Protein AF-A0A948D474-F1 (afdb_monomer_lite)

pLDDT: mean 84.06, std 12.24, range [31.23, 98.25]

Structure (mmCIF, N/CA/C/O backbone):
data_AF-A0A948D474-F1
#
_entry.id   AF-A0A948D474-F1
#
loop_
_atom_site.group_PDB
_atom_site.id
_atom_site.type_symbol
_atom_site.label_atom_id
_atom_site.label_alt_id
_atom_site.label_comp_id
_atom_site.label_asym_id
_atom_site.label_entity_id
_atom_site.label_seq_id
_atom_site.pdbx_PDB_ins_code
_atom_site.Cartn_x
_atom_site.Cartn_y
_atom_site.Cartn_z
_atom_site.occupancy
_atom_site.B_iso_or_equiv
_atom_site.auth_seq_id
_atom_site.auth_comp_id
_atom_site.auth_asym_id
_atom_site.auth_atom_id
_atom_site.pdbx_PDB_model_num
ATOM 1 N N . LYS A 1 1 ? 16.656 -45.919 -7.639 1.00 71.50 1 LYS A N 1
ATOM 2 C CA . LYS A 1 1 ? 15.938 -47.189 -7.327 1.00 71.50 1 LYS A CA 1
ATOM 3 C C . LYS A 1 1 ? 14.572 -46.948 -6.682 1.00 71.50 1 LYS A C 1
ATOM 5 O O . LYS A 1 1 ? 13.606 -47.482 -7.204 1.00 71.50 1 LYS A O 1
ATOM 10 N N . LEU A 1 2 ? 14.474 -46.135 -5.620 1.00 79.56 2 LEU A N 1
ATOM 11 C CA . LEU A 1 2 ? 13.192 -45.814 -4.964 1.00 79.56 2 LEU A CA 1
ATOM 12 C C . LEU A 1 2 ? 12.165 -45.188 -5.926 1.00 79.56 2 LEU A C 1
ATOM 14 O O . LEU A 1 2 ? 11.073 -45.722 -6.068 1.00 79.56 2 LEU A O 1
ATOM 18 N N . ILE A 1 3 ? 12.553 -44.141 -6.663 1.00 85.31 3 ILE A N 1
ATOM 19 C CA . ILE A 1 3 ? 11.676 -43.472 -7.642 1.00 85.31 3 ILE A CA 1
ATOM 20 C C . ILE A 1 3 ? 11.255 -44.414 -8.777 1.00 85.31 3 ILE A C 1
ATOM 22 O O . ILE A 1 3 ? 10.071 -44.545 -9.068 1.00 85.31 3 ILE A O 1
ATOM 26 N N . ALA A 1 4 ? 12.198 -45.154 -9.367 1.00 84.69 4 ALA A N 1
ATOM 27 C CA . ALA A 1 4 ? 11.891 -46.119 -10.428 1.00 84.69 4 ALA A CA 1
ATOM 28 C C . ALA A 1 4 ? 10.845 -47.173 -9.995 1.00 84.69 4 ALA A C 1
ATOM 30 O O . ALA A 1 4 ? 9.970 -47.539 -10.783 1.00 84.69 4 ALA A O 1
ATOM 31 N N . GLY A 1 5 ? 10.902 -47.612 -8.731 1.00 88.94 5 GLY A N 1
ATOM 32 C CA . GLY A 1 5 ? 9.966 -48.565 -8.126 1.00 88.94 5 GLY A CA 1
ATOM 33 C C . GLY A 1 5 ? 8.669 -47.960 -7.572 1.00 88.94 5 GLY A C 1
ATOM 34 O O . GLY A 1 5 ? 7.829 -48.714 -7.081 1.00 88.94 5 GLY A O 1
ATOM 35 N N . LEU A 1 6 ? 8.483 -46.636 -7.643 1.00 92.12 6 LEU A N 1
ATOM 36 C CA . LEU A 1 6 ? 7.279 -45.963 -7.153 1.00 92.12 6 LEU A CA 1
ATOM 37 C C . LEU A 1 6 ? 6.031 -46.469 -7.897 1.00 92.12 6 LEU A C 1
ATOM 39 O O . LEU A 1 6 ? 6.052 -46.666 -9.115 1.00 92.12 6 LEU A O 1
ATOM 43 N N . ASN A 1 7 ? 4.945 -46.702 -7.164 1.00 93.81 7 ASN A N 1
ATOM 44 C CA . ASN A 1 7 ? 3.673 -47.186 -7.695 1.00 93.81 7 ASN A CA 1
ATOM 45 C C . ASN A 1 7 ? 2.494 -46.595 -6.908 1.00 93.81 7 ASN A C 1
ATOM 47 O O . ASN A 1 7 ? 2.682 -45.968 -5.864 1.00 93.81 7 ASN A O 1
ATOM 51 N N . GLU A 1 8 ? 1.275 -46.818 -7.397 1.00 93.31 8 GLU A N 1
ATOM 52 C CA . GLU A 1 8 ? 0.061 -46.247 -6.801 1.00 93.31 8 GLU A CA 1
ATOM 53 C C . GLU A 1 8 ? -0.134 -46.668 -5.343 1.00 93.31 8 GLU A C 1
ATOM 55 O O . GLU A 1 8 ? -0.530 -45.853 -4.515 1.00 93.31 8 GLU A O 1
ATOM 60 N N . LYS A 1 9 ? 0.216 -47.915 -4.995 1.00 92.31 9 LYS A N 1
ATOM 61 C CA . LYS A 1 9 ? 0.110 -48.424 -3.622 1.00 92.31 9 LYS A CA 1
ATOM 62 C C . LYS A 1 9 ? 1.014 -47.647 -2.662 1.00 92.31 9 LYS A C 1
ATOM 64 O O . LYS A 1 9 ? 0.600 -47.373 -1.538 1.00 92.31 9 LYS A O 1
ATOM 69 N N . ALA A 1 10 ? 2.222 -47.283 -3.094 1.00 89.62 10 ALA A N 1
ATOM 70 C CA . ALA A 1 10 ? 3.145 -46.480 -2.296 1.00 89.62 10 ALA A CA 1
ATOM 71 C C . ALA A 1 10 ? 2.601 -45.061 -2.056 1.00 89.62 10 ALA A C 1
ATOM 73 O O . ALA A 1 10 ? 2.612 -44.594 -0.919 1.00 89.62 10 ALA A O 1
ATOM 74 N N . ILE A 1 11 ? 2.048 -44.406 -3.084 1.00 89.88 11 ILE A N 1
ATOM 75 C CA . ILE A 1 11 ? 1.424 -43.078 -2.936 1.00 89.88 11 ILE A CA 1
ATOM 76 C C . ILE A 1 11 ? 0.168 -43.156 -2.056 1.00 89.88 11 ILE A C 1
ATOM 78 O O . ILE A 1 11 ? -0.031 -42.325 -1.173 1.00 89.88 11 ILE A O 1
ATOM 82 N N . GLN A 1 12 ? -0.653 -44.194 -2.219 1.00 89.25 12 GLN A N 1
ATOM 83 C CA . GLN A 1 12 ? -1.863 -44.388 -1.421 1.00 89.25 12 GLN A CA 1
ATOM 84 C C . GLN A 1 12 ? -1.567 -44.602 0.072 1.00 89.25 12 GLN A C 1
ATOM 86 O O . GLN A 1 12 ? -2.393 -44.266 0.919 1.00 89.25 12 GLN A O 1
ATOM 91 N N . GLN A 1 13 ? -0.401 -45.154 0.419 1.00 88.69 13 GLN A N 1
ATOM 92 C CA . GLN A 1 13 ? 0.045 -45.219 1.813 1.00 88.69 13 GLN A CA 1
ATOM 93 C C . GLN A 1 13 ? 0.361 -43.827 2.368 1.00 88.69 13 GLN A C 1
ATOM 95 O O . GLN A 1 13 ? -0.019 -43.543 3.501 1.00 88.69 13 GLN A O 1
ATOM 100 N N . GLN A 1 14 ? 0.971 -42.948 1.568 1.00 86.50 14 GLN A N 1
ATOM 101 C CA . GLN A 1 14 ? 1.248 -41.564 1.973 1.00 86.50 14 GLN A CA 1
ATOM 102 C C . GLN A 1 14 ? -0.030 -40.737 2.149 1.00 86.50 14 GLN A C 1
ATOM 104 O O . GLN A 1 14 ? -0.092 -39.898 3.041 1.00 86.50 14 GLN A O 1
ATOM 109 N N . ALA A 1 15 ? -1.092 -41.040 1.396 1.00 81.94 15 ALA A N 1
ATOM 110 C CA . ALA A 1 15 ? -2.404 -40.409 1.572 1.00 81.94 15 ALA A CA 1
ATOM 111 C C . ALA A 1 15 ? -3.051 -40.675 2.945 1.00 81.94 15 ALA A C 1
ATOM 113 O O . ALA A 1 15 ? -4.017 -40.010 3.308 1.00 81.94 15 ALA A O 1
ATOM 114 N N . LYS A 1 16 ? -2.538 -41.645 3.713 1.00 85.62 16 LYS A N 1
ATOM 115 C CA . LYS A 1 16 ? -2.977 -41.941 5.087 1.00 85.62 16 LYS A CA 1
ATOM 116 C C . LYS A 1 16 ? -2.111 -41.264 6.155 1.00 85.62 16 LYS A C 1
ATOM 118 O O . LYS A 1 16 ? -2.273 -41.569 7.333 1.00 85.62 16 LYS A O 1
ATOM 123 N N . SER A 1 17 ? -1.165 -40.414 5.757 1.00 83.44 17 SER A N 1
ATOM 124 C CA . SER A 1 17 ? -0.330 -39.657 6.687 1.00 83.44 17 SER A CA 1
ATOM 125 C C . SER A 1 17 ? -1.172 -38.689 7.527 1.00 83.44 17 SER A C 1
ATOM 127 O O . SER A 1 17 ? -2.173 -38.144 7.060 1.00 83.44 17 SER A O 1
ATOM 129 N N . ASN A 1 18 ? -0.734 -38.445 8.764 1.00 81.88 18 ASN A N 1
ATOM 130 C CA . ASN A 1 18 ? -1.289 -37.402 9.635 1.00 81.88 18 ASN A CA 1
ATOM 131 C C . ASN A 1 18 ? -0.665 -36.019 9.369 1.00 81.88 18 ASN A C 1
ATOM 133 O O . ASN A 1 18 ? -0.893 -35.087 10.134 1.00 81.88 18 ASN A O 1
ATOM 137 N N . ASP A 1 19 ? 0.151 -35.893 8.323 1.00 84.62 19 ASP A N 1
ATOM 138 C CA . ASP A 1 19 ? 0.736 -34.623 7.909 1.00 84.62 19 ASP A CA 1
ATOM 139 C C . ASP A 1 19 ? -0.312 -33.738 7.210 1.00 84.62 19 ASP A C 1
ATOM 141 O O . ASP A 1 19 ? -0.844 -34.103 6.159 1.00 84.62 19 ASP A O 1
ATOM 145 N N . ASP A 1 20 ? -0.602 -32.572 7.795 1.00 82.88 20 ASP A N 1
ATOM 146 C CA . ASP A 1 20 ? -1.604 -31.613 7.299 1.00 82.88 20 ASP A CA 1
ATOM 147 C C . ASP A 1 20 ? -1.301 -31.123 5.871 1.00 82.88 20 ASP A C 1
ATOM 149 O O . ASP A 1 20 ? -2.208 -30.934 5.059 1.00 82.88 20 ASP A O 1
ATOM 153 N N . THR A 1 21 ? -0.019 -30.980 5.523 1.00 84.38 21 THR A N 1
ATOM 154 C CA . THR A 1 21 ? 0.407 -30.517 4.194 1.00 84.38 21 THR A CA 1
ATOM 155 C C . THR A 1 21 ? 0.101 -31.576 3.143 1.00 84.38 21 THR A C 1
ATOM 157 O O . THR A 1 21 ? -0.510 -31.282 2.114 1.00 84.38 21 THR A O 1
ATOM 160 N N . LEU A 1 22 ? 0.461 -32.833 3.416 1.00 88.69 22 LEU A N 1
ATOM 161 C CA . LEU A 1 22 ? 0.148 -33.947 2.522 1.00 88.69 22 LEU A CA 1
ATOM 162 C C . LEU A 1 22 ? -1.363 -34.151 2.391 1.00 88.69 22 LEU A C 1
ATOM 164 O O . LEU A 1 22 ? -1.846 -34.387 1.284 1.00 88.69 22 LEU A O 1
ATOM 168 N N . GLN A 1 23 ? -2.126 -34.018 3.479 1.00 89.12 23 GLN A N 1
ATOM 169 C CA . GLN A 1 23 ? -3.587 -34.107 3.426 1.00 89.12 23 GLN A CA 1
ATOM 170 C C . GLN A 1 23 ? -4.187 -33.047 2.494 1.00 89.12 23 GLN A C 1
ATOM 172 O O . GLN A 1 23 ? -4.988 -33.391 1.622 1.00 89.12 23 GLN A O 1
ATOM 177 N N . LYS A 1 24 ? -3.747 -31.787 2.606 1.00 88.56 24 LYS A N 1
ATOM 178 C CA . LYS A 1 24 ? -4.145 -30.697 1.699 1.00 88.56 24 LYS A CA 1
ATOM 179 C C . LYS A 1 24 ? -3.768 -30.983 0.245 1.00 88.56 24 LYS A C 1
ATOM 181 O O . LYS A 1 24 ? -4.606 -30.820 -0.640 1.00 88.56 24 LYS A O 1
ATOM 186 N N . ALA A 1 25 ? -2.558 -31.483 -0.011 1.00 90.06 25 ALA A N 1
ATOM 187 C CA . ALA A 1 25 ? -2.122 -31.844 -1.360 1.00 90.06 25 ALA A CA 1
ATOM 188 C C . ALA A 1 25 ? -3.007 -32.942 -1.983 1.00 90.06 25 ALA A C 1
ATOM 190 O O . ALA A 1 25 ? -3.462 -32.812 -3.119 1.00 90.06 25 ALA A O 1
ATOM 191 N N . PHE A 1 26 ? -3.329 -34.001 -1.232 1.00 92.06 26 PHE A N 1
ATOM 192 C CA . PHE A 1 26 ? -4.212 -35.066 -1.721 1.00 92.06 26 PHE A CA 1
ATOM 193 C C . PHE A 1 26 ? -5.656 -34.604 -1.947 1.00 92.06 26 PHE A C 1
ATOM 195 O O . PHE A 1 26 ? -6.301 -35.082 -2.886 1.00 92.06 26 PHE A O 1
ATOM 202 N N . LEU A 1 27 ? -6.166 -33.677 -1.130 1.00 90.94 27 LEU A N 1
ATOM 203 C CA . LEU A 1 27 ? -7.459 -33.031 -1.371 1.00 90.94 27 LEU A CA 1
ATOM 204 C C . LEU A 1 27 ? -7.441 -32.252 -2.691 1.00 90.94 27 LEU A C 1
ATOM 206 O O . LEU A 1 27 ? -8.312 -32.476 -3.531 1.00 90.94 27 LEU A O 1
ATOM 210 N N . PHE A 1 28 ? -6.405 -31.444 -2.922 1.00 91.81 28 PHE A N 1
ATOM 211 C CA . PHE A 1 28 ? -6.224 -30.705 -4.171 1.00 91.81 28 PHE A CA 1
ATOM 212 C C . PHE A 1 28 ? -6.183 -31.634 -5.394 1.00 91.81 28 PHE A C 1
ATOM 214 O O . PHE A 1 28 ? -6.932 -31.434 -6.350 1.00 91.81 28 PHE A O 1
ATOM 221 N N . PHE A 1 29 ? -5.379 -32.704 -5.363 1.00 93.00 29 PHE A N 1
ATOM 222 C CA . PHE A 1 29 ? -5.308 -33.662 -6.476 1.00 93.00 29 PHE A CA 1
ATOM 223 C C . PHE A 1 29 ? -6.666 -34.302 -6.776 1.00 93.00 29 PHE A C 1
ATOM 225 O O . PHE A 1 29 ? -7.032 -34.476 -7.940 1.00 93.00 29 PHE A O 1
ATOM 232 N N . LYS A 1 30 ? -7.445 -34.608 -5.734 1.00 91.69 30 LYS A N 1
ATOM 233 C CA . LYS A 1 30 ? -8.796 -35.157 -5.876 1.00 91.69 30 LYS A CA 1
ATOM 234 C C . LYS A 1 30 ? -9.754 -34.154 -6.524 1.00 91.69 30 LYS A C 1
ATOM 236 O O . LYS A 1 30 ? -10.502 -34.539 -7.422 1.00 91.69 30 LYS A O 1
ATOM 241 N N . GLU A 1 31 ? -9.733 -32.894 -6.100 1.00 94.69 31 GLU A N 1
ATOM 242 C CA . GLU A 1 31 ? -10.568 -31.822 -6.662 1.00 94.69 31 GLU A CA 1
ATOM 243 C C . GLU A 1 31 ? -10.236 -31.539 -8.131 1.00 94.69 31 GLU A C 1
ATOM 245 O O . GLU A 1 31 ? -11.141 -31.407 -8.956 1.00 94.69 31 GLU A O 1
ATOM 250 N N . GLN A 1 32 ? -8.947 -31.549 -8.481 1.00 95.62 32 GLN A N 1
ATOM 251 C CA . GLN A 1 32 ? -8.462 -31.374 -9.855 1.00 95.62 32 GLN A CA 1
ATOM 252 C C . GLN A 1 32 ? -8.579 -32.640 -10.720 1.00 95.62 32 GLN A C 1
ATOM 254 O O . GLN A 1 32 ? -8.201 -32.626 -11.890 1.00 95.62 32 GLN A O 1
ATOM 259 N N . LYS A 1 33 ? -9.125 -33.739 -10.178 1.00 95.12 33 LYS A N 1
ATOM 260 C CA . LYS A 1 33 ? -9.286 -35.035 -10.866 1.00 95.12 33 LYS A CA 1
ATOM 261 C C . LYS A 1 33 ? -7.962 -35.631 -11.373 1.00 95.12 33 LYS A C 1
ATOM 263 O O . LYS A 1 33 ? -7.936 -36.312 -12.399 1.00 95.12 33 LYS A O 1
ATOM 268 N N . ILE A 1 34 ? -6.871 -35.414 -10.643 1.00 93.69 34 ILE A N 1
ATOM 269 C CA . ILE A 1 34 ? -5.558 -36.003 -10.924 1.00 93.69 34 ILE A CA 1
ATOM 270 C C . ILE A 1 34 ? -5.522 -37.415 -10.324 1.00 93.69 34 ILE A C 1
ATOM 272 O O . ILE A 1 34 ? -5.724 -37.603 -9.124 1.00 93.69 34 ILE A O 1
ATOM 276 N N . SER A 1 35 ? -5.294 -38.435 -11.157 1.00 94.00 35 SER A N 1
ATOM 277 C CA . SER A 1 35 ? -5.229 -39.829 -10.704 1.00 94.00 35 SER A CA 1
ATOM 278 C C . SER A 1 35 ? -3.892 -40.159 -10.031 1.00 94.00 35 SER A C 1
ATOM 280 O O . SER A 1 35 ? -2.862 -39.548 -10.316 1.00 94.00 35 SER A O 1
ATOM 282 N N . LEU A 1 36 ? -3.875 -41.200 -9.187 1.00 93.50 36 LEU A N 1
ATOM 283 C CA . LEU A 1 36 ? -2.629 -41.696 -8.587 1.00 93.50 36 LEU A CA 1
ATOM 284 C C . LEU A 1 36 ? -1.620 -42.150 -9.651 1.00 93.50 36 LEU A C 1
ATOM 286 O O . LEU A 1 36 ? -0.425 -41.934 -9.480 1.00 93.50 36 LEU A O 1
ATOM 290 N N . SER A 1 37 ? -2.091 -42.729 -10.759 1.00 93.88 37 SER A N 1
ATOM 291 C CA . SER A 1 37 ? -1.239 -43.108 -11.890 1.00 93.88 37 SER A CA 1
ATOM 292 C C . SER A 1 37 ? -0.506 -41.904 -12.488 1.00 93.88 37 SER A C 1
ATOM 294 O O . SER A 1 37 ? 0.684 -42.003 -12.787 1.00 93.88 37 SER A O 1
ATOM 296 N N . ASN A 1 38 ? -1.196 -40.763 -12.619 1.00 93.50 38 ASN A N 1
ATOM 297 C CA . ASN A 1 38 ? -0.615 -39.527 -13.139 1.00 93.50 38 ASN A CA 1
ATOM 298 C C . ASN A 1 38 ? 0.447 -38.995 -12.175 1.00 93.50 38 ASN A C 1
ATOM 300 O O . ASN A 1 38 ? 1.560 -38.726 -12.611 1.00 93.50 38 ASN A O 1
ATOM 304 N N . LEU A 1 39 ? 0.153 -38.967 -10.868 1.00 93.50 39 LEU A N 1
ATOM 305 C CA . LEU A 1 39 ? 1.126 -38.563 -9.845 1.00 93.50 39 LEU A CA 1
ATOM 306 C C . LEU A 1 39 ? 2.378 -39.450 -9.854 1.00 93.50 39 LEU A C 1
ATOM 308 O O . LEU A 1 39 ? 3.494 -38.948 -9.774 1.00 93.50 39 LEU A O 1
ATOM 312 N N . VAL A 1 40 ? 2.220 -40.775 -9.981 1.00 94.56 40 VAL A N 1
ATOM 313 C CA . VAL A 1 40 ? 3.366 -41.694 -10.091 1.00 94.56 40 VAL A CA 1
ATOM 314 C C . VAL A 1 40 ? 4.211 -41.359 -11.318 1.00 94.56 40 VAL A C 1
ATOM 316 O O . VAL A 1 40 ? 5.437 -41.338 -11.218 1.00 94.56 40 VAL A O 1
ATOM 319 N N . ALA A 1 41 ? 3.578 -41.143 -12.473 1.00 93.81 41 ALA A N 1
ATOM 320 C CA . ALA A 1 41 ? 4.282 -40.833 -13.712 1.00 93.81 41 ALA A CA 1
ATOM 321 C C . ALA A 1 41 ? 5.027 -39.492 -13.622 1.00 93.81 41 ALA A C 1
ATOM 323 O O . ALA A 1 41 ? 6.194 -39.421 -14.002 1.00 93.81 41 ALA A O 1
ATOM 324 N N . GLU A 1 42 ? 4.386 -38.468 -13.061 1.00 92.75 42 GLU A N 1
ATOM 325 C CA . GLU A 1 42 ? 4.949 -37.130 -12.879 1.00 92.75 42 GLU A CA 1
ATOM 326 C C . GLU A 1 42 ? 6.143 -37.145 -11.919 1.00 92.75 42 GLU A C 1
ATOM 328 O O . GLU A 1 42 ? 7.230 -36.726 -12.303 1.00 92.75 42 GLU A O 1
ATOM 333 N N . ILE A 1 43 ? 6.017 -37.771 -10.741 1.00 92.81 43 ILE A N 1
ATOM 334 C CA . ILE A 1 43 ? 7.132 -37.912 -9.788 1.00 92.81 43 ILE A CA 1
ATOM 335 C C . ILE A 1 43 ? 8.294 -38.696 -10.414 1.00 92.81 43 ILE A C 1
ATOM 337 O O . ILE A 1 43 ? 9.459 -38.352 -10.221 1.00 92.81 43 ILE A O 1
ATOM 341 N N . LYS A 1 44 ? 8.015 -39.752 -11.189 1.00 93.38 44 LYS A N 1
ATOM 342 C CA . LYS A 1 44 ? 9.075 -40.492 -11.893 1.00 93.38 44 LYS A CA 1
ATOM 343 C C . LYS A 1 44 ? 9.795 -39.636 -12.926 1.00 93.38 44 LYS A C 1
ATOM 345 O O . LYS A 1 44 ? 11.010 -39.759 -13.048 1.00 93.38 44 LYS A O 1
ATOM 350 N N . ASN A 1 45 ? 9.056 -38.807 -13.655 1.00 92.38 45 ASN A N 1
ATOM 351 C CA . ASN A 1 45 ? 9.603 -37.903 -14.655 1.00 92.38 45 ASN A CA 1
ATOM 352 C C . ASN A 1 45 ? 10.387 -36.749 -14.023 1.00 92.38 45 ASN A C 1
ATOM 354 O O . ASN A 1 45 ? 11.412 -36.342 -14.558 1.00 92.38 45 ASN A O 1
ATOM 358 N N . ASP A 1 46 ? 9.924 -36.201 -12.904 1.00 91.19 46 ASP A N 1
ATOM 359 C CA . ASP A 1 46 ? 10.564 -35.070 -12.231 1.00 91.19 46 ASP A CA 1
ATOM 360 C C . ASP A 1 46 ? 11.811 -35.467 -11.455 1.00 91.19 46 ASP A C 1
ATOM 362 O O . ASP A 1 46 ? 12.783 -34.722 -11.445 1.00 91.19 46 ASP A O 1
ATOM 366 N N . PHE A 1 47 ? 11.852 -36.683 -10.918 1.00 91.69 47 PHE A N 1
ATOM 367 C CA . PHE A 1 47 ? 13.036 -37.232 -10.256 1.00 91.69 47 PHE A CA 1
ATOM 368 C C . PHE A 1 47 ? 13.789 -38.240 -11.140 1.00 91.69 47 PHE A C 1
ATOM 370 O O . PHE A 1 47 ? 14.405 -39.190 -10.640 1.00 91.69 47 PHE A O 1
ATOM 377 N N . ALA A 1 48 ? 13.726 -38.058 -12.462 1.00 91.00 48 ALA A N 1
ATOM 378 C CA . ALA A 1 48 ? 14.517 -38.828 -13.415 1.00 91.00 48 ALA A CA 1
ATOM 379 C C . ALA A 1 48 ? 16.028 -38.547 -13.234 1.00 91.00 48 ALA A C 1
ATOM 381 O O . ALA A 1 48 ? 16.395 -37.472 -12.748 1.00 91.00 48 ALA A O 1
ATOM 382 N N . PRO A 1 49 ? 16.928 -39.485 -13.596 1.00 88.88 49 PRO A N 1
ATOM 383 C CA . PRO A 1 49 ? 18.370 -39.330 -13.384 1.00 88.88 49 PRO A CA 1
ATOM 384 C C . PRO A 1 49 ? 18.965 -38.030 -13.945 1.00 88.88 49 PRO A C 1
ATOM 386 O O . PRO A 1 49 ? 19.797 -37.417 -13.291 1.00 88.88 49 PRO A O 1
ATOM 389 N N . GLU A 1 50 ? 18.506 -37.576 -15.108 1.00 88.12 50 GLU A N 1
ATOM 390 C CA . GLU A 1 50 ? 18.931 -36.340 -15.774 1.00 88.12 50 GLU A CA 1
ATOM 391 C C . GLU A 1 50 ? 18.509 -35.052 -15.044 1.00 88.12 50 GLU A C 1
ATOM 393 O O . GLU A 1 50 ? 19.094 -33.997 -15.270 1.00 88.12 50 GLU A O 1
ATOM 398 N N . LYS A 1 51 ? 17.524 -35.137 -14.142 1.00 90.25 51 LYS A N 1
ATOM 399 C CA . LYS A 1 51 ? 17.066 -34.043 -13.270 1.00 90.25 51 LYS A CA 1
ATOM 400 C C . LYS A 1 51 ? 17.666 -34.127 -11.859 1.00 90.25 51 LYS A C 1
ATOM 402 O O . LYS A 1 51 ? 17.296 -33.353 -10.974 1.00 90.25 51 LYS A O 1
ATOM 407 N N . CYS A 1 52 ? 18.580 -35.069 -11.631 1.00 89.25 52 CYS A N 1
ATOM 408 C CA . CYS A 1 52 ? 19.264 -35.277 -10.360 1.00 89.25 52 CYS A CA 1
ATOM 409 C C . CYS A 1 52 ? 20.745 -34.910 -10.502 1.00 89.25 52 CYS A C 1
ATOM 411 O O . CYS A 1 52 ? 21.447 -35.458 -11.349 1.00 89.25 52 CYS A O 1
ATOM 413 N N . LEU A 1 53 ? 21.240 -34.018 -9.647 1.00 86.38 53 LEU A N 1
ATOM 414 C CA . LEU A 1 53 ? 22.609 -33.513 -9.712 1.00 86.38 53 LEU A CA 1
ATOM 415 C C . LEU A 1 53 ? 23.464 -34.034 -8.550 1.00 86.38 53 LEU A C 1
ATOM 417 O O . LEU A 1 53 ? 23.025 -34.038 -7.403 1.00 86.38 53 LEU A O 1
ATOM 421 N N . THR A 1 54 ? 24.711 -34.417 -8.828 1.00 84.69 54 THR A N 1
ATOM 422 C CA . THR A 1 54 ? 25.722 -34.730 -7.803 1.00 84.69 54 THR A CA 1
ATOM 423 C C . THR A 1 54 ? 26.855 -33.709 -7.870 1.00 84.69 54 THR A C 1
ATOM 425 O O . THR A 1 54 ? 27.509 -33.552 -8.908 1.00 84.69 54 THR A O 1
ATOM 428 N N . VAL A 1 55 ? 27.073 -32.991 -6.766 1.00 76.62 55 VAL A N 1
ATOM 429 C CA . VAL A 1 55 ? 27.958 -31.808 -6.725 1.00 76.62 55 VAL A CA 1
ATOM 430 C C . VAL A 1 55 ? 29.372 -32.112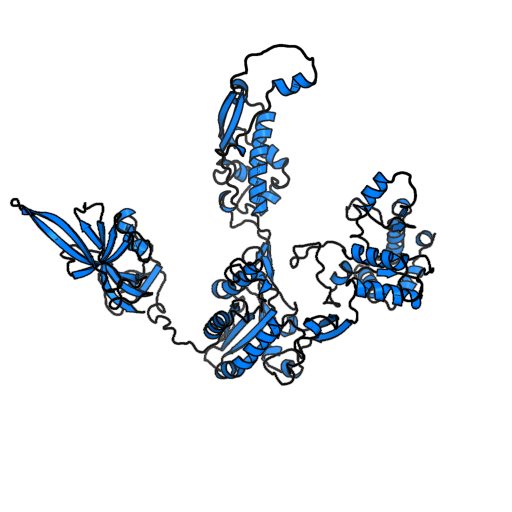 -6.232 1.00 76.62 55 VAL A C 1
ATOM 432 O O . VAL A 1 55 ? 30.240 -31.243 -6.262 1.00 76.62 55 VAL A O 1
ATOM 435 N N . ASP A 1 56 ? 29.623 -33.351 -5.816 1.00 69.19 56 ASP A N 1
ATOM 436 C CA . ASP A 1 56 ? 30.900 -33.750 -5.228 1.00 69.19 56 ASP A CA 1
ATOM 437 C C . ASP A 1 56 ? 31.998 -34.000 -6.285 1.00 69.19 56 ASP A C 1
ATOM 439 O O . ASP A 1 56 ? 33.161 -33.710 -6.013 1.00 69.19 56 ASP A O 1
ATOM 443 N N . ASP A 1 57 ? 31.640 -34.414 -7.509 1.00 65.38 57 ASP A N 1
ATOM 444 C CA . ASP A 1 57 ? 32.594 -34.695 -8.597 1.00 65.38 57 ASP A CA 1
ATOM 445 C C . ASP A 1 57 ? 33.181 -33.425 -9.240 1.00 65.38 57 ASP A C 1
ATOM 447 O O . ASP A 1 57 ? 32.434 -32.565 -9.716 1.00 65.38 57 ASP A O 1
ATOM 451 N N . ASP A 1 58 ? 34.514 -33.367 -9.355 1.00 60.16 58 ASP A N 1
ATOM 452 C CA . ASP A 1 58 ? 35.287 -32.229 -9.896 1.00 60.16 58 ASP A CA 1
ATOM 453 C C . ASP A 1 58 ? 35.201 -32.056 -11.425 1.00 60.16 58 ASP A C 1
ATOM 455 O O . ASP A 1 58 ? 35.716 -31.084 -11.980 1.00 60.16 58 ASP A O 1
ATOM 459 N N . LYS A 1 59 ? 34.532 -32.977 -12.126 1.00 64.81 59 LYS A N 1
ATOM 460 C CA . LYS A 1 59 ? 34.211 -32.807 -13.547 1.00 64.81 59 LYS A CA 1
ATOM 461 C C . LYS A 1 59 ? 32.992 -31.890 -13.680 1.00 64.81 59 LYS A C 1
ATOM 463 O O . LYS A 1 59 ? 31.963 -32.124 -13.043 1.00 64.81 59 LYS A O 1
ATOM 468 N N . ASP A 1 60 ? 33.135 -30.855 -14.505 1.00 68.69 60 ASP A N 1
ATOM 469 C CA . ASP A 1 60 ? 32.084 -29.900 -14.887 1.00 68.69 60 ASP A CA 1
ATOM 470 C C . ASP A 1 60 ? 31.623 -28.929 -13.783 1.00 68.69 60 ASP A C 1
ATOM 472 O O . ASP A 1 60 ? 30.491 -28.446 -13.807 1.00 68.69 60 ASP A O 1
ATOM 476 N N . LEU A 1 61 ? 32.506 -28.595 -12.830 1.00 71.56 61 LEU A N 1
ATOM 477 C CA . LEU A 1 61 ? 32.204 -27.711 -11.692 1.00 71.56 61 LEU A CA 1
ATOM 478 C C . LEU A 1 61 ? 31.533 -26.385 -12.108 1.00 71.56 61 LEU A C 1
ATOM 480 O O . LEU A 1 61 ? 30.570 -25.966 -11.475 1.00 71.56 61 LEU A O 1
ATOM 484 N N . GLU A 1 62 ? 31.996 -25.764 -13.197 1.00 73.94 62 GLU A N 1
ATOM 485 C CA . GLU A 1 62 ? 31.466 -24.491 -13.704 1.00 73.94 62 GLU A CA 1
ATOM 486 C C . GLU A 1 62 ? 30.017 -24.622 -14.209 1.00 73.94 62 GLU A C 1
ATOM 488 O O . GLU A 1 62 ? 29.151 -23.838 -13.827 1.00 73.94 62 GLU A O 1
ATOM 493 N N . GLN A 1 63 ? 29.709 -25.665 -14.991 1.00 77.31 63 GLN A N 1
ATOM 494 C CA . GLN A 1 63 ? 28.344 -25.919 -15.474 1.00 77.31 63 GLN A CA 1
ATOM 495 C C . GLN A 1 63 ? 27.400 -26.294 -14.331 1.00 77.31 63 GLN A C 1
ATOM 497 O O . GLN A 1 63 ? 26.266 -25.815 -14.274 1.00 77.31 63 GLN A O 1
ATOM 502 N N . LYS A 1 64 ? 27.872 -27.118 -13.389 1.00 79.75 64 LYS A N 1
ATOM 503 C CA . LYS A 1 64 ? 27.099 -27.476 -12.196 1.00 79.75 64 LYS A CA 1
ATOM 504 C C . LYS A 1 64 ? 26.815 -26.246 -11.339 1.00 79.75 64 LYS A C 1
ATOM 506 O O . LYS A 1 64 ? 25.697 -26.104 -10.861 1.00 79.75 64 LYS A O 1
ATOM 511 N N . GLN A 1 65 ? 27.777 -25.336 -11.189 1.00 76.81 65 GLN A N 1
ATOM 512 C CA . GLN A 1 65 ? 27.587 -24.093 -10.443 1.00 76.81 65 GLN A CA 1
ATOM 513 C C . GLN A 1 65 ? 26.572 -23.161 -11.119 1.00 76.81 65 GLN A C 1
ATOM 515 O O . GLN A 1 65 ? 25.743 -22.577 -10.425 1.00 76.81 65 GLN A O 1
ATOM 520 N N . ILE A 1 66 ? 26.570 -23.073 -12.455 1.00 80.06 66 ILE A N 1
ATOM 521 C CA . ILE A 1 66 ? 25.544 -22.332 -13.207 1.00 80.06 66 ILE A CA 1
ATOM 522 C C . ILE A 1 66 ? 24.152 -22.928 -12.954 1.00 80.06 66 ILE A C 1
ATOM 524 O O . ILE A 1 66 ? 23.233 -22.186 -12.616 1.00 80.06 66 ILE A O 1
ATOM 528 N N . LEU A 1 67 ? 23.991 -24.253 -13.056 1.00 82.62 67 LEU A N 1
ATOM 529 C CA . LEU A 1 67 ? 22.708 -24.929 -12.804 1.00 82.62 67 LEU A CA 1
ATOM 530 C C . LEU A 1 67 ? 22.231 -24.766 -11.355 1.00 82.62 67 LEU A C 1
ATOM 532 O O . LEU A 1 67 ? 21.042 -24.593 -11.110 1.00 82.62 67 LEU A O 1
ATOM 536 N N . LEU A 1 68 ? 23.147 -24.809 -10.391 1.00 80.69 68 LEU A N 1
ATOM 537 C CA . LEU A 1 68 ? 22.836 -24.637 -8.972 1.00 80.69 68 LEU A CA 1
ATOM 538 C C . LEU A 1 68 ? 22.415 -23.205 -8.619 1.00 80.69 68 LEU A C 1
ATOM 540 O O . LEU A 1 68 ? 21.572 -23.025 -7.745 1.00 80.69 68 LEU A O 1
ATOM 544 N N . ASN A 1 69 ? 22.985 -22.203 -9.289 1.00 79.25 69 ASN A N 1
ATOM 545 C CA . ASN A 1 69 ? 22.665 -20.787 -9.084 1.00 79.25 69 ASN A CA 1
ATOM 546 C C . ASN A 1 69 ? 21.487 -20.297 -9.947 1.00 79.25 69 ASN A C 1
ATOM 548 O O . ASN A 1 69 ? 21.223 -19.102 -9.969 1.00 79.25 69 ASN A O 1
ATOM 552 N N . SER A 1 70 ? 20.826 -21.192 -10.687 1.00 81.50 70 SER A N 1
ATOM 553 C CA . SER A 1 70 ? 19.683 -20.878 -11.556 1.00 81.50 70 SER A CA 1
ATOM 554 C C . SER A 1 70 ? 18.528 -21.866 -11.372 1.00 81.50 70 SER A C 1
ATOM 556 O O . SER A 1 70 ? 17.789 -22.144 -12.317 1.00 81.50 70 SER A O 1
ATOM 558 N N . LEU A 1 71 ? 18.391 -22.464 -10.182 1.00 81.69 71 LEU A N 1
ATOM 559 C CA . LEU A 1 71 ? 17.352 -23.468 -9.887 1.00 81.69 71 LEU A CA 1
ATOM 560 C C . LEU A 1 71 ? 15.921 -22.927 -10.074 1.00 81.69 71 LEU A C 1
ATOM 562 O O . LEU A 1 71 ? 14.990 -23.705 -10.255 1.00 81.69 71 LEU A O 1
ATOM 566 N N . GLU A 1 72 ? 15.754 -21.608 -10.049 1.00 77.19 72 GLU A N 1
ATOM 567 C CA . GLU A 1 72 ? 14.513 -20.875 -10.294 1.00 77.19 72 GLU A CA 1
ATOM 568 C C . GLU A 1 72 ? 14.199 -20.612 -11.774 1.00 77.19 72 GLU A C 1
ATOM 570 O O . GLU A 1 72 ? 13.076 -20.214 -12.090 1.00 77.19 72 GLU A O 1
ATOM 575 N N . ASP A 1 73 ? 15.159 -20.798 -12.689 1.00 82.06 73 ASP A N 1
ATOM 576 C CA . ASP A 1 73 ? 14.907 -20.623 -14.120 1.00 82.06 73 ASP A CA 1
ATOM 577 C C . ASP A 1 73 ? 13.889 -21.675 -14.587 1.00 82.06 73 ASP A C 1
ATOM 579 O O . ASP A 1 73 ? 14.024 -22.868 -14.317 1.00 82.06 73 ASP A O 1
ATOM 583 N N . LEU A 1 74 ? 12.877 -21.240 -15.340 1.00 81.06 74 LEU A N 1
ATOM 584 C CA . LEU A 1 74 ? 11.860 -22.114 -15.932 1.00 81.06 74 LEU A CA 1
ATOM 585 C C . LEU A 1 74 ? 12.465 -23.205 -16.828 1.00 81.06 74 LEU A C 1
ATOM 587 O O . LEU A 1 74 ? 11.850 -24.253 -17.026 1.00 81.06 74 LEU A O 1
ATOM 591 N N . ASN A 1 75 ? 13.660 -22.966 -17.368 1.00 84.69 75 ASN A N 1
ATOM 592 C CA . ASN A 1 75 ? 14.394 -23.925 -18.186 1.00 84.69 75 ASN A CA 1
ATOM 593 C C . ASN A 1 75 ? 15.278 -24.872 -17.358 1.00 84.69 75 ASN A C 1
ATOM 595 O O . ASN A 1 75 ? 15.842 -25.819 -17.911 1.00 84.69 75 ASN A O 1
ATOM 599 N N . ASN A 1 76 ? 15.399 -24.652 -16.046 1.00 87.00 76 ASN A N 1
ATOM 600 C CA . ASN A 1 76 ? 16.159 -25.513 -15.157 1.00 87.00 76 ASN A CA 1
ATOM 601 C C . ASN A 1 76 ? 15.310 -26.702 -14.676 1.00 87.00 76 ASN A C 1
ATOM 603 O O . ASN A 1 76 ? 14.366 -26.599 -13.886 1.00 87.00 76 ASN A O 1
ATOM 607 N N . GLY A 1 77 ? 15.660 -27.881 -15.186 1.00 87.94 77 GLY A N 1
ATOM 608 C CA . GLY A 1 77 ? 14.963 -29.128 -14.891 1.00 87.94 77 GLY A CA 1
ATOM 609 C C . GLY A 1 77 ? 15.392 -29.819 -13.598 1.00 87.94 77 GLY A C 1
ATOM 610 O O . GLY A 1 77 ? 14.804 -30.848 -13.280 1.00 87.94 77 GLY A O 1
ATOM 611 N N . ILE A 1 78 ? 16.398 -29.323 -12.868 1.00 89.56 78 ILE A N 1
ATOM 612 C CA . ILE A 1 78 ? 16.928 -30.012 -11.682 1.00 89.56 78 ILE A CA 1
ATOM 613 C C . ILE A 1 78 ? 15.873 -30.056 -10.563 1.00 89.56 78 ILE A C 1
ATOM 615 O O . ILE A 1 78 ? 15.172 -29.078 -10.303 1.00 89.56 78 ILE A O 1
ATOM 619 N N . ARG A 1 79 ? 15.733 -31.219 -9.915 1.00 89.19 79 ARG A N 1
ATOM 620 C CA . ARG A 1 79 ? 14.759 -31.477 -8.833 1.00 89.19 79 ARG A CA 1
ATOM 621 C C . ARG A 1 79 ? 15.363 -32.100 -7.579 1.00 89.19 79 ARG A C 1
ATOM 623 O O . ARG A 1 79 ? 14.765 -32.003 -6.514 1.00 89.19 79 ARG A O 1
ATOM 630 N N . ALA A 1 80 ? 16.538 -32.722 -7.676 1.00 89.38 80 ALA A N 1
ATOM 631 C CA . ALA A 1 80 ? 17.247 -33.260 -6.518 1.00 89.38 80 ALA A CA 1
ATOM 632 C C . ALA A 1 80 ? 18.752 -33.015 -6.630 1.00 89.38 80 ALA A C 1
ATOM 634 O O . ALA A 1 80 ? 19.339 -33.192 -7.698 1.00 89.38 80 ALA A O 1
ATOM 635 N N . VAL A 1 81 ? 19.377 -32.651 -5.511 1.00 87.12 81 VAL A N 1
ATOM 636 C CA . VAL A 1 81 ? 20.819 -32.411 -5.412 1.00 87.12 81 VAL A CA 1
ATOM 637 C C . VAL A 1 81 ? 21.395 -33.310 -4.321 1.00 87.12 81 VAL A C 1
ATOM 639 O O . VAL A 1 81 ? 20.902 -33.327 -3.195 1.00 87.12 81 VAL A O 1
ATOM 642 N N . PHE A 1 82 ? 22.442 -34.061 -4.652 1.00 86.38 82 PHE A N 1
ATOM 643 C CA . PHE A 1 82 ? 23.188 -34.905 -3.723 1.00 86.38 82 PHE A CA 1
ATOM 644 C C . PHE A 1 82 ? 24.545 -34.266 -3.433 1.00 86.38 82 PHE A C 1
ATOM 646 O O . PHE A 1 82 ? 25.307 -34.003 -4.368 1.00 86.38 82 PHE A O 1
ATOM 653 N N . ALA A 1 83 ? 24.827 -34.031 -2.149 1.00 80.38 83 ALA A N 1
ATOM 654 C CA . ALA A 1 83 ? 26.058 -33.408 -1.672 1.00 80.38 83 ALA A CA 1
ATOM 655 C C . ALA A 1 83 ? 26.600 -34.119 -0.421 1.00 80.38 83 ALA A C 1
ATOM 657 O O . ALA A 1 83 ? 25.825 -34.477 0.470 1.00 80.38 83 ALA A O 1
ATOM 658 N N . THR A 1 84 ? 27.924 -34.278 -0.335 1.00 71.69 84 THR A N 1
ATOM 659 C CA . THR A 1 84 ? 28.619 -34.827 0.845 1.00 71.69 84 THR A CA 1
ATOM 660 C C . THR A 1 84 ? 29.146 -33.748 1.787 1.00 71.69 84 THR A C 1
ATOM 662 O O . THR A 1 84 ? 28.898 -33.832 2.987 1.00 71.69 84 THR A O 1
ATOM 665 N N . GLU A 1 85 ? 29.817 -32.717 1.259 1.00 63.53 85 GLU A N 1
ATOM 666 C CA . GLU A 1 85 ? 30.384 -31.615 2.064 1.00 63.53 85 GLU A CA 1
ATOM 667 C C . GLU A 1 85 ? 30.258 -30.218 1.419 1.00 63.53 85 GLU A C 1
ATOM 669 O O . GLU A 1 85 ? 30.279 -29.212 2.130 1.00 63.53 85 GLU A O 1
ATOM 674 N N . LYS A 1 86 ? 30.105 -30.124 0.087 1.00 55.22 86 LYS A N 1
ATOM 675 C CA . LYS A 1 86 ? 30.235 -28.884 -0.717 1.00 55.22 86 LYS A CA 1
ATOM 676 C C . LYS A 1 86 ? 29.121 -27.829 -0.537 1.00 55.22 86 LYS A C 1
ATOM 678 O O . LYS A 1 86 ? 28.984 -26.932 -1.360 1.00 55.22 86 LYS A O 1
ATOM 683 N N . LEU A 1 87 ? 28.354 -27.853 0.552 1.00 57.22 87 LEU A N 1
ATOM 684 C CA . LEU A 1 87 ? 27.319 -26.839 0.818 1.00 57.22 87 LEU A CA 1
ATOM 685 C C . LEU A 1 87 ? 27.856 -25.553 1.473 1.00 57.22 87 LEU A C 1
ATOM 687 O O . LEU A 1 87 ? 27.083 -24.728 1.969 1.00 57.22 87 LEU A O 1
ATOM 691 N N . ASN A 1 88 ? 29.173 -25.351 1.468 1.00 52.91 88 ASN A N 1
ATOM 692 C CA . ASN A 1 88 ? 29.833 -24.250 2.161 1.00 52.91 88 ASN A CA 1
ATOM 693 C C . ASN A 1 88 ? 30.523 -23.317 1.148 1.00 52.91 88 ASN A C 1
ATOM 695 O O . ASN A 1 88 ? 31.408 -23.750 0.422 1.00 52.91 88 ASN A O 1
ATOM 699 N N . GLU A 1 89 ? 30.073 -22.054 1.153 1.00 51.91 89 GLU A N 1
ATOM 700 C CA . GLU A 1 89 ? 30.585 -20.864 0.441 1.00 51.91 89 GLU A CA 1
ATOM 701 C C . GLU A 1 89 ? 30.592 -20.908 -1.108 1.00 51.91 89 GLU A C 1
ATOM 703 O O . GLU A 1 89 ? 31.453 -21.510 -1.737 1.00 51.91 89 GLU A O 1
ATOM 708 N N . GLY A 1 90 ? 29.630 -20.200 -1.733 1.00 53.62 90 GLY A N 1
ATOM 709 C CA . GLY A 1 90 ? 29.590 -19.922 -3.184 1.00 53.62 90 GLY A CA 1
ATOM 710 C C . GLY A 1 90 ? 28.331 -20.379 -3.941 1.00 53.62 90 GLY A C 1
ATOM 711 O O . GLY A 1 90 ? 28.190 -20.050 -5.120 1.00 53.62 90 GLY A O 1
ATOM 712 N N . TRP A 1 91 ? 27.429 -21.114 -3.282 1.00 68.50 91 TRP A N 1
ATOM 713 C CA . TRP A 1 91 ? 26.127 -21.534 -3.819 1.00 68.50 91 TRP A CA 1
ATOM 714 C C . TRP A 1 91 ? 24.977 -20.770 -3.161 1.00 68.50 91 TRP A C 1
ATOM 716 O O . TRP A 1 91 ? 24.966 -20.601 -1.936 1.00 68.50 91 TRP A O 1
ATOM 726 N N . ASP A 1 92 ? 24.006 -20.361 -3.975 1.00 63.50 92 ASP A N 1
ATOM 727 C CA . ASP A 1 92 ? 22.770 -19.743 -3.516 1.00 63.50 92 ASP A CA 1
ATOM 728 C C . ASP A 1 92 ? 21.683 -20.796 -3.221 1.00 63.50 92 ASP A C 1
ATOM 730 O O . ASP A 1 92 ? 21.096 -21.401 -4.113 1.00 63.50 92 ASP A O 1
ATOM 734 N N . VAL A 1 93 ? 21.417 -21.040 -1.937 1.00 66.62 93 VAL A N 1
ATOM 735 C CA . VAL A 1 93 ? 20.485 -22.080 -1.439 1.00 66.62 93 VAL A CA 1
ATOM 736 C C . VAL A 1 93 ? 19.021 -21.612 -1.379 1.00 66.62 93 VAL A C 1
ATOM 738 O O . VAL A 1 93 ? 18.190 -22.271 -0.758 1.00 66.62 93 VAL A O 1
ATOM 741 N N . LEU A 1 94 ? 18.692 -20.467 -1.986 1.00 67.81 94 LEU A N 1
ATOM 742 C CA . LEU A 1 94 ? 17.420 -19.740 -1.794 1.00 67.81 94 LEU A CA 1
ATOM 743 C C . LEU A 1 94 ? 16.190 -20.411 -2.420 1.00 67.81 94 LEU A C 1
ATOM 745 O O . LEU A 1 94 ? 15.100 -19.859 -2.344 1.00 67.81 94 LEU A O 1
ATOM 749 N N . ASN A 1 95 ? 16.358 -21.548 -3.091 1.00 72.69 95 ASN A N 1
ATOM 750 C CA . ASN A 1 95 ? 15.283 -22.231 -3.814 1.00 72.69 95 ASN A CA 1
ATOM 751 C C . ASN A 1 95 ? 15.162 -23.709 -3.410 1.00 72.69 95 ASN A C 1
ATOM 753 O O . ASN A 1 95 ? 14.662 -24.535 -4.173 1.00 72.69 95 ASN A O 1
ATOM 757 N N . LEU A 1 96 ? 15.637 -24.061 -2.211 1.00 80.88 96 LEU A N 1
ATOM 758 C CA . LEU A 1 96 ? 15.421 -25.383 -1.629 1.00 80.88 96 LEU A CA 1
ATOM 759 C C . LEU A 1 96 ? 14.097 -25.415 -0.866 1.00 80.88 96 LEU A C 1
ATOM 761 O O . LEU A 1 96 ? 13.855 -24.576 -0.005 1.00 80.88 96 LEU A O 1
ATOM 765 N N . PHE A 1 97 ? 13.270 -26.418 -1.151 1.00 81.94 97 PHE A N 1
ATOM 766 C CA . PHE A 1 97 ? 12.041 -26.687 -0.394 1.00 81.94 97 PHE A CA 1
ATOM 767 C C . PHE A 1 97 ? 12.272 -27.697 0.730 1.00 81.94 97 PHE A C 1
ATOM 769 O O . PHE A 1 97 ? 11.752 -27.536 1.834 1.00 81.94 97 PHE A O 1
ATOM 776 N N . ASP A 1 98 ? 13.126 -28.688 0.468 1.00 86.56 98 ASP A N 1
ATOM 777 C CA . ASP A 1 98 ? 13.416 -29.775 1.391 1.00 86.56 98 ASP A CA 1
ATOM 778 C C . ASP A 1 98 ? 14.928 -30.006 1.497 1.00 86.56 98 ASP A C 1
ATOM 780 O O . ASP A 1 98 ? 15.657 -29.996 0.502 1.00 86.56 98 ASP A O 1
ATOM 784 N N . ILE A 1 99 ? 15.405 -30.276 2.710 1.00 86.56 99 ILE A N 1
ATOM 785 C CA . ILE A 1 99 ? 16.768 -30.737 2.984 1.00 86.56 99 ILE A CA 1
ATOM 786 C C . ILE A 1 99 ? 16.672 -32.085 3.684 1.00 86.56 99 ILE A C 1
ATOM 788 O O . ILE A 1 99 ? 16.072 -32.194 4.750 1.00 86.56 99 ILE A O 1
ATOM 792 N N . VAL A 1 100 ? 17.288 -33.120 3.109 1.00 88.62 100 VAL A N 1
ATOM 793 C CA . VAL A 1 100 ? 17.257 -34.478 3.667 1.00 88.62 100 VAL A CA 1
ATOM 794 C C . VAL A 1 100 ? 18.643 -34.894 4.141 1.00 88.62 100 VAL A C 1
ATOM 796 O O . VAL A 1 100 ? 19.560 -35.109 3.349 1.00 88.62 100 VAL A O 1
ATOM 799 N N . ARG A 1 101 ? 18.788 -35.077 5.452 1.00 86.31 101 ARG A N 1
ATOM 800 C CA . ARG A 1 101 ? 20.000 -35.593 6.085 1.00 86.31 101 ARG A CA 1
ATOM 801 C C . ARG A 1 101 ? 20.019 -37.120 6.050 1.00 86.31 101 ARG A C 1
ATOM 803 O O . ARG A 1 101 ? 19.218 -37.779 6.712 1.00 86.31 101 ARG A O 1
ATOM 810 N N . LEU A 1 102 ? 20.976 -37.689 5.315 1.00 85.12 102 LEU A N 1
ATOM 811 C CA . LEU A 1 102 ? 21.076 -39.140 5.082 1.00 85.12 102 LEU A CA 1
ATOM 812 C C . LEU A 1 102 ? 21.983 -39.895 6.072 1.00 85.12 102 LEU A C 1
ATOM 814 O O . LEU A 1 102 ? 22.115 -41.114 5.974 1.00 85.12 102 LEU A O 1
ATOM 818 N N . TYR A 1 103 ? 22.601 -39.203 7.030 1.00 82.00 103 TYR A N 1
ATOM 819 C CA . TYR A 1 103 ? 23.485 -39.794 8.040 1.00 82.00 103 TYR A CA 1
ATOM 820 C C . TYR A 1 103 ? 22.999 -39.515 9.469 1.00 82.00 103 TYR A C 1
ATOM 822 O O . TYR A 1 103 ? 22.166 -38.641 9.708 1.00 82.00 103 TYR A O 1
ATOM 830 N N . ASN A 1 104 ? 23.512 -40.289 10.433 1.00 78.56 104 ASN A N 1
ATOM 831 C CA . ASN A 1 104 ? 23.097 -40.243 11.846 1.00 78.56 104 ASN A CA 1
ATOM 832 C C . ASN A 1 104 ? 24.265 -39.967 12.820 1.00 78.56 104 ASN A C 1
ATOM 834 O O . ASN A 1 104 ? 24.124 -40.104 14.034 1.00 78.56 104 ASN A O 1
ATOM 838 N N . SER A 1 105 ? 25.445 -39.606 12.309 1.00 74.56 105 SER A N 1
ATOM 839 C CA . SER A 1 105 ? 26.598 -39.241 13.140 1.00 74.56 105 SER A CA 1
ATOM 840 C C . SER A 1 105 ? 26.385 -37.891 13.838 1.00 74.56 105 SER A C 1
ATOM 842 O O . SER A 1 105 ? 25.618 -37.045 13.376 1.00 74.56 105 SER A O 1
ATOM 844 N N . ARG A 1 106 ? 27.061 -37.700 14.977 1.00 72.94 106 ARG A N 1
ATOM 845 C CA . ARG A 1 106 ? 27.076 -36.455 15.759 1.00 72.94 106 ARG A CA 1
ATOM 846 C C . ARG A 1 106 ? 28.497 -36.193 16.247 1.00 72.94 106 ARG A C 1
ATOM 848 O O . ARG A 1 106 ? 29.096 -37.075 16.859 1.00 72.94 106 ARG A O 1
ATOM 855 N N . ASP A 1 107 ? 29.013 -34.996 16.003 1.00 78.69 107 ASP A N 1
ATOM 856 C CA . ASP A 1 107 ? 30.387 -34.572 16.306 1.00 78.69 107 ASP A CA 1
ATOM 857 C C . ASP A 1 107 ? 30.493 -33.644 17.533 1.00 78.69 107 ASP A C 1
ATOM 859 O O . ASP A 1 107 ? 31.573 -33.133 17.839 1.00 78.69 107 ASP A O 1
ATOM 863 N N . ALA A 1 108 ? 29.395 -33.458 18.272 1.00 76.25 108 ALA A N 1
ATOM 864 C CA . ALA A 1 108 ? 29.357 -32.669 19.499 1.00 76.25 108 ALA A CA 1
ATOM 865 C C . ALA A 1 108 ? 30.312 -33.190 20.583 1.00 76.25 108 ALA A C 1
ATOM 867 O O . ALA A 1 108 ? 30.370 -34.390 20.876 1.00 76.25 108 ALA A O 1
ATOM 868 N N . LYS A 1 109 ? 31.018 -32.259 21.238 1.00 72.06 109 LYS A N 1
ATOM 869 C CA . LYS A 1 109 ? 31.943 -32.538 22.345 1.00 72.06 109 LYS A CA 1
ATOM 870 C C . LYS A 1 109 ? 31.595 -31.670 23.556 1.00 72.06 109 LYS A C 1
ATOM 872 O O . LYS A 1 109 ? 31.686 -30.445 23.502 1.00 72.06 109 LYS A O 1
ATOM 877 N N . GLY A 1 110 ? 31.241 -32.313 24.671 1.00 70.56 110 GLY A N 1
ATOM 878 C CA . GLY A 1 110 ? 30.799 -31.619 25.887 1.00 70.56 110 GLY A CA 1
ATOM 879 C C . GLY A 1 110 ? 29.514 -30.814 25.654 1.00 70.56 110 GLY A C 1
ATOM 880 O O . GLY A 1 110 ? 28.610 -31.295 24.978 1.00 70.56 110 GLY A O 1
ATOM 881 N N . ASN A 1 111 ? 29.456 -29.585 26.178 1.00 70.69 111 ASN A N 1
ATOM 882 C CA . ASN A 1 111 ? 28.326 -28.657 25.996 1.00 70.69 111 ASN A CA 1
ATOM 883 C C . ASN A 1 111 ? 28.434 -27.790 24.722 1.00 70.69 111 ASN A C 1
ATOM 885 O O . ASN A 1 111 ? 27.718 -26.798 24.598 1.00 70.69 111 ASN A O 1
ATOM 889 N N . LYS A 1 112 ? 29.355 -28.099 23.799 1.00 79.19 112 LYS A N 1
ATOM 890 C CA . LYS A 1 112 ? 29.518 -27.346 22.548 1.00 79.19 112 LYS A CA 1
ATOM 891 C C . LYS A 1 112 ? 28.874 -28.104 21.381 1.00 79.19 112 LYS A C 1
ATOM 893 O O . LYS A 1 112 ? 29.201 -29.284 21.209 1.00 79.19 112 LYS A O 1
ATOM 898 N N . PRO A 1 113 ? 28.027 -27.437 20.573 1.00 80.38 113 PRO A N 1
ATOM 899 C CA . PRO A 1 113 ? 27.535 -28.001 19.323 1.00 80.38 113 PRO A CA 1
ATOM 900 C C . PRO A 1 113 ? 28.693 -28.426 18.415 1.00 80.38 113 PRO A C 1
ATOM 902 O O . PRO A 1 113 ? 29.740 -27.771 18.379 1.00 80.38 113 PRO A O 1
ATOM 905 N N . GLY A 1 114 ? 28.510 -29.536 17.710 1.00 83.25 114 GLY A N 1
ATOM 906 C CA . GLY A 1 114 ? 29.423 -30.034 16.697 1.00 83.25 114 GLY A CA 1
ATOM 907 C C . GLY A 1 114 ? 29.550 -29.066 15.521 1.00 83.25 114 GLY A C 1
ATOM 908 O O . GLY A 1 114 ? 28.657 -28.261 15.248 1.00 83.25 114 GLY A O 1
ATOM 909 N N . LYS A 1 115 ? 30.679 -29.133 14.810 1.00 83.44 115 LYS A N 1
ATOM 910 C CA . LYS A 1 115 ? 30.935 -28.274 13.644 1.00 83.44 115 LYS A CA 1
ATOM 911 C C . LYS A 1 115 ? 29.904 -28.545 12.549 1.00 83.44 115 LYS A C 1
ATOM 913 O O . LYS A 1 115 ? 29.429 -27.606 11.917 1.00 83.44 115 LYS A O 1
ATOM 918 N N . THR A 1 116 ? 29.542 -29.813 12.378 1.00 82.81 116 THR A N 1
ATOM 919 C CA . THR A 1 116 ? 28.567 -30.267 11.381 1.00 82.81 116 THR A CA 1
ATOM 920 C C . THR A 1 116 ? 27.190 -29.664 11.652 1.00 82.81 116 THR A C 1
ATOM 922 O O . THR A 1 116 ? 26.617 -29.037 10.768 1.00 82.81 116 THR A O 1
ATOM 925 N N . THR A 1 117 ? 26.707 -29.731 12.899 1.00 84.19 117 THR A N 1
ATOM 926 C CA . THR A 1 117 ? 25.416 -29.145 13.303 1.00 84.19 117 THR A CA 1
ATOM 927 C C . THR A 1 117 ? 25.362 -27.633 13.068 1.00 84.19 117 THR A C 1
ATOM 929 O O . THR A 1 117 ? 24.342 -27.099 12.640 1.00 84.19 117 THR A O 1
ATOM 932 N N . VAL A 1 118 ? 26.467 -26.918 13.318 1.00 84.31 118 VAL A N 1
ATOM 933 C CA . VAL A 1 118 ? 26.542 -25.468 13.060 1.00 84.31 118 VAL A CA 1
ATOM 934 C C . VAL A 1 118 ? 26.462 -25.161 11.564 1.00 84.31 118 VAL A C 1
ATOM 936 O O . VAL A 1 118 ? 25.747 -24.242 11.173 1.00 84.31 118 VAL A O 1
ATOM 939 N N . GLN A 1 119 ? 27.141 -25.939 10.719 1.00 81.81 119 GLN A N 1
ATOM 940 C CA . GLN A 1 119 ? 27.066 -25.784 9.263 1.00 81.81 119 GLN A CA 1
ATOM 941 C C . GLN A 1 119 ? 25.668 -26.107 8.717 1.00 81.81 119 GLN A C 1
ATOM 943 O O . GLN A 1 119 ? 25.167 -25.391 7.853 1.00 81.81 119 GLN A O 1
ATOM 948 N N . GLU A 1 120 ? 25.009 -27.137 9.249 1.00 83.75 120 GLU A N 1
ATOM 949 C CA . GLU A 1 120 ? 23.621 -27.474 8.912 1.00 83.75 120 GLU A CA 1
ATOM 950 C C . GLU A 1 120 ? 22.660 -26.345 9.310 1.00 83.75 120 GLU A C 1
ATOM 952 O O . GLU A 1 120 ? 21.825 -25.942 8.505 1.00 83.75 120 GLU A O 1
ATOM 957 N N . ALA A 1 121 ? 22.811 -25.765 10.503 1.00 84.31 121 ALA A N 1
ATOM 958 C CA . ALA A 1 121 ? 22.010 -24.617 10.927 1.00 84.31 121 ALA A CA 1
ATOM 959 C C . ALA A 1 121 ? 22.234 -23.386 10.032 1.00 84.31 121 ALA A C 1
ATOM 961 O O . ALA A 1 121 ? 21.278 -22.708 9.662 1.00 84.31 121 ALA A O 1
ATOM 962 N N . GLN A 1 122 ? 23.477 -23.119 9.621 1.00 81.25 122 GLN A N 1
ATOM 963 C CA . GLN A 1 122 ? 23.789 -22.061 8.655 1.00 81.25 122 GLN A CA 1
ATOM 964 C C . GLN A 1 122 ? 23.204 -22.347 7.270 1.00 81.25 122 GLN A C 1
ATOM 966 O O . GLN A 1 122 ? 22.790 -21.423 6.576 1.00 81.25 122 GLN A O 1
ATOM 971 N N . LEU A 1 123 ? 23.174 -23.607 6.834 1.00 80.50 123 LEU A N 1
ATOM 972 C CA . LEU A 1 123 ? 22.511 -24.006 5.596 1.00 80.50 123 LEU A CA 1
ATOM 973 C C . LEU A 1 123 ? 21.003 -23.751 5.676 1.00 80.50 123 LEU A C 1
ATOM 975 O O . LEU A 1 123 ? 20.465 -23.137 4.764 1.00 80.50 123 LEU A O 1
ATOM 979 N N . ILE A 1 124 ? 20.352 -24.145 6.773 1.00 82.12 124 ILE A N 1
ATOM 980 C CA . ILE A 1 124 ? 18.932 -23.858 7.029 1.00 82.12 124 ILE A CA 1
ATOM 981 C C . ILE A 1 124 ? 18.686 -22.343 7.028 1.00 82.12 124 ILE A C 1
ATOM 983 O O . ILE A 1 124 ? 17.755 -21.872 6.384 1.00 82.12 124 ILE A O 1
ATOM 987 N N . GLY A 1 125 ? 19.544 -21.566 7.695 1.00 78.25 125 GLY A N 1
ATOM 988 C CA . GLY A 1 125 ? 19.439 -20.107 7.746 1.00 78.25 125 GLY A CA 1
ATOM 989 C C . GLY A 1 125 ? 19.630 -19.432 6.386 1.00 78.25 125 GLY A C 1
ATOM 990 O O . GLY A 1 125 ? 18.905 -18.497 6.060 1.00 78.25 125 GLY A O 1
ATOM 991 N N . ARG A 1 126 ? 20.566 -19.916 5.560 1.00 75.62 126 ARG A N 1
ATOM 992 C CA . ARG A 1 126 ? 20.753 -19.423 4.185 1.00 75.62 126 ARG A CA 1
ATOM 993 C C . ARG A 1 126 ? 19.607 -19.862 3.269 1.00 75.62 126 ARG A C 1
ATOM 995 O O . ARG A 1 126 ? 19.170 -19.075 2.440 1.00 75.62 126 ARG A O 1
ATOM 1002 N N . GLY A 1 127 ? 19.096 -21.081 3.446 1.00 68.38 127 GLY A N 1
ATOM 1003 C CA . GLY A 1 127 ? 17.938 -21.626 2.730 1.00 68.38 127 GLY A CA 1
ATOM 1004 C C . GLY A 1 127 ? 16.602 -21.050 3.199 1.00 68.38 127 GLY A C 1
ATOM 1005 O O . GLY A 1 127 ? 15.558 -21.442 2.701 1.00 68.38 127 GLY A O 1
ATOM 1006 N N . ALA A 1 128 ? 16.610 -20.105 4.146 1.00 60.94 128 ALA A N 1
ATOM 1007 C CA . ALA A 1 128 ? 15.409 -19.447 4.650 1.00 60.94 128 ALA A CA 1
ATOM 1008 C C . ALA A 1 128 ? 14.800 -18.426 3.668 1.00 60.94 128 ALA A C 1
ATOM 1010 O O . ALA A 1 128 ? 13.841 -17.732 4.026 1.00 60.94 128 ALA A O 1
ATOM 1011 N N . ARG A 1 129 ? 15.334 -18.306 2.443 1.00 61.69 129 ARG A N 1
ATOM 1012 C CA . ARG A 1 129 ? 14.575 -17.739 1.327 1.00 61.69 129 ARG A CA 1
ATOM 1013 C C . ARG A 1 129 ? 13.901 -18.878 0.588 1.00 61.69 129 ARG A C 1
ATOM 1015 O O . ARG A 1 129 ? 14.517 -19.887 0.289 1.00 61.69 129 ARG A O 1
ATOM 1022 N N . TYR A 1 130 ? 12.619 -18.667 0.372 1.00 70.06 130 TYR A N 1
ATOM 1023 C CA . TYR A 1 130 ? 11.695 -19.578 -0.262 1.00 70.06 130 TYR A CA 1
ATOM 1024 C C . TYR A 1 130 ? 11.237 -19.002 -1.589 1.00 70.06 130 TYR A C 1
ATOM 1026 O O . TYR A 1 130 ? 11.564 -17.848 -1.877 1.00 70.06 130 TYR A O 1
ATOM 1034 N N . TYR A 1 131 ? 10.445 -19.788 -2.331 1.00 79.31 131 TYR A N 1
ATOM 1035 C CA . TYR A 1 131 ? 9.857 -19.439 -3.625 1.00 79.31 131 TYR A CA 1
ATOM 1036 C C . TYR A 1 131 ? 9.533 -17.939 -3.699 1.00 79.31 131 TYR A C 1
ATOM 1038 O O . TYR A 1 131 ? 8.593 -17.489 -3.045 1.00 79.31 131 TYR A O 1
ATOM 1046 N N . PRO A 1 132 ? 10.317 -17.125 -4.427 1.00 79.19 132 PRO A N 1
ATOM 1047 C CA . PRO A 1 132 ? 10.088 -15.691 -4.453 1.00 79.19 132 PRO A CA 1
ATOM 1048 C C . PRO A 1 132 ? 8.803 -15.398 -5.223 1.00 79.19 132 PRO A C 1
ATOM 1050 O O . PRO A 1 132 ? 8.717 -15.618 -6.430 1.00 79.19 132 PRO A O 1
ATOM 1053 N N . PHE A 1 133 ? 7.788 -14.882 -4.535 1.00 83.38 133 PHE A N 1
ATOM 1054 C CA . PHE A 1 133 ? 6.531 -14.500 -5.169 1.00 83.38 133 PHE A CA 1
ATOM 1055 C C . PHE A 1 133 ? 6.074 -13.130 -4.703 1.00 83.38 133 PHE A C 1
ATOM 1057 O O . PHE A 1 133 ? 6.186 -12.769 -3.527 1.00 83.38 133 PHE A O 1
ATOM 1064 N N . THR A 1 134 ? 5.509 -12.379 -5.641 1.00 78.00 134 THR A N 1
ATOM 1065 C CA . THR A 1 134 ? 4.705 -11.208 -5.330 1.00 78.00 134 THR A CA 1
ATOM 1066 C C . THR A 1 134 ? 3.241 -11.612 -5.330 1.00 78.00 134 THR A C 1
ATOM 1068 O O . THR A 1 134 ? 2.767 -12.393 -6.154 1.00 78.00 134 THR A O 1
ATOM 1071 N N . ILE A 1 135 ? 2.503 -11.058 -4.385 1.00 76.31 135 ILE A N 1
ATOM 1072 C CA . ILE A 1 135 ? 1.057 -10.910 -4.518 1.00 76.31 135 ILE A CA 1
ATOM 1073 C C . ILE A 1 135 ? 0.782 -9.420 -4.591 1.00 76.31 135 ILE A C 1
ATOM 1075 O O . ILE A 1 135 ? 1.673 -8.618 -4.318 1.00 76.31 135 ILE A O 1
ATOM 1079 N N . ALA A 1 136 ? -0.447 -9.030 -4.934 1.00 59.88 136 ALA A N 1
ATOM 1080 C CA . ALA A 1 136 ? -0.825 -7.616 -4.925 1.00 59.88 136 ALA A CA 1
ATOM 1081 C C . ALA A 1 136 ? -0.327 -6.902 -3.650 1.00 59.88 136 ALA A C 1
ATOM 1083 O O . ALA A 1 136 ? 0.123 -5.765 -3.744 1.00 59.88 136 ALA A O 1
ATOM 1084 N N . ASP A 1 137 ? -0.352 -7.634 -2.526 1.00 56.72 137 ASP A N 1
ATOM 1085 C CA . ASP A 1 137 ? -0.042 -7.250 -1.141 1.00 56.72 137 ASP A CA 1
ATOM 1086 C C . ASP A 1 137 ? 1.433 -7.049 -0.806 1.00 56.72 137 ASP A C 1
ATOM 1088 O O . ASP A 1 137 ? 1.754 -6.332 0.138 1.00 56.72 137 ASP A O 1
ATOM 1092 N N . PHE A 1 138 ? 2.334 -7.632 -1.595 1.00 65.56 138 PHE A N 1
ATOM 1093 C CA . PHE A 1 138 ? 3.765 -7.616 -1.323 1.00 65.56 138 PHE A CA 1
ATOM 1094 C C . PHE A 1 138 ? 4.530 -7.487 -2.634 1.00 65.56 138 PHE A C 1
ATOM 1096 O O . PHE A 1 138 ? 4.579 -8.416 -3.442 1.00 65.56 138 PHE A O 1
ATOM 1103 N N . THR A 1 139 ? 5.123 -6.313 -2.833 1.00 66.69 139 THR A N 1
ATOM 1104 C CA . THR A 1 139 ? 5.891 -5.971 -4.036 1.00 66.69 139 THR A CA 1
ATOM 1105 C C . THR A 1 139 ? 7.319 -6.498 -3.995 1.00 66.69 139 THR A C 1
ATOM 1107 O O . THR A 1 139 ? 7.920 -6.666 -5.051 1.00 66.69 139 THR A O 1
ATOM 1110 N N . ASP A 1 140 ? 7.848 -6.786 -2.803 1.00 76.94 140 ASP A N 1
ATOM 1111 C CA . ASP A 1 140 ? 9.140 -7.446 -2.631 1.00 76.94 140 ASP A CA 1
ATOM 1112 C C . ASP A 1 140 ? 8.950 -8.975 -2.638 1.00 76.94 140 ASP A C 1
ATOM 1114 O O . ASP A 1 140 ? 8.435 -9.529 -1.657 1.00 76.94 140 ASP A O 1
ATOM 1118 N N . PRO A 1 141 ? 9.347 -9.674 -3.719 1.00 78.75 141 PRO A N 1
ATOM 1119 C CA . PRO A 1 141 ? 9.208 -11.122 -3.796 1.00 78.75 141 PRO A CA 1
ATOM 1120 C C . PRO A 1 141 ? 10.096 -11.861 -2.790 1.00 78.75 141 PRO A C 1
ATOM 1122 O O . PRO A 1 141 ? 9.776 -12.992 -2.435 1.00 78.75 141 PRO A O 1
ATOM 1125 N N . TYR A 1 142 ? 11.171 -11.236 -2.298 1.00 77.62 142 TYR A N 1
ATOM 1126 C CA . TYR A 1 142 ? 12.184 -11.871 -1.448 1.00 77.62 142 TYR A CA 1
ATOM 1127 C C . TYR A 1 142 ? 11.912 -11.728 0.051 1.00 77.62 142 TYR A C 1
ATOM 1129 O O . TYR A 1 142 ? 12.738 -12.128 0.878 1.00 77.62 142 TYR A O 1
ATOM 1137 N N . ARG A 1 143 ? 10.765 -11.152 0.417 1.00 80.12 143 ARG A N 1
ATOM 1138 C CA . ARG A 1 143 ? 10.334 -10.997 1.804 1.00 80.12 143 ARG A CA 1
ATOM 1139 C C . ARG A 1 143 ? 9.260 -12.027 2.150 1.00 80.12 143 ARG A C 1
ATOM 1141 O O . ARG A 1 143 ? 8.286 -12.174 1.408 1.00 80.12 143 ARG A O 1
ATOM 1148 N N . ARG A 1 144 ? 9.429 -12.696 3.297 1.00 78.88 144 ARG A N 1
ATOM 1149 C CA . ARG A 1 144 ? 8.429 -13.600 3.889 1.00 78.88 144 ARG A CA 1
ATOM 1150 C C . ARG A 1 144 ? 7.224 -12.803 4.395 1.00 78.88 144 ARG A C 1
ATOM 1152 O O . ARG A 1 144 ? 7.381 -11.684 4.893 1.00 78.88 144 ARG A O 1
ATOM 1159 N N . LYS A 1 145 ? 6.031 -13.360 4.231 1.00 83.00 145 LYS A N 1
ATOM 1160 C CA . LYS A 1 145 ? 4.736 -12.682 4.365 1.00 83.00 145 LYS A CA 1
ATOM 1161 C C . LYS A 1 145 ? 3.880 -13.307 5.467 1.00 83.00 145 LYS A C 1
ATOM 1163 O O . LYS A 1 145 ? 3.102 -12.589 6.090 1.00 83.00 145 LYS A O 1
ATOM 1168 N N . TYR A 1 146 ? 4.044 -14.604 5.745 1.00 84.50 146 TYR A N 1
ATOM 1169 C CA . TYR A 1 146 ? 3.119 -15.400 6.567 1.00 84.50 146 TYR A CA 1
ATOM 1170 C C . TYR A 1 146 ? 3.761 -16.067 7.793 1.00 84.50 146 TYR A C 1
ATOM 1172 O O . TYR A 1 146 ? 3.245 -17.061 8.305 1.00 84.50 146 TYR A O 1
ATOM 1180 N N . ASP A 1 147 ? 4.858 -15.514 8.317 1.00 77.88 147 ASP A N 1
ATOM 1181 C CA . ASP A 1 147 ? 5.566 -16.081 9.479 1.00 77.88 147 ASP A CA 1
ATOM 1182 C C . ASP A 1 147 ? 4.672 -16.253 10.712 1.00 77.88 147 ASP A C 1
ATOM 1184 O O . ASP A 1 147 ? 4.740 -17.275 11.394 1.00 77.88 147 ASP A O 1
ATOM 1188 N N . THR A 1 148 ? 3.792 -15.283 10.966 1.00 75.81 148 THR A N 1
ATOM 1189 C CA . THR A 1 148 ? 2.872 -15.294 12.113 1.00 75.81 148 THR A CA 1
ATOM 1190 C C . THR A 1 148 ? 1.489 -15.861 11.789 1.00 75.81 148 THR A C 1
ATOM 1192 O O . THR A 1 148 ? 0.699 -16.076 12.708 1.00 75.81 148 THR A O 1
ATOM 1195 N N . ASP A 1 149 ? 1.173 -16.069 10.506 1.00 79.81 149 ASP A N 1
ATOM 1196 C CA . ASP A 1 149 ? -0.149 -16.489 10.024 1.00 79.81 149 ASP A CA 1
ATOM 1197 C C . ASP A 1 149 ? -0.120 -17.948 9.562 1.00 79.81 149 ASP A C 1
ATOM 1199 O O . ASP A 1 149 ? -0.032 -18.260 8.375 1.00 79.81 149 ASP A O 1
ATOM 1203 N N . ALA A 1 150 ? -0.177 -18.860 10.532 1.00 76.25 150 ALA A N 1
ATOM 1204 C CA . ALA A 1 150 ? -0.027 -20.292 10.292 1.00 76.25 150 ALA A CA 1
ATOM 1205 C C . ALA A 1 150 ? -1.135 -20.911 9.424 1.00 76.25 150 ALA A C 1
ATOM 1207 O O . ALA A 1 150 ? -0.964 -22.022 8.927 1.00 76.25 150 ALA A O 1
ATOM 1208 N N . GLN A 1 151 ? -2.265 -20.219 9.265 1.00 81.12 151 GLN A N 1
ATOM 1209 C CA . GLN A 1 151 ? -3.434 -20.722 8.545 1.00 81.12 151 GLN A CA 1
ATOM 1210 C C . GLN A 1 151 ? -3.486 -20.250 7.088 1.00 81.12 151 GLN A C 1
ATOM 1212 O O . GLN A 1 151 ? -4.331 -20.730 6.336 1.00 81.12 151 GLN A O 1
ATOM 1217 N N . ASN A 1 152 ? -2.594 -19.348 6.666 1.00 83.50 152 ASN A N 1
ATOM 1218 C CA . ASN A 1 152 ? -2.560 -18.888 5.284 1.00 83.50 152 ASN A CA 1
ATOM 1219 C C . ASN A 1 152 ? -2.098 -20.007 4.333 1.00 83.50 152 ASN A C 1
ATOM 1221 O O . ASN A 1 152 ? -1.031 -20.585 4.524 1.00 83.50 152 ASN A O 1
ATOM 1225 N N . GLU A 1 153 ? -2.865 -20.284 3.278 1.00 83.88 153 GLU A N 1
ATOM 1226 C CA . GLU A 1 153 ? -2.544 -21.342 2.308 1.00 83.88 153 GLU A CA 1
ATOM 1227 C C . GLU A 1 153 ? -1.220 -21.099 1.571 1.00 83.88 153 GLU A C 1
ATOM 1229 O O . GLU A 1 153 ? -0.476 -22.043 1.314 1.00 83.88 153 GLU A O 1
ATOM 1234 N N . LEU A 1 154 ? -0.876 -19.837 1.288 1.00 86.31 154 LEU A N 1
ATOM 1235 C CA . LEU A 1 154 ? 0.373 -19.475 0.613 1.00 86.31 154 LEU A CA 1
ATOM 1236 C C . LEU A 1 154 ? 1.596 -19.586 1.528 1.00 86.31 154 LEU A C 1
ATOM 1238 O O . LEU A 1 154 ? 2.722 -19.513 1.039 1.00 86.31 154 LEU A O 1
ATOM 1242 N N . ARG A 1 155 ? 1.410 -19.812 2.836 1.00 85.12 155 ARG A N 1
ATOM 1243 C CA . ARG A 1 155 ? 2.517 -20.025 3.776 1.00 85.12 155 ARG A CA 1
ATOM 1244 C C . ARG A 1 155 ? 3.393 -21.207 3.374 1.00 85.12 155 ARG A C 1
ATOM 1246 O O . ARG A 1 155 ? 4.585 -21.168 3.652 1.00 85.12 155 ARG A O 1
ATOM 1253 N N . ILE A 1 156 ? 2.844 -22.213 2.689 1.00 86.00 156 ILE A N 1
ATOM 1254 C CA . ILE A 1 156 ? 3.622 -23.368 2.220 1.00 86.00 156 ILE A CA 1
ATOM 1255 C C . ILE A 1 156 ? 4.759 -22.970 1.269 1.00 86.00 156 ILE A C 1
ATOM 1257 O O . ILE A 1 156 ? 5.805 -23.608 1.256 1.00 86.00 156 ILE A O 1
ATOM 1261 N N . LEU A 1 157 ? 4.589 -21.867 0.531 1.00 85.19 157 LEU A N 1
ATOM 1262 C CA . LEU A 1 157 ? 5.617 -21.291 -0.336 1.00 85.19 157 LEU A CA 1
ATOM 1263 C C . LEU A 1 157 ? 6.724 -20.577 0.448 1.00 85.19 157 LEU A C 1
ATOM 1265 O O . LEU A 1 157 ? 7.639 -20.057 -0.171 1.00 85.19 157 LEU A O 1
ATOM 1269 N N . GLU A 1 158 ? 6.625 -20.505 1.778 1.00 83.12 158 GLU A N 1
ATOM 1270 C CA . GLU A 1 158 ? 7.558 -19.843 2.695 1.00 83.12 158 GLU A CA 1
ATOM 1271 C C . GLU A 1 158 ? 8.063 -20.791 3.807 1.00 83.12 158 GLU A C 1
ATOM 1273 O O . GLU A 1 158 ? 8.446 -20.329 4.892 1.00 83.12 158 GLU A O 1
ATOM 1278 N N . GLN A 1 159 ? 8.014 -22.111 3.573 1.00 82.19 159 GLN A N 1
ATOM 1279 C CA . GLN A 1 159 ? 8.409 -23.166 4.517 1.00 82.19 159 GLN A CA 1
ATOM 1280 C C . GLN A 1 159 ? 9.485 -24.102 3.950 1.00 82.19 159 GLN A C 1
ATOM 1282 O O . GLN A 1 159 ? 9.419 -24.496 2.789 1.00 82.19 159 GLN A O 1
ATOM 1287 N N . LEU A 1 160 ? 10.467 -24.454 4.797 1.00 84.62 160 LEU A N 1
ATOM 1288 C CA . LEU A 1 160 ? 11.577 -25.373 4.504 1.00 84.62 160 LEU A CA 1
ATOM 1289 C C . LEU A 1 160 ? 11.357 -26.592 5.373 1.00 84.62 160 LEU A C 1
ATOM 1291 O O . LEU A 1 160 ? 11.249 -26.451 6.598 1.00 84.62 160 LEU A O 1
ATOM 1295 N N . TYR A 1 161 ? 11.369 -27.779 4.786 1.00 86.44 161 TYR A N 1
ATOM 1296 C CA . TYR A 1 161 ? 11.369 -29.000 5.574 1.00 86.44 161 TYR A CA 1
ATOM 1297 C C . TYR A 1 161 ? 12.789 -29.538 5.701 1.00 86.44 161 TYR A C 1
ATOM 1299 O O . TYR A 1 161 ? 13.455 -29.883 4.727 1.00 86.44 161 TYR A O 1
ATOM 1307 N N . TYR A 1 162 ? 13.270 -29.617 6.940 1.00 86.81 162 TYR A N 1
ATOM 1308 C CA . TYR A 1 162 ? 14.519 -30.295 7.260 1.00 86.81 162 TYR A CA 1
ATOM 1309 C C . TYR A 1 162 ? 14.213 -31.701 7.781 1.00 86.81 162 TYR A C 1
ATOM 1311 O O . TYR A 1 162 ? 13.704 -31.880 8.889 1.00 86.81 162 TYR A O 1
ATOM 1319 N N . HIS A 1 163 ? 14.527 -32.715 6.982 1.00 87.88 163 HIS A N 1
ATOM 1320 C CA . HIS A 1 163 ? 14.306 -34.117 7.304 1.00 87.88 163 HIS A CA 1
ATOM 1321 C C . HIS A 1 163 ? 15.585 -34.753 7.843 1.00 87.88 163 HIS A C 1
ATOM 1323 O O . HIS A 1 163 ? 16.649 -34.671 7.233 1.00 87.88 163 HIS A O 1
ATOM 1329 N N . SER A 1 164 ? 15.475 -35.463 8.962 1.00 86.75 164 SER A N 1
ATOM 1330 C CA . SER A 1 164 ? 16.567 -36.264 9.513 1.00 86.75 164 SER A CA 1
ATOM 1331 C C . SER A 1 164 ? 16.043 -37.565 10.111 1.00 86.75 164 SER A C 1
ATOM 1333 O O . SER A 1 164 ? 14.859 -37.697 10.429 1.00 86.75 164 SER A O 1
ATOM 1335 N N . VAL A 1 165 ? 16.934 -38.546 10.270 1.00 85.62 165 VAL A N 1
ATOM 1336 C CA . VAL A 1 165 ? 16.636 -39.737 11.072 1.00 85.62 165 VAL A CA 1
ATOM 1337 C C . VAL A 1 165 ? 16.375 -39.298 12.512 1.00 85.62 165 VAL A C 1
ATOM 1339 O O . VAL A 1 165 ? 17.126 -38.494 13.061 1.00 85.62 165 VAL A O 1
ATOM 1342 N N . THR A 1 166 ? 15.332 -39.839 13.142 1.00 82.69 166 THR A N 1
ATOM 1343 C CA . THR A 1 166 ? 14.933 -39.462 14.502 1.00 82.69 166 THR A CA 1
ATOM 1344 C C . THR A 1 166 ? 16.055 -39.729 15.511 1.00 82.69 166 THR A C 1
ATOM 1346 O O . THR A 1 166 ? 16.262 -40.855 15.961 1.00 82.69 166 THR A O 1
ATOM 1349 N N . ASN A 1 167 ? 16.772 -38.670 15.888 1.00 85.44 167 ASN A N 1
ATOM 1350 C CA . ASN A 1 167 ? 17.832 -38.690 16.890 1.00 85.44 167 ASN A CA 1
ATOM 1351 C C . ASN A 1 167 ? 17.619 -37.526 17.873 1.00 85.44 167 ASN A C 1
ATOM 1353 O O . ASN A 1 167 ? 17.999 -36.393 17.571 1.00 85.44 167 ASN A O 1
ATOM 1357 N N . PRO A 1 168 ? 17.041 -37.780 19.063 1.00 85.75 168 PRO A N 1
ATOM 1358 C CA . PRO A 1 168 ? 16.645 -36.721 19.994 1.00 85.75 168 PRO A CA 1
ATOM 1359 C C . PRO A 1 168 ? 17.791 -35.800 20.417 1.00 85.75 168 PRO A C 1
ATOM 1361 O O . PRO A 1 168 ? 17.609 -34.597 20.552 1.00 85.75 168 PRO A O 1
ATOM 1364 N N . ARG A 1 169 ? 18.993 -36.359 20.600 1.00 84.75 169 ARG A N 1
ATOM 1365 C CA . ARG A 1 169 ? 20.166 -35.593 21.037 1.00 84.75 169 ARG A CA 1
ATOM 1366 C C . ARG A 1 169 ? 20.684 -34.648 19.960 1.00 84.75 169 ARG A C 1
ATOM 1368 O O . ARG A 1 169 ? 21.228 -33.604 20.293 1.00 84.75 169 ARG A O 1
ATOM 1375 N N . TYR A 1 170 ? 20.579 -35.056 18.700 1.00 86.19 170 TYR A N 1
ATOM 1376 C CA . TYR A 1 170 ? 20.936 -34.224 17.559 1.00 86.19 170 TYR A CA 1
ATOM 1377 C C . TYR A 1 170 ? 19.884 -33.135 17.327 1.00 86.19 170 TYR A C 1
ATOM 1379 O O . TYR A 1 170 ? 20.247 -31.977 17.174 1.00 86.19 170 TYR A O 1
ATOM 1387 N N . ILE A 1 171 ? 18.594 -33.486 17.391 1.00 86.50 171 ILE A N 1
ATOM 1388 C CA . ILE A 1 171 ? 17.489 -32.528 17.230 1.00 86.50 171 ILE A CA 1
ATOM 1389 C C . ILE A 1 171 ? 17.599 -31.402 18.266 1.00 86.50 171 ILE A C 1
ATOM 1391 O O . ILE A 1 171 ? 17.605 -30.238 17.889 1.00 86.50 171 ILE A O 1
ATOM 1395 N N . GLN A 1 172 ? 17.808 -31.739 19.543 1.00 86.31 172 GLN A N 1
ATOM 1396 C CA . GLN A 1 172 ? 18.010 -30.744 20.607 1.00 86.31 172 GLN A CA 1
ATOM 1397 C C . GLN A 1 172 ? 19.212 -29.826 20.348 1.00 86.31 172 GLN A C 1
ATOM 1399 O O . GLN A 1 172 ? 19.176 -28.633 20.642 1.00 86.31 172 GLN A O 1
ATOM 1404 N N . GLU A 1 173 ? 20.300 -30.383 19.819 1.00 87.88 173 GLU A N 1
ATOM 1405 C CA . GLU A 1 173 ? 21.495 -29.617 19.490 1.00 87.88 173 GLU A CA 1
ATOM 1406 C C . GLU A 1 173 ? 21.236 -28.662 18.319 1.00 87.88 173 GLU A C 1
ATOM 1408 O O . GLU A 1 173 ? 21.553 -27.478 18.426 1.00 87.88 173 GLU A O 1
ATOM 1413 N N . LEU A 1 174 ? 20.609 -29.144 17.243 1.00 87.75 174 LEU A N 1
ATOM 1414 C CA . LEU A 1 174 ? 20.243 -28.340 16.080 1.00 87.75 174 LEU A CA 1
ATOM 1415 C C . LEU A 1 174 ? 19.282 -27.211 16.463 1.00 87.75 174 LEU A C 1
ATOM 1417 O O . LEU A 1 174 ? 19.548 -26.059 16.131 1.00 87.75 174 LEU A O 1
ATOM 1421 N N . GLU A 1 175 ? 18.225 -27.512 17.220 1.00 87.69 175 GLU A N 1
ATOM 1422 C CA . GLU A 1 175 ? 17.287 -26.516 17.753 1.00 87.69 175 GLU A CA 1
ATOM 1423 C C . GLU A 1 175 ? 18.023 -25.448 18.568 1.00 87.69 175 GLU A C 1
ATOM 1425 O O . GLU A 1 175 ? 17.811 -24.256 18.355 1.00 87.69 175 GLU A O 1
ATOM 1430 N N . SER A 1 176 ? 18.956 -25.846 19.441 1.00 87.44 176 SER A N 1
ATOM 1431 C CA . SER A 1 176 ? 19.730 -24.889 20.242 1.00 87.44 176 SER A CA 1
ATOM 1432 C C . SER A 1 176 ? 20.574 -23.939 19.389 1.00 87.44 176 SER A C 1
ATOM 1434 O O . SER A 1 176 ? 20.700 -22.759 19.723 1.00 87.44 176 SER A O 1
ATOM 1436 N N . VAL A 1 177 ? 21.131 -24.427 18.274 1.00 88.44 177 VAL A N 1
ATOM 1437 C CA . VAL A 1 177 ? 21.890 -23.594 17.337 1.00 88.44 177 VAL A CA 1
ATOM 1438 C C . VAL A 1 177 ? 20.940 -22.679 16.572 1.00 88.44 177 VAL A C 1
ATOM 1440 O O . VAL A 1 177 ? 21.178 -21.479 16.547 1.00 88.44 177 VAL A O 1
ATOM 1443 N N . LEU A 1 178 ? 19.839 -23.196 16.021 1.00 88.12 178 LEU A N 1
ATOM 1444 C CA . LEU A 1 178 ? 18.857 -22.395 15.279 1.00 88.12 178 LEU A CA 1
ATOM 1445 C C . LEU A 1 178 ? 18.267 -21.261 16.128 1.00 88.12 178 LEU A C 1
ATOM 1447 O O . LEU A 1 178 ? 18.099 -20.150 15.628 1.00 88.12 178 LEU A O 1
ATOM 1451 N N . VAL A 1 179 ? 18.006 -21.516 17.412 1.00 86.69 179 VAL A N 1
ATOM 1452 C CA . VAL A 1 179 ? 17.556 -20.495 18.369 1.00 86.69 179 VAL A CA 1
ATOM 1453 C C . VAL A 1 179 ? 18.650 -19.463 18.636 1.00 86.69 179 VAL A C 1
ATOM 1455 O O . VAL A 1 179 ? 18.382 -18.264 18.618 1.00 86.69 179 VAL A O 1
ATOM 1458 N N . ARG A 1 180 ? 19.899 -19.900 18.845 1.00 85.19 180 ARG A N 1
ATOM 1459 C CA . ARG A 1 180 ? 21.037 -18.997 19.081 1.00 85.19 180 ARG A CA 1
ATOM 1460 C C . ARG A 1 180 ? 21.322 -18.085 17.885 1.00 85.19 180 ARG A C 1
ATOM 1462 O O . ARG A 1 180 ? 21.668 -16.927 18.089 1.00 85.19 180 ARG A O 1
ATOM 1469 N N . GLU A 1 181 ? 21.185 -18.598 16.666 1.00 84.62 181 GLU A N 1
ATOM 1470 C CA . GLU A 1 181 ? 21.364 -17.834 15.424 1.00 84.62 181 GLU A CA 1
ATOM 1471 C C . GLU A 1 181 ? 20.126 -16.979 15.066 1.00 84.62 181 GLU A C 1
ATOM 1473 O O . GLU A 1 181 ? 20.139 -16.268 14.065 1.00 84.62 181 GLU A O 1
ATOM 1478 N N . GLY A 1 182 ? 19.046 -17.036 15.859 1.00 80.12 182 GLY A N 1
ATOM 1479 C CA . GLY A 1 182 ? 17.819 -16.264 15.627 1.00 80.12 182 GLY A CA 1
ATOM 1480 C C . GLY A 1 182 ? 16.967 -16.750 14.449 1.00 80.12 182 GLY A C 1
ATOM 1481 O O . GLY A 1 182 ? 16.082 -16.028 13.999 1.00 80.12 182 GLY A O 1
ATOM 1482 N N . ILE A 1 183 ? 17.221 -17.961 13.943 1.00 81.75 183 ILE A N 1
ATOM 1483 C CA . ILE A 1 183 ? 16.476 -18.574 12.830 1.00 81.75 183 ILE A CA 1
ATOM 1484 C C . ILE A 1 183 ? 15.131 -19.131 13.319 1.00 81.75 183 ILE A C 1
ATOM 1486 O O . ILE A 1 183 ? 14.138 -19.094 12.595 1.00 81.75 183 ILE A O 1
ATOM 1490 N N . MET A 1 184 ? 15.094 -19.648 14.551 1.00 79.88 184 MET A N 1
ATOM 1491 C CA . MET A 1 184 ? 13.907 -20.231 15.179 1.00 79.88 184 MET A CA 1
ATOM 1492 C C . MET A 1 184 ? 13.636 -19.559 16.534 1.00 79.88 184 MET A C 1
ATOM 1494 O O . MET A 1 184 ? 14.583 -19.294 17.274 1.00 79.88 184 MET A O 1
ATOM 1498 N N . PRO A 1 185 ? 12.370 -19.303 16.910 1.00 78.38 185 PRO A N 1
ATOM 1499 C CA . PRO A 1 185 ? 12.054 -18.815 18.247 1.00 78.38 185 PRO A CA 1
ATOM 1500 C C . PRO A 1 185 ? 12.372 -19.867 19.314 1.00 78.38 185 PRO A C 1
ATOM 1502 O O . PRO A 1 185 ? 12.143 -21.059 19.116 1.00 78.38 185 PRO A O 1
ATOM 1505 N N . SER A 1 186 ? 12.838 -19.421 20.484 1.00 79.25 186 SER A N 1
ATOM 1506 C CA . SER A 1 186 ? 13.125 -20.317 21.619 1.00 79.25 186 SER A CA 1
ATOM 1507 C C . SER A 1 186 ? 11.874 -21.039 22.129 1.00 79.25 186 SER A C 1
ATOM 1509 O O . SER A 1 186 ? 11.935 -22.187 22.570 1.00 79.25 186 SER A O 1
ATOM 1511 N N . ARG A 1 187 ? 10.722 -20.369 22.047 1.00 84.12 187 ARG A N 1
ATOM 1512 C CA . ARG A 1 187 ? 9.409 -20.929 22.340 1.00 84.12 187 ARG A CA 1
ATOM 1513 C C . ARG A 1 187 ? 8.352 -20.191 21.530 1.00 84.12 187 ARG A C 1
ATOM 1515 O O . ARG A 1 187 ? 8.290 -18.967 21.534 1.00 84.12 187 ARG A O 1
ATOM 1522 N N . THR A 1 188 ? 7.473 -20.955 20.892 1.00 81.56 188 THR A N 1
ATOM 1523 C CA . THR A 1 188 ? 6.297 -20.404 20.211 1.00 81.56 188 THR A CA 1
ATOM 1524 C C . THR A 1 188 ? 5.085 -20.483 21.132 1.00 81.56 188 THR A C 1
ATOM 1526 O O . THR A 1 188 ? 4.859 -21.495 21.800 1.00 81.56 188 THR A O 1
ATOM 1529 N N . VAL A 1 189 ? 4.291 -19.419 21.171 1.00 83.25 189 VAL A N 1
ATOM 1530 C CA . VAL A 1 189 ? 2.976 -19.383 21.812 1.00 83.25 189 VAL A CA 1
ATOM 1531 C C . VAL A 1 189 ? 1.900 -19.200 20.748 1.00 83.25 189 VAL A C 1
ATOM 1533 O O . VAL A 1 189 ? 1.990 -18.310 19.904 1.00 83.25 189 VAL A O 1
ATOM 1536 N N . GLN A 1 190 ? 0.888 -20.066 20.792 1.00 85.38 190 GLN A N 1
ATOM 1537 C CA . GLN A 1 190 ? -0.298 -19.954 19.949 1.00 85.38 190 GLN A CA 1
ATOM 1538 C C . GLN A 1 190 ? -1.340 -19.085 20.645 1.00 85.38 190 GLN A C 1
ATOM 1540 O O . GLN A 1 190 ? -1.620 -19.280 21.831 1.00 85.38 190 GLN A O 1
ATOM 1545 N N . LYS A 1 191 ? -1.897 -18.124 19.909 1.00 84.25 191 LYS A N 1
ATOM 1546 C CA . LYS A 1 191 ? -2.914 -17.195 20.401 1.00 84.25 191 LYS A CA 1
ATOM 1547 C C . LYS A 1 191 ? -4.072 -17.127 19.426 1.00 84.25 191 LYS A C 1
ATOM 1549 O O . LYS A 1 191 ? -3.879 -16.796 18.262 1.00 84.25 191 LYS A O 1
ATOM 1554 N N . GLU A 1 192 ? -5.261 -17.460 19.908 1.00 87.62 192 GLU A N 1
ATOM 1555 C CA . GLU A 1 192 ? -6.476 -17.427 19.106 1.00 87.62 192 GLU A CA 1
ATOM 1556 C C . GLU A 1 192 ? -7.176 -16.076 19.269 1.00 87.62 192 GLU A C 1
ATOM 1558 O O . GLU A 1 192 ? -7.615 -15.704 20.358 1.00 87.62 192 GLU A O 1
ATOM 1563 N N . ILE A 1 193 ? -7.302 -15.353 18.160 1.00 88.44 193 ILE A N 1
ATOM 1564 C CA . ILE A 1 193 ? -8.085 -14.128 18.063 1.00 88.44 193 ILE A CA 1
ATOM 1565 C C . ILE A 1 193 ? -9.452 -14.491 17.493 1.00 88.44 193 ILE A C 1
ATOM 1567 O O . ILE A 1 193 ? -9.564 -15.017 16.382 1.00 88.44 193 ILE A O 1
ATOM 1571 N N . ARG A 1 194 ? -10.499 -14.176 18.253 1.00 92.25 194 ARG A N 1
ATOM 1572 C CA . ARG A 1 194 ? -11.901 -14.402 17.897 1.00 92.25 194 ARG A CA 1
ATOM 1573 C C . ARG A 1 194 ? -12.765 -13.216 18.302 1.00 92.25 194 ARG A C 1
ATOM 1575 O O . ARG A 1 194 ? -12.450 -12.474 19.231 1.00 92.25 194 ARG A O 1
ATOM 1582 N N . ILE A 1 195 ? -13.906 -13.070 17.642 1.00 94.31 195 ILE A N 1
ATOM 1583 C CA . ILE A 1 195 ? -14.931 -12.112 18.067 1.00 94.31 195 ILE A CA 1
ATOM 1584 C C . ILE A 1 195 ? -15.588 -12.623 19.355 1.00 94.31 195 ILE A C 1
ATOM 1586 O O . ILE A 1 195 ? -15.953 -13.803 19.436 1.00 94.31 195 ILE A O 1
ATOM 1590 N N . LYS A 1 196 ? -15.732 -11.742 20.353 1.00 94.00 196 LYS A N 1
ATOM 1591 C CA . LYS A 1 196 ? -16.408 -12.034 21.626 1.00 94.00 196 LYS A CA 1
ATOM 1592 C C . LYS A 1 196 ? -17.835 -12.504 21.373 1.00 94.00 196 LYS A C 1
ATOM 1594 O O . LYS A 1 196 ? -18.527 -11.956 20.516 1.00 94.00 196 LYS A O 1
ATOM 1599 N N . ASP A 1 197 ? -18.295 -13.485 22.140 1.00 91.44 197 ASP A N 1
ATOM 1600 C CA . ASP A 1 197 ? -19.629 -14.053 21.924 1.00 91.44 197 ASP A CA 1
ATOM 1601 C C . ASP A 1 197 ? -20.737 -13.029 22.214 1.00 91.44 197 ASP A C 1
ATOM 1603 O O . ASP A 1 197 ? -21.647 -12.877 21.401 1.00 91.44 197 ASP A O 1
ATOM 1607 N N . ASP A 1 198 ? -20.577 -12.204 23.253 1.00 90.81 198 ASP A N 1
ATOM 1608 C CA . ASP A 1 198 ? -21.502 -11.102 23.553 1.00 90.81 198 ASP A CA 1
ATOM 1609 C C . ASP A 1 198 ? -21.569 -10.073 22.414 1.00 90.81 198 ASP A C 1
ATOM 1611 O O . ASP A 1 198 ? -22.649 -9.617 22.030 1.00 90.81 198 ASP A O 1
ATOM 1615 N N . PHE A 1 199 ? -20.429 -9.774 21.781 1.00 92.19 199 PHE A N 1
ATOM 1616 C CA . PHE A 1 199 ? -20.384 -8.868 20.634 1.00 92.19 199 PHE A CA 1
ATOM 1617 C C . PHE A 1 199 ? -21.131 -9.444 19.422 1.00 92.19 199 PHE A C 1
ATOM 1619 O O . PHE A 1 199 ? -21.807 -8.699 18.706 1.00 92.19 199 PHE A O 1
ATOM 1626 N N . LYS A 1 200 ? -21.099 -10.771 19.213 1.00 91.94 200 LYS A N 1
ATOM 1627 C CA . LYS A 1 200 ? -21.847 -11.436 18.127 1.00 91.94 200 LYS A CA 1
ATOM 1628 C C . LYS A 1 200 ? -23.365 -11.305 18.280 1.00 91.94 200 LYS A C 1
ATOM 1630 O O . LYS A 1 200 ? -24.099 -11.434 17.296 1.00 91.94 200 LYS A O 1
ATOM 1635 N N . HIS A 1 201 ? -23.856 -11.053 19.491 1.00 90.50 201 HIS A N 1
ATOM 1636 C CA . HIS A 1 201 ? -25.278 -10.835 19.740 1.00 90.50 201 HIS A CA 1
ATOM 1637 C C . HIS A 1 201 ? -25.743 -9.411 19.402 1.00 90.50 201 HIS A C 1
ATOM 1639 O O . HIS A 1 201 ? -26.951 -9.215 19.221 1.00 90.50 201 HIS A O 1
ATOM 1645 N N . SER A 1 202 ? -24.823 -8.454 19.235 1.00 89.00 202 SER A N 1
ATOM 1646 C CA . SER A 1 202 ? -25.146 -7.073 18.858 1.00 89.00 202 SER A CA 1
ATOM 1647 C C . SER A 1 202 ? -25.804 -6.978 17.473 1.00 89.00 202 SER A C 1
ATOM 1649 O O . SER A 1 202 ? -25.509 -7.751 16.555 1.00 89.00 202 SER A O 1
ATOM 1651 N N . GLU A 1 203 ? -26.701 -6.004 17.294 1.00 86.38 203 GLU A N 1
ATOM 1652 C CA . GLU A 1 203 ? -27.286 -5.718 15.975 1.00 86.38 203 GLU A CA 1
ATOM 1653 C C . GLU A 1 203 ? -26.226 -5.211 14.990 1.00 86.38 203 GLU A C 1
ATOM 1655 O O . GLU A 1 203 ? -26.267 -5.569 13.808 1.00 86.38 203 GLU A O 1
ATOM 1660 N N . PHE A 1 204 ? -25.236 -4.466 15.497 1.00 86.88 204 PHE A N 1
ATOM 1661 C CA . PHE A 1 204 ? -24.065 -4.045 14.739 1.00 86.88 204 PHE A CA 1
ATOM 1662 C C . PHE A 1 204 ? -23.339 -5.239 14.105 1.00 86.88 204 PHE A C 1
ATOM 1664 O O . PHE A 1 204 ? -23.097 -5.236 12.906 1.00 86.88 204 PHE A O 1
ATOM 1671 N N . TRP A 1 205 ? -23.059 -6.314 14.845 1.00 90.44 205 TRP A N 1
ATOM 1672 C CA . TRP A 1 205 ? -22.401 -7.489 14.263 1.00 90.44 205 TRP A CA 1
ATOM 1673 C C . TRP A 1 205 ? -23.264 -8.208 13.216 1.00 90.44 205 TRP A C 1
ATOM 1675 O O . TRP A 1 205 ? -22.785 -8.610 12.153 1.00 90.44 205 TRP A O 1
ATOM 1685 N N . LYS A 1 206 ? -24.559 -8.379 13.503 1.00 89.50 206 LYS A N 1
ATOM 1686 C CA . LYS A 1 206 ? -25.474 -9.151 12.647 1.00 89.50 206 LYS A CA 1
ATOM 1687 C C . LYS A 1 206 ? -25.721 -8.487 11.291 1.00 89.50 206 LYS A C 1
ATOM 1689 O O . LYS A 1 206 ? -25.845 -9.194 10.286 1.00 89.50 206 LYS A O 1
ATOM 1694 N N . LYS A 1 207 ? -25.835 -7.155 11.275 1.00 86.88 207 LYS A N 1
ATOM 1695 C CA . LYS A 1 207 ? -26.298 -6.364 10.119 1.00 86.88 207 LYS A CA 1
ATOM 1696 C C . LYS A 1 207 ? -25.321 -5.275 9.673 1.00 86.88 207 LYS A C 1
ATOM 1698 O O . LYS A 1 207 ? -25.583 -4.630 8.664 1.00 86.88 207 LYS A O 1
ATOM 1703 N N . GLY A 1 208 ? -24.240 -5.053 10.412 1.00 88.56 208 GLY A N 1
ATOM 1704 C CA . GLY A 1 208 ? -23.263 -4.012 10.128 1.00 88.56 208 GLY A CA 1
ATOM 1705 C C . GLY A 1 208 ? -22.453 -4.294 8.872 1.00 88.56 208 GLY A C 1
ATOM 1706 O O . GLY A 1 208 ? -22.184 -5.446 8.501 1.00 88.56 208 GLY A O 1
ATOM 1707 N N . TYR A 1 209 ? -22.050 -3.200 8.238 1.00 91.44 209 TYR A N 1
ATOM 1708 C CA . TYR A 1 209 ? -21.291 -3.210 7.003 1.00 91.44 209 TYR A CA 1
ATOM 1709 C C . TYR A 1 209 ? -19.929 -2.552 7.188 1.00 91.44 209 TYR A C 1
ATOM 1711 O O . TYR A 1 209 ? -19.781 -1.613 7.964 1.00 91.44 209 TYR A O 1
ATOM 1719 N N . ILE A 1 210 ? -18.959 -3.047 6.431 1.00 94.31 210 ILE A N 1
ATOM 1720 C CA . ILE A 1 210 ? -17.669 -2.415 6.201 1.00 94.31 210 ILE A CA 1
ATOM 1721 C C . ILE A 1 210 ? -17.552 -2.086 4.715 1.00 94.31 210 ILE A C 1
ATOM 1723 O O . ILE A 1 210 ? -17.874 -2.903 3.851 1.00 94.31 210 ILE A O 1
ATOM 1727 N N . PHE A 1 211 ? -17.096 -0.879 4.425 1.00 95.56 211 PHE A N 1
ATOM 1728 C CA . PHE A 1 211 ? -16.885 -0.369 3.085 1.00 95.56 211 PHE A CA 1
ATOM 1729 C C . PHE A 1 211 ? -15.414 -0.495 2.718 1.00 95.56 211 PHE A C 1
ATOM 1731 O O . PHE A 1 211 ? -14.550 0.048 3.409 1.00 95.56 211 PHE A O 1
ATOM 1738 N N . LEU A 1 212 ? -15.117 -1.194 1.628 1.00 96.25 212 LEU A N 1
ATOM 1739 C CA . LEU A 1 212 ? -13.752 -1.464 1.181 1.00 96.25 212 LEU A CA 1
ATOM 1740 C C . LEU A 1 212 ? -13.621 -1.129 -0.298 1.00 96.25 212 LEU A C 1
ATOM 1742 O O . LEU A 1 212 ? -14.501 -1.452 -1.097 1.00 96.25 212 LEU A O 1
ATOM 1746 N N . ASN A 1 213 ? -12.525 -0.486 -0.686 1.00 95.81 213 ASN A N 1
ATOM 1747 C CA . ASN A 1 213 ? -12.268 -0.258 -2.098 1.00 95.81 213 ASN A CA 1
ATOM 1748 C C . ASN A 1 213 ? -11.592 -1.467 -2.757 1.00 95.81 213 ASN A C 1
ATOM 1750 O O . ASN A 1 213 ? -11.200 -2.439 -2.115 1.00 95.81 213 ASN A O 1
ATOM 1754 N N . SER A 1 214 ? -11.479 -1.413 -4.082 1.00 94.06 214 SER A N 1
ATOM 1755 C CA . SER A 1 214 ? -10.929 -2.501 -4.892 1.00 94.06 214 SER A CA 1
ATOM 1756 C C . SER A 1 214 ? -9.777 -2.020 -5.761 1.00 94.06 214 SER A C 1
ATOM 1758 O O . SER A 1 214 ? -9.750 -0.870 -6.197 1.00 94.06 214 SER A O 1
ATOM 1760 N N . ARG A 1 215 ? -8.836 -2.916 -6.050 1.00 92.69 215 ARG A N 1
ATOM 1761 C CA . ARG A 1 215 ? -7.768 -2.670 -7.018 1.00 92.69 215 ARG A CA 1
ATOM 1762 C C . ARG A 1 215 ? -8.318 -2.813 -8.434 1.00 92.69 215 ARG A C 1
ATOM 1764 O O . ARG A 1 215 ? -8.963 -3.812 -8.747 1.00 92.69 215 ARG A O 1
ATOM 1771 N N . LYS A 1 216 ? -8.039 -1.842 -9.297 1.00 90.06 216 LYS A N 1
ATOM 1772 C CA . LYS A 1 216 ? -8.370 -1.881 -10.725 1.00 90.06 216 LYS A CA 1
ATOM 1773 C C . LYS A 1 216 ? -7.085 -1.781 -11.540 1.00 90.06 216 LYS A C 1
ATOM 1775 O O . LYS A 1 216 ? -6.134 -1.113 -11.138 1.00 90.06 216 LYS A O 1
ATOM 1780 N N . GLN A 1 217 ? -7.044 -2.489 -12.665 1.00 87.62 217 GLN A N 1
ATOM 1781 C CA . GLN A 1 217 ? -5.932 -2.387 -13.604 1.00 87.62 217 GLN A CA 1
ATOM 1782 C C . GLN A 1 217 ? -5.965 -1.011 -14.267 1.00 87.62 217 GLN A C 1
ATOM 1784 O O . GLN A 1 217 ? -7.018 -0.569 -14.733 1.00 87.62 217 GLN A O 1
ATOM 1789 N N . ASN A 1 218 ? -4.819 -0.343 -14.317 1.00 84.44 218 ASN A N 1
ATOM 1790 C CA . ASN A 1 218 ? -4.686 0.889 -15.064 1.00 84.44 218 ASN A CA 1
ATOM 1791 C C . ASN A 1 218 ? -4.452 0.559 -16.542 1.00 84.44 218 ASN A C 1
ATOM 1793 O O . ASN A 1 218 ? -3.556 -0.208 -16.897 1.00 84.44 218 ASN A O 1
ATOM 1797 N N . LEU A 1 219 ? -5.282 1.146 -17.396 1.00 83.94 219 LEU A N 1
ATOM 1798 C CA . LEU A 1 219 ? -5.206 1.001 -18.846 1.00 83.94 219 LEU A CA 1
ATOM 1799 C C . LEU A 1 219 ? -4.740 2.301 -19.518 1.00 83.94 219 LEU A C 1
ATOM 1801 O O . LEU A 1 219 ? -5.002 2.489 -20.696 1.00 83.94 219 LEU A O 1
ATOM 1805 N N . GLY A 1 220 ? -4.133 3.228 -18.768 1.00 80.94 220 GLY A N 1
ATOM 1806 C CA . GLY A 1 220 ? -3.589 4.493 -19.272 1.00 80.94 220 GLY A CA 1
ATOM 1807 C C . GLY A 1 220 ? -4.639 5.448 -19.843 1.00 80.94 220 GLY A C 1
ATOM 1808 O O . GLY A 1 220 ? -4.320 6.265 -20.704 1.00 80.94 220 GLY A O 1
ATOM 1809 N N . LYS A 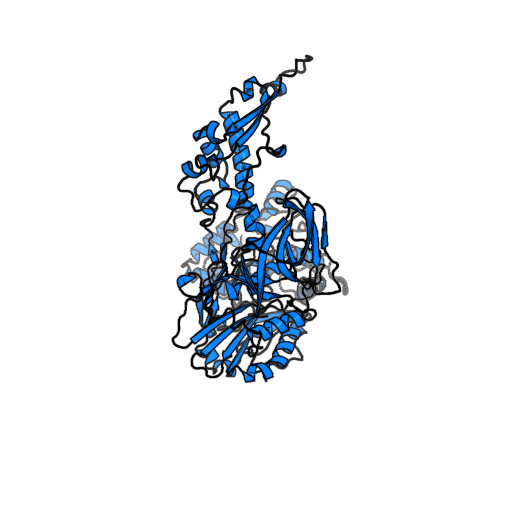1 221 ? -5.910 5.326 -19.433 1.00 81.81 221 LYS A N 1
ATOM 1810 C CA . LYS A 1 221 ? -7.029 6.119 -19.987 1.00 81.81 221 LYS A CA 1
ATOM 1811 C C . LYS A 1 221 ? -6.938 7.611 -19.660 1.00 81.81 221 LYS A C 1
ATOM 1813 O O . LYS A 1 221 ? -7.576 8.422 -20.322 1.00 81.81 221 LYS A O 1
ATOM 1818 N N . ASP A 1 222 ? -6.165 7.963 -18.647 1.00 81.50 222 ASP A N 1
ATOM 1819 C CA . ASP A 1 222 ? -5.838 9.321 -18.224 1.00 81.50 222 ASP A CA 1
ATOM 1820 C C . ASP A 1 222 ? -4.610 9.906 -18.946 1.00 81.50 222 ASP A C 1
ATOM 1822 O O . ASP A 1 222 ? -4.314 11.086 -18.783 1.00 81.50 222 ASP A O 1
ATOM 1826 N N . VAL A 1 223 ? -3.921 9.116 -19.779 1.00 85.69 223 VAL A N 1
ATOM 1827 C CA . VAL A 1 223 ? -2.717 9.526 -20.513 1.00 85.69 223 VAL A CA 1
ATOM 1828 C C . VAL A 1 223 ? -3.085 9.884 -21.957 1.00 85.69 223 VAL A C 1
ATOM 1830 O O . VAL A 1 223 ? -3.433 9.021 -22.771 1.00 85.69 223 VAL A O 1
ATOM 1833 N N . PHE A 1 224 ? -2.993 11.168 -22.304 1.00 89.50 224 PHE A N 1
ATOM 1834 C CA . PHE A 1 224 ? -3.366 11.722 -23.612 1.00 89.50 224 PHE A CA 1
ATOM 1835 C C . PHE A 1 224 ? -2.161 12.202 -24.438 1.00 89.50 224 PHE A C 1
ATOM 1837 O O . PHE A 1 224 ? -2.305 12.464 -25.634 1.00 89.50 224 PHE A O 1
ATOM 1844 N N . ALA A 1 225 ? -0.980 12.313 -23.827 1.00 92.19 225 ALA A N 1
ATOM 1845 C CA . ALA A 1 225 ? 0.269 12.724 -24.462 1.00 92.19 225 ALA A CA 1
ATOM 1846 C C . ALA A 1 225 ? 1.502 12.129 -23.755 1.00 92.19 225 ALA A C 1
ATOM 1848 O O . ALA A 1 225 ? 1.418 11.621 -22.637 1.00 92.19 225 ALA A O 1
ATOM 1849 N N . LEU A 1 226 ? 2.683 12.240 -24.378 1.00 92.06 226 LEU A N 1
ATOM 1850 C CA . LEU A 1 226 ? 3.952 11.848 -23.737 1.00 92.06 226 LEU A CA 1
ATOM 1851 C C . LEU A 1 226 ? 4.243 12.635 -22.454 1.00 92.06 226 LEU A C 1
ATOM 1853 O O . LEU A 1 226 ? 4.854 12.091 -21.537 1.00 92.06 226 LEU A O 1
ATOM 1857 N N . SER A 1 227 ? 3.800 13.892 -22.374 1.00 90.56 227 SER A N 1
ATOM 1858 C CA . SER A 1 227 ? 3.950 14.733 -21.182 1.00 90.56 227 SER A CA 1
ATOM 1859 C C . SER A 1 227 ? 3.236 14.161 -19.963 1.00 90.56 227 SER A C 1
ATOM 1861 O O . SER A 1 227 ? 3.780 14.235 -18.864 1.00 90.56 227 SER A O 1
ATOM 1863 N N . ASP A 1 228 ? 2.070 13.543 -20.158 1.00 87.81 228 ASP A N 1
ATOM 1864 C CA . ASP A 1 228 ? 1.267 12.975 -19.069 1.00 87.81 228 ASP A CA 1
ATOM 1865 C C . ASP A 1 228 ? 1.976 11.759 -18.451 1.00 87.81 228 ASP A C 1
ATOM 1867 O O . ASP A 1 228 ? 1.935 11.549 -17.243 1.00 87.81 228 ASP A O 1
ATOM 1871 N N . ALA A 1 229 ? 2.729 11.018 -19.272 1.00 85.81 229 ALA A N 1
ATOM 1872 C CA . ALA A 1 229 ? 3.615 9.933 -18.845 1.00 85.81 229 ALA A CA 1
ATOM 1873 C C . ALA A 1 229 ? 5.033 10.408 -18.457 1.00 85.81 229 ALA A C 1
ATOM 1875 O O . ALA A 1 229 ? 5.937 9.585 -18.310 1.00 85.81 229 ALA A O 1
ATOM 1876 N N . LYS A 1 230 ? 5.266 11.728 -18.370 1.00 89.94 230 LYS A N 1
ATOM 1877 C CA . LYS A 1 230 ? 6.580 12.380 -18.177 1.00 89.94 230 LYS A CA 1
ATOM 1878 C C . LYS A 1 230 ? 7.672 11.916 -19.151 1.00 89.94 230 LYS A C 1
ATOM 1880 O O . LYS A 1 230 ? 8.860 12.121 -18.915 1.00 89.94 230 LYS A O 1
ATOM 1885 N N . ALA A 1 231 ? 7.286 11.334 -20.280 1.00 91.00 231 ALA A N 1
ATOM 1886 C CA . ALA A 1 231 ? 8.167 10.757 -21.285 1.00 91.00 231 ALA A CA 1
ATOM 1887 C C . ALA A 1 231 ? 8.570 11.793 -22.347 1.00 91.00 231 ALA A C 1
ATOM 1889 O O . ALA A 1 231 ? 8.563 11.518 -23.549 1.00 91.00 231 ALA A O 1
ATOM 1890 N N . VAL A 1 232 ? 8.889 13.013 -21.907 1.00 88.56 232 VAL A N 1
ATOM 1891 C CA . VAL A 1 232 ? 9.273 14.114 -22.797 1.00 88.56 232 VAL A CA 1
ATOM 1892 C C . VAL A 1 232 ? 10.723 13.934 -23.237 1.00 88.56 232 VAL A C 1
ATOM 1894 O O . VAL A 1 232 ? 11.634 13.843 -22.417 1.00 88.56 232 VAL A O 1
ATOM 1897 N N . PHE A 1 233 ? 10.943 13.900 -24.551 1.00 92.50 233 PHE A N 1
ATOM 1898 C CA . PHE A 1 233 ? 12.275 13.793 -25.137 1.00 92.50 233 PHE A CA 1
ATOM 1899 C C . PHE A 1 233 ? 12.880 15.186 -25.362 1.00 92.50 233 PHE A C 1
ATOM 1901 O O . PHE A 1 233 ? 12.542 15.866 -26.333 1.00 92.50 233 PHE A O 1
ATOM 1908 N N . ASP A 1 234 ? 13.785 15.614 -24.477 1.00 92.62 234 ASP A N 1
ATOM 1909 C CA . ASP A 1 234 ? 14.547 16.852 -24.678 1.00 92.62 234 ASP A CA 1
ATOM 1910 C C . ASP A 1 234 ? 15.663 16.642 -25.709 1.00 92.62 234 ASP A C 1
ATOM 1912 O O . ASP A 1 234 ? 16.759 16.177 -25.398 1.00 92.62 234 ASP A O 1
ATOM 1916 N N . TYR A 1 235 ? 15.383 16.999 -26.957 1.00 91.00 235 TYR A N 1
ATOM 1917 C CA . TYR A 1 235 ? 16.315 16.843 -28.070 1.00 91.00 235 TYR A CA 1
ATOM 1918 C C . TYR A 1 235 ? 17.498 17.830 -28.052 1.00 91.00 235 TYR A C 1
ATOM 1920 O O . TYR A 1 235 ? 18.384 17.722 -28.903 1.00 91.00 235 TYR A O 1
ATOM 1928 N N . ASN A 1 236 ? 17.523 18.796 -27.124 1.00 90.94 236 ASN A N 1
ATOM 1929 C CA . ASN A 1 236 ? 18.643 19.723 -26.943 1.00 90.94 236 ASN A CA 1
ATOM 1930 C C . ASN A 1 236 ? 19.679 19.226 -25.933 1.00 90.94 236 ASN A C 1
ATOM 1932 O O . ASN A 1 236 ? 20.815 19.696 -25.976 1.00 90.94 236 ASN A O 1
ATOM 1936 N N . ALA A 1 237 ? 19.317 18.285 -25.061 1.00 90.69 237 ALA A N 1
ATOM 1937 C CA . ALA A 1 237 ? 20.252 17.694 -24.117 1.00 90.69 237 ALA A CA 1
ATOM 1938 C C . ALA A 1 237 ? 21.379 16.957 -24.859 1.00 90.69 237 ALA A C 1
ATOM 1940 O O . ALA A 1 237 ? 21.115 16.157 -25.757 1.00 90.69 237 ALA A O 1
ATOM 1941 N N . GLU A 1 238 ? 22.636 17.171 -24.458 1.00 88.81 238 GLU A N 1
ATOM 1942 C CA . GLU A 1 238 ? 23.804 16.568 -25.125 1.00 88.81 238 GLU A CA 1
ATOM 1943 C C . GLU A 1 238 ? 23.714 15.038 -25.193 1.00 88.81 238 GLU A C 1
ATOM 1945 O O . GLU A 1 238 ? 23.990 14.435 -26.227 1.00 88.81 238 GLU A O 1
ATOM 1950 N N . VAL A 1 239 ? 23.214 14.414 -24.123 1.00 89.25 239 VAL A N 1
ATOM 1951 C CA . VAL A 1 239 ? 22.987 12.962 -24.025 1.00 89.25 239 VAL A CA 1
ATOM 1952 C C . VAL A 1 239 ? 21.931 12.425 -24.997 1.00 89.25 239 VAL A C 1
ATOM 1954 O O . VAL A 1 239 ? 21.787 11.208 -25.132 1.00 89.25 239 VAL A O 1
ATOM 1957 N N . ASN A 1 240 ? 21.145 13.306 -25.617 1.00 92.50 240 ASN A N 1
ATOM 1958 C CA . ASN A 1 240 ? 20.089 12.991 -26.576 1.00 92.50 240 ASN A CA 1
ATOM 1959 C C . ASN A 1 240 ? 20.480 13.346 -28.016 1.00 92.50 240 ASN A C 1
ATOM 1961 O O . ASN A 1 240 ? 19.689 13.100 -28.923 1.00 92.50 240 ASN A O 1
ATOM 1965 N N . ILE A 1 241 ? 21.689 13.866 -28.251 1.00 93.12 241 ILE A N 1
ATOM 1966 C CA . ILE A 1 241 ? 22.228 14.045 -29.600 1.00 93.12 241 ILE A CA 1
ATOM 1967 C C . ILE A 1 241 ? 22.726 12.685 -30.094 1.00 93.12 241 ILE A C 1
ATOM 1969 O O . ILE A 1 241 ? 23.629 12.087 -29.510 1.00 93.12 241 ILE A O 1
ATOM 1973 N N . PHE A 1 242 ? 22.141 12.184 -31.181 1.00 92.25 242 PHE A N 1
ATOM 1974 C CA . PHE A 1 242 ? 22.529 10.894 -31.741 1.00 92.25 242 PHE A CA 1
ATOM 1975 C C . PHE A 1 242 ? 23.793 11.040 -32.592 1.00 92.25 242 PHE A C 1
ATOM 1977 O O . PHE A 1 242 ? 23.788 11.740 -33.604 1.00 92.25 242 PHE A O 1
ATOM 1984 N N . GLN A 1 243 ? 24.870 10.364 -32.202 1.00 91.56 243 GLN A N 1
ATOM 1985 C CA . GLN A 1 243 ? 26.118 10.341 -32.960 1.00 91.56 243 GLN A CA 1
ATOM 1986 C C . GLN A 1 243 ? 26.094 9.183 -33.963 1.00 91.56 243 GLN A C 1
ATOM 1988 O O . GLN A 1 243 ? 26.001 8.020 -33.572 1.00 91.56 243 GLN A O 1
ATOM 1993 N N . LEU A 1 244 ? 26.208 9.488 -35.256 1.00 88.25 244 LEU A N 1
ATOM 1994 C CA . LEU A 1 244 ? 26.383 8.462 -36.280 1.00 88.25 244 LEU A CA 1
ATOM 1995 C C . LEU A 1 244 ? 27.768 7.813 -36.131 1.00 88.25 244 LEU A C 1
ATOM 1997 O O . LEU A 1 244 ? 28.760 8.542 -35.990 1.00 88.25 244 LEU A O 1
ATOM 2001 N N . PRO A 1 245 ? 27.866 6.472 -36.197 1.00 79.38 245 PRO A N 1
ATOM 2002 C CA . PRO A 1 245 ? 29.152 5.821 -36.387 1.00 79.38 245 PRO A CA 1
ATOM 2003 C C . PRO A 1 245 ? 29.733 6.287 -37.728 1.00 79.38 245 PRO A C 1
ATOM 2005 O O . PRO A 1 245 ? 29.037 6.333 -38.748 1.00 79.38 245 PRO A O 1
ATOM 2008 N N . THR A 1 246 ? 31.000 6.694 -37.734 1.00 68.44 246 THR A N 1
ATOM 2009 C CA . THR A 1 246 ? 31.685 7.081 -38.969 1.00 68.44 246 THR A CA 1
ATOM 2010 C C . THR A 1 246 ? 31.732 5.871 -39.902 1.00 68.44 246 THR A C 1
ATOM 2012 O O . THR A 1 246 ? 32.132 4.786 -39.486 1.00 68.44 246 THR A O 1
ATOM 2015 N N . ARG A 1 247 ? 31.328 6.037 -41.171 1.00 63.28 247 ARG A N 1
ATOM 2016 C CA . ARG A 1 247 ? 31.344 4.946 -42.171 1.00 63.28 247 ARG A CA 1
ATOM 2017 C C . ARG A 1 247 ? 32.751 4.346 -42.367 1.00 63.28 247 ARG A C 1
ATOM 2019 O O . ARG A 1 247 ? 32.856 3.190 -42.741 1.00 63.28 247 ARG A O 1
ATOM 2026 N N . GLU A 1 248 ? 33.808 5.082 -42.012 1.00 54.53 248 GLU A N 1
ATOM 2027 C CA . GLU A 1 248 ? 35.204 4.610 -42.009 1.00 54.53 248 GLU A CA 1
ATOM 2028 C C . GLU A 1 248 ? 35.570 3.673 -40.841 1.00 54.53 248 GLU A C 1
ATOM 2030 O O . GLU A 1 248 ? 36.560 2.948 -40.928 1.00 54.53 248 GLU A O 1
ATOM 2035 N N . ALA A 1 249 ? 34.809 3.667 -39.741 1.00 47.75 249 ALA A N 1
ATOM 2036 C CA . ALA A 1 249 ? 35.134 2.860 -38.560 1.00 47.75 249 ALA A CA 1
ATOM 2037 C C . ALA A 1 249 ? 34.769 1.373 -38.716 1.00 47.75 249 ALA A C 1
ATOM 2039 O O . ALA A 1 249 ? 35.236 0.558 -37.933 1.00 47.75 249 ALA A O 1
ATOM 2040 N N . ILE A 1 250 ? 33.964 1.006 -39.720 1.00 45.03 250 ILE A N 1
ATOM 2041 C CA . ILE A 1 250 ? 33.556 -0.391 -39.947 1.00 45.03 250 ILE A CA 1
ATOM 2042 C C . ILE A 1 250 ? 34.563 -1.140 -40.844 1.00 45.03 250 ILE A C 1
ATOM 2044 O O . ILE A 1 250 ? 34.656 -2.360 -40.757 1.00 45.03 250 ILE A O 1
ATOM 2048 N N . GLU A 1 251 ? 35.374 -0.443 -41.650 1.00 42.66 251 GLU A N 1
ATOM 2049 C CA . GLU A 1 251 ? 36.372 -1.092 -42.523 1.00 42.66 251 GLU A CA 1
ATOM 2050 C C . GLU A 1 251 ? 37.789 -1.156 -41.925 1.00 42.66 251 GLU A C 1
ATOM 2052 O O . GLU A 1 251 ? 38.558 -2.058 -42.265 1.00 42.66 251 GLU A O 1
ATOM 2057 N N . LYS A 1 252 ? 38.154 -0.249 -41.008 1.00 43.09 252 LYS A N 1
ATOM 2058 C CA . LYS A 1 252 ? 39.541 -0.145 -40.511 1.00 43.09 252 LYS A CA 1
ATOM 2059 C C . LYS A 1 252 ? 39.974 -1.210 -39.502 1.00 43.09 252 LYS A C 1
ATOM 2061 O O . LYS A 1 252 ? 41.174 -1.435 -39.384 1.00 43.09 252 LYS A O 1
ATOM 2066 N N . ASP A 1 253 ? 39.048 -1.910 -38.849 1.00 42.28 253 ASP A N 1
ATOM 2067 C CA . ASP A 1 253 ? 39.408 -3.028 -37.961 1.00 42.28 253 ASP A CA 1
ATOM 2068 C C . ASP A 1 253 ? 39.730 -4.331 -38.721 1.00 42.28 253 ASP A C 1
ATOM 2070 O O . ASP A 1 253 ? 40.213 -5.285 -38.113 1.00 42.28 253 ASP A O 1
ATOM 2074 N N . LEU A 1 254 ? 39.530 -4.384 -40.050 1.00 43.78 254 LEU A N 1
ATOM 2075 C CA . LEU A 1 254 ? 39.886 -5.554 -40.868 1.00 43.78 254 LEU A CA 1
ATOM 2076 C C . LEU A 1 254 ? 41.089 -5.363 -41.805 1.00 43.78 254 LEU A C 1
ATOM 2078 O O . LEU A 1 254 ? 41.649 -6.369 -42.237 1.00 43.78 254 LEU A O 1
ATOM 2082 N N . PHE A 1 255 ? 41.540 -4.137 -42.102 1.00 44.16 255 PHE A N 1
ATOM 2083 C CA . PHE A 1 255 ? 42.684 -3.931 -43.000 1.00 44.16 255 PHE A CA 1
ATOM 2084 C C . PHE A 1 255 ? 43.645 -2.816 -42.548 1.00 44.16 255 PHE A C 1
ATOM 2086 O O . PHE A 1 255 ? 43.419 -1.632 -42.764 1.00 44.16 255 PHE A O 1
ATOM 2093 N N . VAL A 1 256 ? 44.790 -3.281 -42.034 1.00 40.34 256 VAL A N 1
ATOM 2094 C CA . VAL A 1 256 ? 46.147 -2.716 -42.162 1.00 40.34 256 VAL A CA 1
ATOM 2095 C C . VAL A 1 256 ? 46.453 -1.395 -41.440 1.00 40.34 256 VAL A C 1
ATOM 2097 O O . VAL A 1 256 ? 46.031 -0.302 -41.809 1.00 40.34 256 VAL A O 1
ATOM 2100 N N . ALA A 1 257 ? 47.366 -1.518 -40.472 1.00 45.47 257 ALA A N 1
ATOM 2101 C CA . ALA A 1 257 ? 48.199 -0.442 -39.957 1.00 45.47 257 ALA A CA 1
ATOM 2102 C C . ALA A 1 257 ? 48.970 0.243 -41.102 1.00 45.47 257 ALA A C 1
ATOM 2104 O O . ALA A 1 257 ? 49.906 -0.322 -41.665 1.00 45.47 257 ALA A O 1
ATOM 2105 N N . GLY A 1 258 ? 48.574 1.468 -41.440 1.00 40.66 258 GLY A N 1
ATOM 2106 C CA . GLY A 1 258 ? 49.222 2.284 -42.460 1.00 40.66 258 GLY A CA 1
ATOM 2107 C C . GLY A 1 258 ? 49.016 3.766 -42.176 1.00 40.66 258 GLY A C 1
ATOM 2108 O O . GLY A 1 258 ? 47.895 4.262 -42.117 1.00 40.66 258 GLY A O 1
ATOM 2109 N N . THR A 1 259 ? 50.125 4.460 -41.961 1.00 47.12 259 THR A N 1
ATOM 2110 C CA . THR A 1 259 ? 50.254 5.890 -41.678 1.00 47.12 259 THR A CA 1
ATOM 2111 C C . THR A 1 259 ? 49.616 6.769 -42.756 1.00 47.12 259 THR A C 1
ATOM 2113 O O . THR A 1 259 ? 50.073 6.783 -43.896 1.00 47.12 259 THR A O 1
ATOM 2116 N N . GLY A 1 260 ? 48.625 7.571 -42.367 1.00 40.88 260 GLY A N 1
ATOM 2117 C CA . GLY A 1 260 ? 48.085 8.664 -43.173 1.00 40.88 260 GLY A CA 1
ATOM 2118 C C . GLY A 1 260 ? 47.279 9.620 -42.299 1.00 40.88 260 GLY A C 1
ATOM 2119 O O . GLY A 1 260 ? 46.235 9.247 -41.766 1.00 40.88 260 GLY A O 1
ATOM 2120 N N . VAL A 1 261 ? 47.768 10.850 -42.124 1.00 43.88 261 VAL A N 1
ATOM 2121 C CA . VAL A 1 261 ? 46.996 11.947 -41.523 1.00 43.88 261 VAL A CA 1
ATOM 2122 C C . VAL A 1 261 ? 45.995 12.413 -42.581 1.00 43.88 261 VAL A C 1
ATOM 2124 O O . VAL A 1 261 ? 46.303 13.276 -43.394 1.00 43.88 261 VAL A O 1
ATOM 2127 N N . GLY A 1 262 ? 44.828 11.769 -42.628 1.00 44.72 262 GLY A N 1
ATOM 2128 C CA . GLY A 1 262 ? 43.700 12.221 -43.443 1.00 44.72 262 GLY A CA 1
ATOM 2129 C C . GLY A 1 262 ? 43.036 13.446 -42.813 1.00 44.72 262 GLY A C 1
ATOM 2130 O O . GLY A 1 262 ? 42.896 13.514 -41.588 1.00 44.72 262 GLY A O 1
ATOM 2131 N N . GLU A 1 263 ? 42.640 14.420 -43.635 1.00 48.50 263 GLU A N 1
ATOM 2132 C CA . GLU A 1 263 ? 41.822 15.559 -43.207 1.00 48.50 263 GLU A CA 1
ATOM 2133 C C . GLU A 1 263 ? 40.582 15.055 -42.455 1.00 48.50 263 GLU A C 1
ATOM 2135 O O . GLU A 1 263 ? 39.828 14.223 -42.960 1.00 48.50 263 GLU A O 1
ATOM 2140 N N . LYS A 1 264 ? 40.359 15.538 -41.224 1.00 54.97 264 LYS A N 1
ATOM 2141 C CA . LYS A 1 264 ? 39.149 15.193 -40.468 1.00 54.97 264 LYS A CA 1
ATOM 2142 C C . LYS A 1 264 ? 37.932 15.692 -41.245 1.00 54.97 264 LYS A C 1
ATOM 2144 O O . LYS A 1 264 ? 37.708 16.900 -41.317 1.00 54.97 264 LYS A O 1
ATOM 2149 N N . ALA A 1 265 ? 37.145 14.762 -41.783 1.00 63.75 265 ALA A N 1
ATOM 2150 C CA . ALA A 1 265 ? 35.880 15.061 -42.439 1.00 63.75 265 ALA A CA 1
ATOM 2151 C C . ALA A 1 265 ? 35.025 15.982 -41.549 1.00 63.75 265 ALA A C 1
ATOM 2153 O O . ALA A 1 265 ? 34.843 15.728 -40.353 1.00 63.75 265 ALA A O 1
ATOM 2154 N N . LYS A 1 266 ? 34.524 17.083 -42.121 1.00 75.81 266 LYS A N 1
ATOM 2155 C CA . LYS A 1 266 ? 33.769 18.101 -41.383 1.00 75.81 266 LYS A CA 1
ATOM 2156 C C . LYS A 1 266 ? 32.471 17.497 -40.840 1.00 75.81 266 LYS A C 1
ATOM 2158 O O . LYS A 1 266 ? 31.568 17.142 -41.605 1.00 75.81 266 LYS A O 1
ATOM 2163 N N . THR A 1 267 ? 32.383 17.393 -39.516 1.00 82.88 267 THR A N 1
ATOM 2164 C CA . THR A 1 267 ? 31.171 16.939 -38.829 1.00 82.88 267 THR A CA 1
ATOM 2165 C C . THR A 1 267 ? 30.204 18.091 -38.600 1.00 82.88 267 THR A C 1
ATOM 2167 O O . THR A 1 267 ? 30.628 19.175 -38.198 1.00 82.88 267 THR A O 1
ATOM 2170 N N . GLU A 1 268 ? 28.913 17.833 -38.752 1.00 90.06 268 GLU A N 1
ATOM 2171 C CA . GLU A 1 268 ? 27.834 18.780 -38.483 1.00 90.06 268 GLU A CA 1
ATOM 2172 C C . GLU A 1 268 ? 26.749 18.154 -37.605 1.00 90.06 268 GLU A C 1
ATOM 2174 O O . GLU A 1 268 ? 26.713 16.938 -37.402 1.00 90.06 268 GLU A O 1
ATOM 2179 N N . ILE A 1 269 ? 25.877 19.005 -37.064 1.00 92.44 269 ILE A N 1
ATOM 2180 C CA . ILE A 1 269 ? 24.687 18.599 -36.317 1.00 92.44 269 ILE A CA 1
ATOM 2181 C C . ILE A 1 269 ? 23.471 19.107 -37.079 1.00 92.44 269 ILE A C 1
ATOM 2183 O O . ILE A 1 269 ? 23.344 20.311 -37.298 1.00 92.44 269 ILE A O 1
ATOM 2187 N N . LYS A 1 270 ? 22.552 18.207 -37.427 1.00 94.31 270 LYS A N 1
ATOM 2188 C CA . LYS A 1 270 ? 21.301 18.553 -38.107 1.00 94.31 270 LYS A CA 1
ATOM 2189 C C . LYS A 1 270 ? 20.101 18.079 -37.304 1.00 94.31 270 LYS A C 1
ATOM 2191 O O . LYS A 1 270 ? 20.129 17.019 -36.679 1.00 94.31 270 LYS A O 1
ATOM 2196 N N . GLU A 1 271 ? 19.056 18.895 -37.304 1.00 96.06 271 GLU A N 1
ATOM 2197 C CA . GLU A 1 271 ? 17.786 18.590 -36.651 1.00 96.06 271 GLU A CA 1
ATOM 2198 C C . GLU A 1 271 ? 16.845 17.883 -37.630 1.00 96.06 271 GLU A C 1
ATOM 2200 O O . GLU A 1 271 ? 16.658 18.323 -38.765 1.00 96.06 271 GLU A O 1
ATOM 2205 N N . PHE A 1 272 ? 16.212 16.811 -37.165 1.00 95.12 272 PHE A N 1
ATOM 2206 C CA . PHE A 1 272 ? 15.185 16.081 -37.893 1.00 95.12 272 PHE A CA 1
ATOM 2207 C C . PHE A 1 272 ? 13.929 15.967 -37.044 1.00 95.12 272 PHE A C 1
ATOM 2209 O O . PHE A 1 272 ? 13.995 15.711 -35.842 1.00 95.12 272 PHE A O 1
ATOM 2216 N N . LYS A 1 273 ? 12.764 16.067 -37.684 1.00 96.44 273 LYS A N 1
ATOM 2217 C CA . LYS A 1 273 ? 11.531 15.543 -37.097 1.00 96.44 273 LYS A CA 1
ATOM 2218 C C . LYS A 1 273 ? 11.591 14.019 -37.153 1.00 96.44 273 LYS A C 1
ATOM 2220 O O . LYS A 1 273 ? 11.952 13.470 -38.193 1.00 96.44 273 LYS A O 1
ATOM 2225 N N . LEU A 1 274 ? 11.212 13.327 -36.082 1.00 96.50 274 LEU A N 1
ATOM 2226 C CA . LEU A 1 274 ? 11.296 11.866 -36.025 1.00 96.50 274 LEU A CA 1
ATOM 2227 C C . LEU A 1 274 ? 10.512 11.214 -37.175 1.00 96.50 274 LEU A C 1
ATOM 2229 O O . LEU A 1 274 ? 10.999 10.288 -37.819 1.00 96.50 274 LEU A O 1
ATOM 2233 N N . THR A 1 275 ? 9.341 11.762 -37.511 1.00 96.38 275 THR A N 1
ATOM 2234 C CA . THR A 1 275 ? 8.500 11.297 -38.626 1.00 96.38 275 THR A CA 1
ATOM 2235 C C . THR A 1 275 ? 9.161 11.413 -40.003 1.00 96.38 275 THR A C 1
ATOM 2237 O O . THR A 1 275 ? 8.810 10.639 -40.896 1.00 96.38 275 THR A O 1
ATOM 2240 N N . ALA A 1 276 ? 10.159 12.291 -40.175 1.00 95.44 276 ALA A N 1
ATOM 2241 C CA . ALA A 1 276 ? 10.922 12.425 -41.419 1.00 95.44 276 ALA A CA 1
ATOM 2242 C C . ALA A 1 276 ? 11.832 11.213 -41.701 1.00 95.44 276 ALA A C 1
ATOM 2244 O O . ALA A 1 276 ? 12.208 10.982 -42.849 1.00 95.44 276 ALA A O 1
ATOM 2245 N N . LEU A 1 277 ? 12.138 10.391 -40.688 1.00 95.44 277 LEU A N 1
ATOM 2246 C CA . LEU A 1 277 ? 12.867 9.128 -40.870 1.00 95.44 277 LEU A CA 1
ATOM 2247 C C . LEU A 1 277 ? 12.029 8.068 -41.608 1.00 95.44 277 LEU A C 1
ATOM 2249 O O . LEU A 1 277 ? 12.579 7.115 -42.153 1.00 95.44 277 LEU A O 1
ATOM 2253 N N . GLY A 1 278 ? 10.707 8.250 -41.665 1.00 95.25 278 GLY A N 1
ATOM 2254 C CA . GLY A 1 278 ? 9.771 7.369 -42.353 1.00 95.25 278 GLY A CA 1
ATOM 2255 C C . GLY A 1 278 ? 8.994 6.459 -41.400 1.00 95.25 278 GLY A C 1
ATOM 2256 O O . GLY A 1 278 ? 9.547 5.787 -40.532 1.00 95.25 278 GLY A O 1
ATOM 2257 N N . ARG A 1 279 ? 7.673 6.37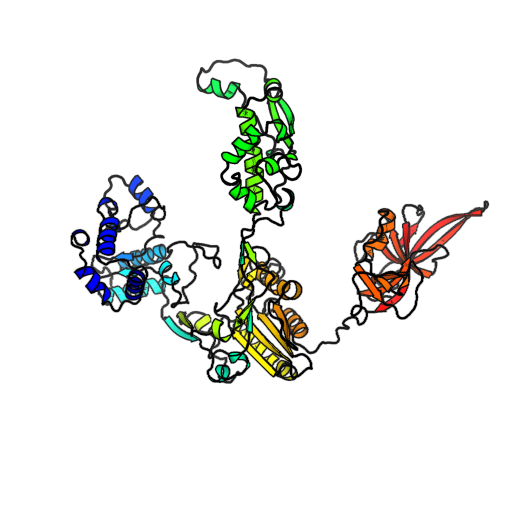7 -41.600 1.00 94.81 279 ARG A N 1
ATOM 2258 C CA . ARG A 1 279 ? 6.756 5.603 -40.740 1.00 94.81 279 ARG A CA 1
ATOM 2259 C C . ARG A 1 279 ? 7.133 4.120 -40.619 1.00 94.81 279 ARG A C 1
ATOM 2261 O O . ARG A 1 279 ? 6.984 3.547 -39.544 1.00 94.81 279 ARG A O 1
ATOM 2268 N N . HIS A 1 280 ? 7.600 3.498 -41.703 1.00 94.88 280 HIS A N 1
ATOM 2269 C CA . HIS A 1 280 ? 7.995 2.084 -41.709 1.00 94.88 280 HIS A CA 1
ATOM 2270 C C . HIS A 1 280 ? 9.246 1.833 -40.854 1.00 94.88 280 HIS A C 1
ATOM 2272 O O . HIS A 1 280 ? 9.314 0.817 -40.165 1.00 94.88 280 HIS A O 1
ATOM 2278 N N . VAL A 1 281 ? 10.185 2.784 -40.826 1.00 96.75 281 VAL A N 1
ATOM 2279 C CA . VAL A 1 281 ? 11.383 2.731 -39.978 1.00 96.75 281 VAL A CA 1
ATOM 2280 C C . VAL A 1 281 ? 10.995 2.810 -38.505 1.00 96.75 281 VAL A C 1
ATOM 2282 O O . VAL A 1 281 ? 11.362 1.933 -37.728 1.00 96.75 281 VAL A O 1
ATOM 2285 N N . ILE A 1 282 ? 10.181 3.802 -38.131 1.00 97.38 282 ILE A N 1
ATOM 2286 C CA . ILE A 1 282 ? 9.727 3.997 -36.743 1.00 97.38 282 ILE A CA 1
ATOM 2287 C C . ILE A 1 282 ? 8.922 2.784 -36.264 1.00 97.38 282 ILE A C 1
ATOM 2289 O O . ILE A 1 282 ? 9.136 2.289 -35.162 1.00 97.38 282 ILE A O 1
ATOM 2293 N N . ARG A 1 283 ? 8.035 2.247 -37.111 1.00 95.69 283 ARG A N 1
ATOM 2294 C CA . ARG A 1 283 ? 7.285 1.022 -36.802 1.00 95.69 283 ARG A CA 1
ATOM 2295 C C . ARG A 1 283 ? 8.212 -0.177 -36.589 1.00 95.69 283 ARG A C 1
ATOM 2297 O O . ARG A 1 283 ? 7.990 -0.948 -35.664 1.00 95.69 283 ARG A O 1
ATOM 2304 N N . THR A 1 284 ? 9.241 -0.325 -37.422 1.00 94.94 284 THR A N 1
ATOM 2305 C CA . THR A 1 284 ? 10.229 -1.406 -37.281 1.00 94.94 284 THR A CA 1
ATOM 2306 C C . THR A 1 284 ? 11.016 -1.266 -35.980 1.00 94.94 284 THR A C 1
ATOM 2308 O O . THR A 1 284 ? 11.222 -2.259 -35.289 1.00 94.94 284 THR A O 1
ATOM 2311 N N . ALA A 1 285 ? 11.409 -0.045 -35.611 1.00 96.00 285 ALA A N 1
ATOM 2312 C CA . ALA A 1 285 ? 12.058 0.227 -34.332 1.00 96.00 285 ALA A CA 1
ATOM 2313 C C . ALA A 1 285 ? 11.148 -0.130 -33.144 1.00 96.00 285 ALA A C 1
ATOM 2315 O O . ALA A 1 285 ? 11.589 -0.850 -32.257 1.00 96.00 285 ALA A O 1
ATOM 2316 N N . LEU A 1 286 ? 9.867 0.265 -33.171 1.00 95.56 286 LEU A N 1
ATOM 2317 C CA . LEU A 1 286 ? 8.887 -0.111 -32.141 1.00 95.56 286 LEU A CA 1
ATOM 2318 C C . LEU A 1 286 ? 8.752 -1.630 -31.992 1.00 95.56 286 LEU A C 1
ATOM 2320 O O . LEU A 1 286 ? 8.737 -2.130 -30.876 1.00 95.56 286 LEU A O 1
ATOM 2324 N N . MET A 1 287 ? 8.698 -2.376 -33.099 1.00 89.19 287 MET A N 1
ATOM 2325 C CA . MET A 1 287 ? 8.581 -3.841 -33.060 1.00 89.19 287 MET A CA 1
ATOM 2326 C C . MET A 1 287 ? 9.813 -4.539 -32.471 1.00 89.19 287 MET A C 1
ATOM 2328 O O . MET A 1 287 ? 9.682 -5.631 -31.926 1.00 89.19 287 MET A O 1
ATOM 2332 N N . LYS A 1 288 ? 11.001 -3.931 -32.579 1.00 89.12 288 LYS A N 1
ATOM 2333 C CA . LYS A 1 288 ? 12.238 -4.456 -31.978 1.00 89.12 288 LYS A CA 1
ATOM 2334 C C . LYS A 1 288 ? 12.337 -4.180 -30.474 1.00 89.12 288 LYS A C 1
ATOM 2336 O O . LYS A 1 288 ? 13.177 -4.781 -29.812 1.00 89.12 288 LYS A O 1
ATOM 2341 N N . THR A 1 289 ? 11.499 -3.299 -29.935 1.00 87.88 289 THR A N 1
ATOM 2342 C CA . THR A 1 289 ? 11.474 -2.946 -28.513 1.00 87.88 289 THR A CA 1
ATOM 2343 C C . THR A 1 289 ? 10.305 -3.663 -27.826 1.00 87.88 289 THR A C 1
ATOM 2345 O O . THR A 1 289 ? 9.164 -3.446 -28.229 1.00 87.88 289 THR A O 1
ATOM 2348 N N . PRO A 1 290 ? 10.522 -4.470 -26.766 1.00 86.12 290 PRO A N 1
ATOM 2349 C CA . PRO A 1 290 ? 9.434 -5.188 -26.090 1.00 86.12 290 PRO A CA 1
ATOM 2350 C C . PRO A 1 290 ? 8.262 -4.292 -25.648 1.00 86.12 290 PRO A C 1
ATOM 2352 O O . PRO A 1 290 ? 7.109 -4.619 -25.910 1.00 86.12 290 PRO A O 1
ATOM 2355 N N . SER A 1 291 ? 8.542 -3.114 -25.077 1.00 86.31 291 SER A N 1
ATOM 2356 C CA . SER A 1 291 ? 7.523 -2.124 -24.682 1.00 86.31 291 SER A CA 1
ATOM 2357 C C . SER A 1 291 ? 6.921 -1.330 -25.852 1.00 86.31 291 SER A C 1
ATOM 2359 O O . SER A 1 291 ? 5.969 -0.579 -25.659 1.00 86.31 291 SER A O 1
ATOM 2361 N N . GLY A 1 292 ? 7.463 -1.477 -27.065 1.00 88.19 292 GLY A N 1
ATOM 2362 C CA . GLY A 1 292 ? 6.978 -0.833 -28.288 1.00 88.19 292 GLY A CA 1
ATOM 2363 C C . GLY A 1 292 ? 5.888 -1.623 -29.015 1.00 88.19 292 GLY A C 1
ATOM 2364 O O . GLY A 1 292 ? 5.331 -1.134 -30.002 1.00 88.19 292 GLY A O 1
ATOM 2365 N N . GLN A 1 293 ? 5.555 -2.828 -28.542 1.00 90.19 293 GLN A N 1
ATOM 2366 C CA . GLN A 1 293 ? 4.417 -3.590 -29.049 1.00 90.19 293 GLN A CA 1
ATOM 2367 C C . GLN A 1 293 ? 3.097 -2.880 -28.716 1.00 90.19 293 GLN A C 1
ATOM 2369 O O . GLN A 1 293 ? 2.946 -2.278 -27.657 1.00 90.19 293 GLN A O 1
ATOM 2374 N N . PHE A 1 294 ? 2.116 -2.942 -29.621 1.00 90.31 294 PHE A N 1
ATOM 2375 C CA . PHE A 1 294 ? 0.892 -2.142 -29.486 1.00 90.31 294 PHE A CA 1
ATOM 2376 C C . PHE A 1 294 ? 0.066 -2.483 -28.235 1.00 90.31 294 PHE A C 1
ATOM 2378 O O . PHE A 1 294 ? -0.465 -1.583 -27.593 1.00 90.31 294 PHE A O 1
ATOM 2385 N N . ASN A 1 295 ? -0.003 -3.761 -27.859 1.00 87.44 295 ASN A N 1
ATOM 2386 C CA . ASN A 1 295 ? -0.617 -4.207 -26.607 1.00 87.44 295 ASN A CA 1
ATOM 2387 C C . ASN A 1 295 ? 0.045 -3.554 -25.380 1.00 87.44 295 ASN A C 1
ATOM 2389 O O . ASN A 1 295 ? -0.666 -3.095 -24.491 1.00 87.44 295 ASN A O 1
ATOM 2393 N N . GLU A 1 296 ? 1.374 -3.445 -25.341 1.00 88.19 296 GLU A N 1
ATOM 2394 C CA . GLU A 1 296 ? 2.088 -2.784 -24.244 1.00 88.19 296 GLU A CA 1
ATOM 2395 C C . GLU A 1 296 ? 1.928 -1.263 -24.276 1.00 88.19 296 GLU A C 1
ATOM 2397 O O . GLU A 1 296 ? 1.632 -0.659 -23.244 1.00 88.19 296 GLU A O 1
ATOM 2402 N N . LEU A 1 297 ? 2.004 -0.647 -25.460 1.00 90.00 297 LEU A N 1
ATOM 2403 C CA . LEU A 1 297 ? 1.746 0.785 -25.626 1.00 90.00 297 LEU A CA 1
ATOM 2404 C C . LEU A 1 297 ? 0.335 1.157 -25.163 1.00 90.00 297 LEU A C 1
ATOM 2406 O O . LEU A 1 297 ? 0.181 2.149 -24.462 1.00 90.00 297 LEU A O 1
ATOM 2410 N N . SER A 1 298 ? -0.677 0.345 -25.487 1.00 88.38 298 SER A N 1
ATOM 2411 C CA . SER A 1 298 ? -2.072 0.597 -25.099 1.00 88.38 298 SER A CA 1
ATOM 2412 C C . SER A 1 298 ? -2.311 0.534 -23.587 1.00 88.38 298 SER A C 1
ATOM 2414 O O . SER A 1 298 ? -3.267 1.120 -23.098 1.00 88.38 298 SER A O 1
ATOM 2416 N N . LYS A 1 299 ? -1.432 -0.134 -22.825 1.00 86.19 299 LYS A N 1
ATOM 2417 C CA . LYS A 1 299 ? -1.487 -0.142 -21.353 1.00 86.19 299 LYS A CA 1
ATOM 2418 C C . LYS A 1 299 ? -0.897 1.129 -20.735 1.00 86.19 299 LYS A C 1
ATOM 2420 O O . LYS A 1 299 ? -1.165 1.402 -19.571 1.00 86.19 299 LYS A O 1
ATOM 2425 N N . ILE A 1 300 ? -0.048 1.850 -21.470 1.00 87.44 300 ILE A N 1
ATOM 2426 C CA . ILE A 1 300 ? 0.604 3.090 -21.019 1.00 87.44 300 ILE A CA 1
ATOM 2427 C C . ILE A 1 300 ? -0.173 4.305 -21.533 1.00 87.44 300 ILE A C 1
ATOM 2429 O O . ILE A 1 300 ? -0.474 5.220 -20.777 1.00 87.44 300 ILE A O 1
ATOM 2433 N N . PHE A 1 301 ? -0.518 4.296 -22.817 1.00 90.38 301 PHE A N 1
ATOM 2434 C CA . PHE A 1 301 ? -1.207 5.365 -23.526 1.00 90.38 301 PHE A CA 1
ATOM 2435 C C . PHE A 1 301 ? -2.591 4.864 -23.946 1.00 90.38 301 PHE A C 1
ATOM 2437 O O . PHE A 1 301 ? -2.805 4.496 -25.096 1.00 90.38 301 PHE A O 1
ATOM 2444 N N . GLY A 1 302 ? -3.542 4.823 -23.018 1.00 86.88 302 GLY A N 1
ATOM 2445 C CA . GLY A 1 302 ? -4.847 4.172 -23.209 1.00 86.88 302 GLY A CA 1
ATOM 2446 C C . GLY A 1 302 ? -5.737 4.781 -24.288 1.00 86.88 302 GLY A C 1
ATOM 2447 O O . GLY A 1 302 ? -6.710 4.158 -24.703 1.00 86.88 302 GLY A O 1
ATOM 2448 N N . ASN A 1 303 ? -5.406 5.990 -24.740 1.00 89.88 303 ASN A N 1
ATOM 2449 C CA . ASN A 1 303 ? -6.166 6.732 -25.742 1.00 89.88 303 ASN A CA 1
ATOM 2450 C C . ASN A 1 303 ? -5.600 6.607 -27.166 1.00 89.88 303 ASN A C 1
ATOM 2452 O O . ASN A 1 303 ? -6.140 7.232 -28.076 1.00 89.88 303 ASN A O 1
ATOM 2456 N N . ILE A 1 304 ? -4.533 5.826 -27.382 1.00 92.94 304 ILE A N 1
ATOM 2457 C CA . ILE A 1 304 ? -4.015 5.594 -28.737 1.00 92.94 304 ILE A CA 1
ATOM 2458 C C . ILE A 1 304 ? -4.942 4.652 -29.505 1.00 92.94 304 ILE A C 1
ATOM 2460 O O . ILE A 1 304 ? -5.264 3.555 -29.050 1.00 92.94 304 ILE A O 1
ATOM 2464 N N . GLU A 1 305 ? -5.323 5.035 -30.719 1.00 92.12 305 GLU A N 1
ATOM 2465 C CA . GLU A 1 305 ? -6.211 4.200 -31.541 1.00 92.12 305 GLU A CA 1
ATOM 2466 C C . GLU A 1 305 ? -5.445 3.083 -32.263 1.00 92.12 305 GLU A C 1
ATOM 2468 O O . GLU A 1 305 ? -5.981 2.022 -32.579 1.00 92.12 305 GLU A O 1
ATOM 2473 N N . SER A 1 306 ? -4.169 3.325 -32.579 1.00 93.88 306 SER A N 1
ATOM 2474 C CA . SER A 1 306 ? -3.317 2.382 -33.303 1.00 93.88 306 SER A CA 1
ATOM 2475 C C . SER A 1 306 ? -1.835 2.734 -33.172 1.00 93.88 306 SER A C 1
ATOM 2477 O O . SER A 1 306 ? -1.465 3.865 -32.859 1.00 93.88 306 SER A O 1
ATOM 2479 N N . ALA A 1 307 ? -0.947 1.805 -33.539 1.00 92.94 307 ALA A N 1
ATOM 2480 C CA . ALA A 1 307 ? 0.480 2.119 -33.670 1.00 92.94 307 ALA A CA 1
ATOM 2481 C C . ALA A 1 307 ? 0.743 3.255 -34.684 1.00 92.94 307 ALA A C 1
ATOM 2483 O O . ALA A 1 307 ? 1.723 3.982 -34.566 1.00 92.94 307 ALA A O 1
ATOM 2484 N N . LYS A 1 308 ? -0.127 3.432 -35.691 1.00 94.88 308 LYS A N 1
ATOM 2485 C CA . LYS A 1 308 ? -0.015 4.534 -36.660 1.00 94.88 308 LYS A CA 1
ATOM 2486 C C . LYS A 1 308 ? -0.295 5.885 -36.001 1.00 94.88 308 LYS A C 1
ATOM 2488 O O . LYS A 1 308 ? 0.410 6.844 -36.322 1.00 94.88 308 LYS A O 1
ATOM 2493 N N . ASP A 1 309 ? -1.301 5.938 -35.131 1.00 95.44 309 ASP A N 1
ATOM 2494 C CA . ASP A 1 309 ? -1.655 7.122 -34.347 1.00 95.44 309 ASP A CA 1
ATOM 2495 C C . ASP A 1 309 ? -0.491 7.507 -33.425 1.00 95.44 309 ASP A C 1
ATOM 2497 O O . ASP A 1 309 ? 0.071 8.589 -33.583 1.00 95.44 309 ASP A O 1
ATOM 2501 N N . PHE A 1 310 ? 0.021 6.564 -32.626 1.00 96.06 310 PHE A N 1
ATOM 2502 C CA . PHE A 1 310 ? 1.187 6.797 -31.761 1.00 96.06 310 PHE A CA 1
ATOM 2503 C C . PHE A 1 310 ? 2.426 7.329 -32.511 1.00 96.06 310 PHE A C 1
ATOM 2505 O O . PHE A 1 310 ? 3.151 8.180 -31.999 1.00 96.06 310 PHE A O 1
ATOM 2512 N N . ILE A 1 311 ? 2.666 6.866 -33.746 1.00 96.75 311 ILE A N 1
ATOM 2513 C CA . ILE A 1 311 ? 3.788 7.328 -34.583 1.00 96.75 311 ILE A CA 1
ATOM 2514 C C . ILE A 1 311 ? 3.556 8.730 -35.167 1.00 96.75 311 ILE A C 1
ATOM 2516 O O . ILE A 1 311 ? 4.511 9.484 -35.335 1.00 96.75 311 ILE A O 1
ATOM 2520 N N . SER A 1 312 ? 2.326 9.053 -35.575 1.00 94.69 312 SER A N 1
ATOM 2521 C CA . SER A 1 312 ? 2.059 10.219 -36.437 1.00 94.69 312 SER A CA 1
ATOM 2522 C C . SER A 1 312 ? 1.495 11.424 -35.684 1.00 94.69 312 SER A C 1
ATOM 2524 O O . SER A 1 312 ? 1.568 12.535 -36.195 1.00 94.69 312 SER A O 1
ATOM 2526 N N . ASN A 1 313 ? 0.911 11.213 -34.509 1.00 95.69 313 ASN A N 1
ATOM 2527 C CA . ASN A 1 313 ? 0.237 12.242 -33.731 1.00 95.69 313 ASN A CA 1
ATOM 2528 C C . ASN A 1 313 ? 1.249 13.119 -32.977 1.00 95.69 313 ASN A C 1
ATOM 2530 O O . ASN A 1 313 ? 2.167 12.610 -32.331 1.00 95.69 313 ASN A O 1
ATOM 2534 N N . GLU A 1 314 ? 1.073 14.441 -33.050 1.00 95.50 314 GLU A N 1
ATOM 2535 C CA . GLU A 1 314 ? 1.978 15.433 -32.448 1.00 95.50 314 GLU A CA 1
ATOM 2536 C C . GLU A 1 314 ? 2.061 15.325 -30.918 1.00 95.50 314 GLU A C 1
ATOM 2538 O O . GLU A 1 314 ? 3.064 15.720 -30.334 1.00 95.50 314 GLU A O 1
ATOM 2543 N N . LYS A 1 315 ? 1.043 14.750 -30.263 1.00 94.81 315 LYS A N 1
ATOM 2544 C CA . LYS A 1 315 ? 1.050 14.491 -28.812 1.00 94.81 315 LYS A CA 1
ATOM 2545 C C . LYS A 1 315 ? 1.959 13.321 -28.406 1.00 94.81 315 LYS A C 1
ATOM 2547 O O . LYS A 1 315 ? 2.279 13.177 -27.224 1.00 94.81 315 LYS A O 1
ATOM 2552 N N . TYR A 1 316 ? 2.353 12.490 -29.373 1.00 95.31 316 TYR A N 1
ATOM 2553 C CA . TYR A 1 316 ? 3.167 11.289 -29.187 1.00 95.31 316 TYR A CA 1
ATOM 2554 C C . TYR A 1 316 ? 4.502 11.393 -29.944 1.00 95.31 316 TYR A C 1
ATOM 2556 O O . TYR A 1 316 ? 5.151 12.438 -29.926 1.00 95.31 316 TYR A O 1
ATOM 2564 N N . LEU A 1 317 ? 4.940 10.323 -30.622 1.00 96.25 317 LEU A N 1
ATOM 2565 C CA . LEU A 1 317 ? 6.199 10.319 -31.377 1.00 96.25 317 LEU A CA 1
ATOM 2566 C C . LEU A 1 317 ? 6.186 11.312 -32.547 1.00 96.25 317 LEU A C 1
ATOM 2568 O O . LEU A 1 317 ? 7.251 11.735 -33.000 1.00 96.25 317 LEU A O 1
ATOM 2572 N N . GLY A 1 318 ? 4.998 11.699 -33.022 1.00 95.06 318 GLY A N 1
ATOM 2573 C CA . GLY A 1 318 ? 4.832 12.635 -34.127 1.00 95.06 318 GLY A CA 1
ATOM 2574 C C . GLY A 1 318 ? 5.463 13.995 -33.849 1.00 95.06 318 GLY A C 1
ATOM 2575 O O . GLY A 1 318 ? 6.057 14.568 -34.756 1.00 95.06 318 GLY A O 1
ATOM 2576 N N . GLY A 1 319 ? 5.409 14.468 -32.600 1.00 94.81 319 GLY A N 1
ATOM 2577 C CA . GLY A 1 319 ? 5.949 15.768 -32.193 1.00 94.81 319 GLY A CA 1
ATOM 2578 C C . GLY A 1 319 ? 7.445 15.767 -31.880 1.00 94.81 319 GLY A C 1
ATOM 2579 O O . GLY A 1 319 ? 8.027 16.830 -31.662 1.00 94.81 319 GLY A O 1
ATOM 2580 N N . ILE A 1 320 ? 8.096 14.598 -31.856 1.00 96.75 320 ILE A N 1
ATOM 2581 C CA . ILE A 1 320 ? 9.492 14.494 -31.428 1.00 96.75 320 ILE A CA 1
ATOM 2582 C C . ILE A 1 320 ? 10.444 14.969 -32.526 1.00 96.75 320 ILE A C 1
ATOM 2584 O O . ILE A 1 320 ? 10.317 14.631 -33.708 1.00 96.75 320 ILE A O 1
ATOM 2588 N N . LYS A 1 321 ? 11.460 15.714 -32.096 1.00 97.12 321 LYS A N 1
ATOM 2589 C CA . LYS A 1 321 ? 12.628 16.098 -32.886 1.00 97.12 321 LYS A CA 1
ATOM 2590 C C . LYS A 1 321 ? 13.875 15.401 -32.353 1.00 97.12 321 LYS A C 1
ATOM 2592 O O . LYS A 1 321 ? 13.912 14.978 -31.203 1.00 97.12 321 LYS A O 1
ATOM 2597 N N . ILE A 1 322 ? 14.896 15.285 -33.188 1.00 96.69 322 ILE A N 1
ATOM 2598 C CA . ILE A 1 322 ? 16.185 14.696 -32.833 1.00 96.69 322 ILE A CA 1
ATOM 2599 C C . ILE A 1 322 ? 17.312 15.444 -33.540 1.00 96.69 322 ILE A C 1
ATOM 2601 O O . ILE A 1 322 ? 17.211 15.760 -34.725 1.00 96.69 322 ILE A O 1
ATOM 2605 N N . LYS A 1 323 ? 18.395 15.717 -32.811 1.00 97.25 323 LYS A N 1
ATOM 2606 C CA . LYS A 1 323 ? 19.652 16.209 -33.378 1.00 97.25 323 LYS A CA 1
ATOM 2607 C C . LYS A 1 323 ? 20.564 15.027 -33.675 1.00 97.25 323 LYS A C 1
ATOM 2609 O O . LYS A 1 323 ? 20.803 14.196 -32.802 1.00 97.25 323 LYS A O 1
ATOM 2614 N N . VAL A 1 324 ? 21.073 14.967 -34.898 1.00 95.44 324 VAL A N 1
ATOM 2615 C CA . VAL A 1 324 ? 21.989 13.921 -35.359 1.00 95.44 324 VAL A CA 1
ATOM 2616 C C . VAL A 1 324 ? 23.319 14.565 -35.710 1.00 95.44 324 VAL A C 1
ATOM 2618 O O . VAL A 1 324 ? 23.350 15.540 -36.460 1.00 95.44 324 VAL A O 1
ATOM 2621 N N . LYS A 1 325 ? 24.405 14.024 -35.160 1.00 93.12 325 LYS A N 1
ATOM 2622 C CA . LYS A 1 325 ? 25.775 14.468 -35.407 1.00 93.12 325 LYS A CA 1
ATOM 2623 C C . LYS A 1 325 ? 26.521 13.436 -36.246 1.00 93.12 325 LYS A C 1
ATOM 2625 O O . LYS A 1 325 ? 26.542 12.256 -35.903 1.00 93.12 325 LYS A O 1
ATOM 2630 N N . GLY A 1 326 ? 27.164 13.875 -37.320 1.00 90.31 326 GLY A N 1
ATOM 2631 C CA . GLY A 1 326 ? 27.906 13.004 -38.235 1.00 90.31 326 GLY A CA 1
ATOM 2632 C C . GLY A 1 326 ? 28.647 13.800 -39.301 1.00 90.31 326 GLY A C 1
ATOM 2633 O O . GLY A 1 326 ? 28.681 15.027 -39.238 1.00 90.31 326 GLY A O 1
ATOM 2634 N N . ILE A 1 327 ? 29.261 13.116 -40.267 1.00 89.31 327 ILE A N 1
ATOM 2635 C CA . ILE A 1 327 ? 29.884 13.773 -41.426 1.00 89.31 327 ILE A CA 1
ATOM 2636 C C . ILE A 1 327 ? 28.783 14.433 -42.268 1.00 89.31 327 ILE A C 1
ATOM 2638 O O . ILE A 1 327 ? 27.718 13.841 -42.436 1.00 89.31 327 ILE A O 1
ATOM 2642 N N . SER A 1 328 ? 29.047 15.627 -42.805 1.00 84.00 328 SER A N 1
ATOM 2643 C CA . SER A 1 328 ? 28.043 16.444 -43.518 1.00 84.00 328 SER A CA 1
ATOM 2644 C C . SER A 1 328 ? 27.271 15.655 -44.592 1.00 84.00 328 SER A C 1
ATOM 2646 O O . SER A 1 328 ? 26.046 15.600 -44.571 1.00 84.00 328 SER A O 1
ATOM 2648 N N . GLU A 1 329 ? 27.971 14.895 -45.439 1.00 83.94 329 GLU A N 1
ATOM 2649 C CA . GLU A 1 329 ? 27.338 14.048 -46.464 1.00 83.94 329 GLU A CA 1
ATOM 2650 C C . GLU A 1 329 ? 26.442 12.932 -45.882 1.00 83.94 329 GLU A C 1
ATOM 2652 O O . GLU A 1 329 ? 25.376 12.629 -46.424 1.00 83.94 329 GLU A O 1
ATOM 2657 N N . GLN A 1 330 ? 26.842 12.325 -44.756 1.00 85.88 330 GLN A N 1
ATOM 2658 C CA . GLN A 1 330 ? 26.061 11.268 -44.098 1.00 85.88 330 GLN A CA 1
ATOM 2659 C C . GLN A 1 330 ? 24.772 11.819 -43.492 1.00 85.88 330 GLN A C 1
ATOM 2661 O O . GLN A 1 330 ? 23.725 11.180 -43.564 1.00 85.88 330 GLN A O 1
ATOM 2666 N N . VAL A 1 331 ? 24.857 12.994 -42.869 1.00 87.81 331 VAL A N 1
ATOM 2667 C CA . VAL A 1 331 ? 23.720 13.634 -42.211 1.00 87.81 331 VAL A CA 1
ATOM 2668 C C . VAL A 1 331 ? 22.737 14.171 -43.254 1.00 87.81 331 VAL A C 1
ATOM 2670 O O . VAL A 1 331 ? 21.528 14.111 -43.040 1.00 87.81 331 VAL A O 1
ATOM 2673 N N . GLU A 1 332 ? 23.204 14.622 -44.418 1.00 88.38 332 GLU A N 1
ATOM 2674 C CA . GLU A 1 332 ? 22.323 14.949 -45.543 1.00 88.38 332 GLU A CA 1
ATOM 2675 C C . GLU A 1 332 ? 21.621 13.716 -46.127 1.00 88.38 332 GLU A C 1
ATOM 2677 O O . GLU A 1 332 ? 20.425 13.787 -46.421 1.00 88.38 332 GLU A O 1
ATOM 2682 N N . ASN A 1 333 ? 22.323 12.581 -46.223 1.00 89.38 333 ASN A N 1
ATOM 2683 C CA . ASN A 1 333 ? 21.844 11.358 -46.869 1.00 89.38 333 ASN A CA 1
ATOM 2684 C C . ASN A 1 333 ? 21.921 10.133 -45.941 1.00 89.38 333 ASN A C 1
ATOM 2686 O O . ASN A 1 333 ? 22.761 9.238 -46.101 1.00 89.38 333 ASN A O 1
ATOM 2690 N N . LEU A 1 334 ? 20.993 10.081 -44.981 1.00 92.19 334 LEU A N 1
ATOM 2691 C CA . LEU A 1 334 ? 20.871 8.966 -44.039 1.00 92.19 334 LEU A CA 1
ATOM 2692 C C . LEU A 1 334 ? 20.444 7.663 -44.740 1.00 92.19 334 LEU A C 1
ATOM 2694 O O . LEU A 1 334 ? 19.391 7.604 -45.390 1.00 92.19 334 LEU A O 1
ATOM 2698 N N . LEU A 1 335 ? 21.202 6.589 -44.518 1.00 92.81 335 LEU A N 1
ATOM 2699 C CA . LEU A 1 335 ? 20.848 5.223 -44.911 1.00 92.81 335 LEU A CA 1
ATOM 2700 C C . LEU A 1 335 ? 19.669 4.699 -44.086 1.00 92.81 335 LEU A C 1
ATOM 2702 O O . LEU A 1 335 ? 19.406 5.150 -42.973 1.00 92.81 335 LEU A O 1
ATOM 2706 N N . GLN A 1 336 ? 18.971 3.684 -44.598 1.00 92.19 336 GLN A N 1
ATOM 2707 C CA . GLN A 1 336 ? 17.845 3.075 -43.875 1.00 92.19 336 GLN A CA 1
ATOM 2708 C C . GLN A 1 336 ? 18.256 2.458 -42.531 1.00 92.19 336 GLN A C 1
ATOM 2710 O O . GLN A 1 336 ? 17.515 2.552 -41.554 1.00 92.19 336 GLN A O 1
ATOM 2715 N N . THR A 1 337 ? 19.450 1.870 -42.455 1.00 91.31 337 THR A N 1
ATOM 2716 C CA . THR A 1 337 ? 20.019 1.328 -41.213 1.00 91.31 337 THR A CA 1
ATOM 2717 C C . THR A 1 337 ? 20.305 2.430 -40.194 1.00 91.31 337 THR A C 1
ATOM 2719 O O . THR A 1 337 ? 19.951 2.289 -39.028 1.00 91.31 337 THR A O 1
ATOM 2722 N N . GLU A 1 338 ? 20.862 3.560 -40.635 1.00 93.62 338 GLU A N 1
ATOM 2723 C CA . GLU A 1 338 ? 21.124 4.738 -39.799 1.00 93.62 338 GLU A CA 1
ATOM 2724 C C . GLU A 1 338 ? 19.809 5.348 -39.286 1.00 93.62 338 GLU A C 1
ATOM 2726 O O . GLU A 1 338 ? 19.664 5.584 -38.086 1.00 93.62 338 GLU A O 1
ATOM 2731 N N . LYS A 1 339 ? 18.803 5.510 -40.161 1.00 96.25 339 LYS A N 1
ATOM 2732 C CA . LYS A 1 339 ? 17.448 5.949 -39.780 1.00 96.25 339 LYS A CA 1
ATOM 2733 C C . LYS A 1 339 ? 16.830 5.030 -38.727 1.00 96.25 339 LYS A C 1
ATOM 2735 O O . LYS A 1 339 ? 16.213 5.520 -37.782 1.00 96.25 339 LYS A O 1
ATOM 2740 N N . LEU A 1 340 ? 16.998 3.713 -38.871 1.00 95.44 340 LEU A N 1
ATOM 2741 C CA . LEU A 1 340 ? 16.494 2.732 -37.910 1.00 95.44 340 LEU A CA 1
ATOM 2742 C C . LEU A 1 340 ? 17.189 2.853 -36.552 1.00 95.44 340 LEU A C 1
ATOM 2744 O O . LEU A 1 340 ? 16.505 2.818 -35.532 1.00 95.44 340 LEU A O 1
ATOM 2748 N N . SER A 1 341 ? 18.509 3.039 -36.528 1.00 94.75 341 SER A N 1
ATOM 2749 C CA . SER A 1 341 ? 19.267 3.245 -35.288 1.00 94.75 341 SER A CA 1
ATOM 2750 C C . SER A 1 341 ? 18.860 4.534 -34.570 1.00 94.75 341 SER A C 1
ATOM 2752 O O . SER A 1 341 ? 18.644 4.511 -33.359 1.00 94.75 341 SER A O 1
ATOM 2754 N N . ILE A 1 342 ? 18.668 5.634 -35.309 1.00 96.62 342 ILE A N 1
ATOM 2755 C CA . ILE A 1 342 ? 18.181 6.907 -34.753 1.00 96.62 342 ILE A CA 1
ATOM 2756 C C . ILE A 1 342 ? 16.777 6.725 -34.157 1.00 96.62 342 ILE A C 1
ATOM 2758 O O . ILE A 1 342 ? 16.526 7.128 -33.021 1.00 96.62 342 ILE A O 1
ATOM 2762 N N . ALA A 1 343 ? 15.860 6.093 -34.898 1.00 97.31 343 ALA A N 1
ATOM 2763 C CA . ALA A 1 343 ? 14.506 5.837 -34.414 1.00 97.31 343 ALA A CA 1
ATOM 2764 C C . ALA A 1 343 ? 14.509 4.942 -33.164 1.00 97.31 343 ALA A C 1
ATOM 2766 O O . ALA A 1 343 ? 13.817 5.248 -32.194 1.00 97.31 343 ALA A O 1
ATOM 2767 N N . GLY A 1 344 ? 15.316 3.876 -33.168 1.00 96.12 344 GLY A N 1
ATOM 2768 C CA . GLY A 1 344 ? 15.482 2.966 -32.035 1.00 96.12 344 GLY A CA 1
ATOM 2769 C C . GLY A 1 344 ? 15.993 3.672 -30.782 1.00 96.12 344 GLY A C 1
ATOM 2770 O O . GLY A 1 344 ? 15.448 3.453 -29.707 1.00 96.12 344 GLY A O 1
ATOM 2771 N N . PHE A 1 345 ? 16.964 4.577 -30.919 1.00 96.00 345 PHE A N 1
ATOM 2772 C CA . PHE A 1 345 ? 17.484 5.375 -29.807 1.00 96.00 345 PHE A CA 1
ATOM 2773 C C . PHE A 1 345 ? 16.412 6.249 -29.146 1.00 96.00 345 PHE A C 1
ATOM 2775 O O . PHE A 1 345 ? 16.279 6.253 -27.922 1.00 96.00 345 PHE A O 1
ATOM 2782 N N . VAL A 1 346 ? 15.628 6.977 -29.948 1.00 96.38 346 VAL A N 1
ATOM 2783 C CA . VAL A 1 346 ? 14.559 7.841 -29.426 1.00 96.38 346 VAL A CA 1
ATOM 2784 C C . VAL A 1 346 ? 13.470 7.004 -28.756 1.00 96.38 346 VAL A C 1
ATOM 2786 O O . VAL A 1 346 ? 13.065 7.310 -27.635 1.00 96.38 346 VAL A O 1
ATOM 2789 N N . ILE A 1 347 ? 13.024 5.928 -29.413 1.00 96.25 347 ILE A N 1
ATOM 2790 C CA . ILE A 1 347 ? 11.987 5.027 -28.892 1.00 96.25 347 ILE A CA 1
ATOM 2791 C C . ILE A 1 347 ? 12.426 4.384 -27.577 1.00 96.25 347 ILE A C 1
ATOM 2793 O O . ILE A 1 347 ? 11.654 4.396 -26.623 1.00 96.25 347 ILE A O 1
ATOM 2797 N N . ASP A 1 348 ? 13.652 3.867 -27.500 1.00 93.62 348 ASP A N 1
ATOM 2798 C CA . ASP A 1 348 ? 14.189 3.251 -26.286 1.00 93.62 348 ASP A CA 1
ATOM 2799 C C . ASP A 1 348 ? 14.155 4.228 -25.105 1.00 93.62 348 ASP A C 1
ATOM 2801 O O . ASP A 1 348 ? 13.641 3.891 -24.040 1.00 93.62 348 ASP A O 1
ATOM 2805 N N . LYS A 1 349 ? 14.606 5.474 -25.300 1.00 93.12 349 LYS A N 1
ATOM 2806 C CA . LYS A 1 349 ? 14.578 6.492 -24.241 1.00 93.12 349 LYS A CA 1
ATOM 2807 C C . LYS A 1 349 ? 13.162 6.869 -23.820 1.00 93.12 349 LYS A C 1
ATOM 2809 O O . LYS A 1 349 ? 12.869 6.877 -22.625 1.00 93.12 349 LY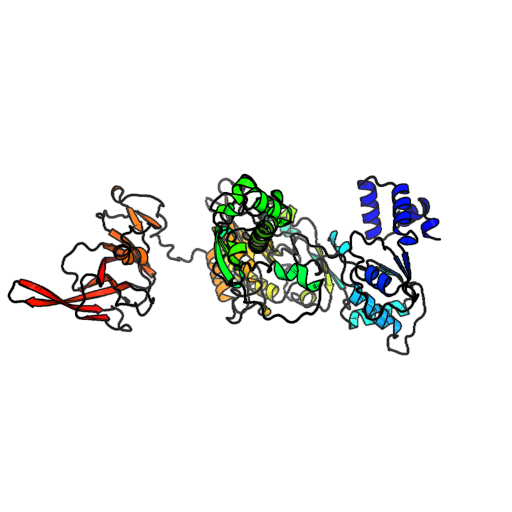S A O 1
ATOM 2814 N N . VAL A 1 350 ? 12.287 7.159 -24.782 1.00 94.88 350 VAL A N 1
ATOM 2815 C CA . VAL A 1 350 ? 10.895 7.545 -24.510 1.00 94.88 350 VAL A CA 1
ATOM 2816 C C . VAL A 1 350 ? 10.168 6.428 -23.768 1.00 94.88 350 VAL A C 1
ATOM 2818 O O . VAL A 1 350 ? 9.560 6.673 -22.728 1.00 94.88 350 VAL A O 1
ATOM 2821 N N . LEU A 1 351 ? 10.263 5.189 -24.257 1.00 93.31 351 LEU A N 1
ATOM 2822 C CA . LEU A 1 351 ? 9.547 4.063 -23.667 1.00 93.31 351 LEU A CA 1
ATOM 2823 C C . LEU A 1 351 ? 10.147 3.608 -22.339 1.00 93.31 351 LEU A C 1
ATOM 2825 O O . LEU A 1 351 ? 9.385 3.171 -21.482 1.00 93.31 351 LEU A O 1
ATOM 2829 N N . LYS A 1 352 ? 11.460 3.744 -22.111 1.00 90.94 352 LYS A N 1
ATOM 2830 C CA . LYS A 1 352 ? 12.059 3.505 -20.786 1.00 90.94 352 LYS A CA 1
ATOM 2831 C C . LYS A 1 352 ? 11.499 4.455 -19.733 1.00 90.94 352 LYS A C 1
ATOM 2833 O O . LYS A 1 352 ? 11.147 4.004 -18.646 1.00 90.94 352 LYS A O 1
ATOM 2838 N N . ILE A 1 353 ? 11.378 5.744 -20.055 1.00 90.25 353 ILE A N 1
ATOM 2839 C CA . ILE A 1 353 ? 10.800 6.736 -19.137 1.00 90.25 353 ILE A CA 1
ATOM 2840 C C . ILE A 1 353 ? 9.310 6.450 -18.926 1.00 90.25 353 ILE A C 1
ATOM 2842 O O . ILE A 1 353 ? 8.873 6.307 -17.787 1.00 90.25 353 ILE A O 1
ATOM 2846 N N . ALA A 1 354 ? 8.551 6.273 -20.012 1.00 89.44 354 ALA A N 1
ATOM 2847 C CA . ALA A 1 354 ? 7.115 6.008 -19.940 1.00 89.44 354 ALA A CA 1
ATOM 2848 C C . ALA A 1 354 ? 6.791 4.728 -19.149 1.00 89.44 354 ALA A C 1
ATOM 2850 O O . ALA A 1 354 ? 5.854 4.706 -18.359 1.00 89.44 354 ALA A O 1
ATOM 2851 N N . SER A 1 355 ? 7.589 3.669 -19.325 1.00 85.38 355 SER A N 1
ATOM 2852 C CA . SER A 1 355 ? 7.398 2.401 -18.609 1.00 85.38 355 SER A CA 1
ATOM 2853 C C . SER A 1 355 ? 7.731 2.516 -17.123 1.00 85.38 355 SER A C 1
ATOM 2855 O O . SER A 1 355 ? 7.119 1.825 -16.319 1.00 85.38 355 SER A O 1
ATOM 2857 N N . LYS A 1 356 ? 8.674 3.389 -16.743 1.00 84.06 356 LYS A N 1
ATOM 2858 C CA . LYS A 1 356 ? 9.034 3.623 -15.339 1.00 84.06 356 LYS A CA 1
ATOM 2859 C C . LYS A 1 356 ? 7.938 4.370 -14.576 1.00 84.06 356 LYS A C 1
ATOM 2861 O O . LYS A 1 356 ? 7.711 4.086 -13.407 1.00 84.06 356 LYS A O 1
ATOM 2866 N N . GLU A 1 357 ? 7.266 5.311 -15.232 1.00 79.06 357 GLU A N 1
ATOM 2867 C CA . GLU A 1 357 ? 6.175 6.094 -14.634 1.00 79.06 357 GLU A CA 1
ATOM 2868 C C . GLU A 1 357 ? 4.812 5.387 -14.727 1.00 79.06 357 GLU A C 1
ATOM 2870 O O . GLU A 1 357 ? 3.835 5.832 -14.121 1.00 79.06 357 GLU A O 1
ATOM 2875 N N . LYS A 1 358 ? 4.732 4.278 -15.474 1.00 79.31 358 LYS A N 1
ATOM 2876 C CA . LYS A 1 358 ? 3.515 3.481 -15.625 1.00 79.31 358 LYS A CA 1
ATOM 2877 C C . LYS A 1 358 ? 3.079 2.929 -14.271 1.00 79.31 358 LYS A C 1
ATOM 2879 O O . LYS A 1 358 ? 3.743 2.090 -13.669 1.00 79.31 358 LYS A O 1
ATOM 2884 N N . LYS A 1 359 ? 1.884 3.322 -13.849 1.00 79.88 359 LYS A N 1
ATOM 2885 C CA . LYS A 1 359 ? 1.186 2.692 -12.729 1.00 79.88 359 LYS A CA 1
ATOM 2886 C C . LYS A 1 359 ? 0.358 1.560 -13.295 1.00 79.88 359 LYS A C 1
ATOM 2888 O O . LYS A 1 359 ? -0.544 1.823 -14.074 1.00 79.88 359 LYS A O 1
ATOM 2893 N N . GLU A 1 360 ? 0.668 0.314 -12.958 1.00 81.69 360 GLU A N 1
ATOM 2894 C CA . GLU A 1 360 ? -0.073 -0.839 -13.495 1.00 81.69 360 GLU A CA 1
ATOM 2895 C C . GLU A 1 360 ? -1.480 -0.977 -12.912 1.00 81.69 360 GLU A C 1
ATOM 2897 O O . GLU A 1 360 ? -2.372 -1.544 -13.543 1.00 81.69 360 GLU A O 1
ATOM 2902 N N . TYR A 1 361 ? -1.680 -0.449 -11.709 1.00 87.31 361 TYR A N 1
ATOM 2903 C CA . TYR A 1 361 ? -2.925 -0.534 -10.968 1.00 87.31 361 TYR A CA 1
ATOM 2904 C C . TYR A 1 361 ? -3.232 0.799 -10.299 1.00 87.31 361 TYR A C 1
ATOM 2906 O O . TYR A 1 361 ? -2.372 1.669 -10.184 1.00 87.31 361 TYR A O 1
ATOM 2914 N N . TYR A 1 362 ? -4.472 0.934 -9.854 1.00 89.75 362 TYR A N 1
ATOM 2915 C CA . TYR A 1 362 ? -4.930 2.008 -8.988 1.00 89.75 362 TYR A CA 1
ATOM 2916 C C . TYR A 1 362 ? -6.041 1.483 -8.072 1.00 89.75 362 TYR A C 1
ATOM 2918 O O . TYR A 1 362 ? -6.727 0.503 -8.384 1.00 89.75 362 TYR A O 1
ATOM 2926 N N . GLY A 1 363 ? -6.213 2.107 -6.915 1.00 93.38 363 GLY A N 1
ATO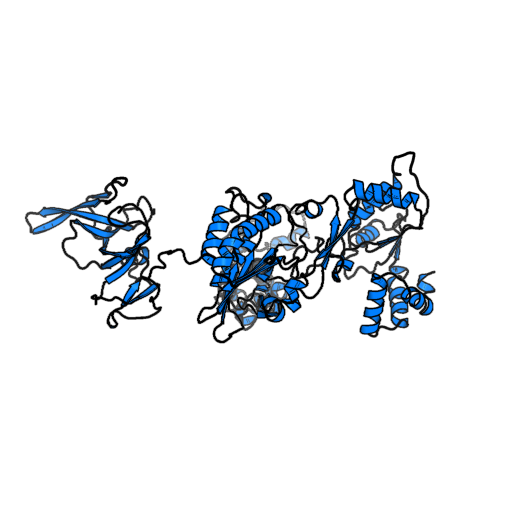M 2927 C CA . GLY A 1 363 ? -7.324 1.853 -6.009 1.00 93.38 363 GLY A CA 1
ATOM 2928 C C . GLY A 1 363 ? -8.563 2.591 -6.493 1.00 93.38 363 GLY A C 1
ATOM 2929 O O . GLY A 1 363 ? -8.523 3.785 -6.786 1.00 93.38 363 GLY A O 1
ATOM 2930 N N . ALA A 1 364 ? -9.690 1.895 -6.588 1.00 93.00 364 ALA A N 1
ATOM 2931 C CA . ALA A 1 364 ? -10.954 2.526 -6.918 1.00 93.00 364 ALA A CA 1
ATOM 2932 C C . ALA A 1 364 ? -11.348 3.526 -5.820 1.00 93.00 364 ALA A C 1
ATOM 2934 O O . ALA A 1 364 ? -11.203 3.247 -4.634 1.00 93.00 364 ALA A O 1
ATOM 2935 N N . LYS A 1 365 ? -11.900 4.669 -6.226 1.00 93.75 365 LYS A N 1
ATOM 2936 C CA . LYS A 1 365 ? -12.571 5.622 -5.328 1.00 93.75 365 LYS A CA 1
ATOM 2937 C C . LYS A 1 365 ? -13.947 5.129 -4.856 1.00 93.75 365 LYS A C 1
ATOM 2939 O O . LYS A 1 365 ? -14.522 5.664 -3.918 1.00 93.75 365 LYS A O 1
ATOM 2944 N N . GLU A 1 366 ? -14.477 4.109 -5.520 1.00 94.31 366 GLU A N 1
ATOM 2945 C CA . GLU A 1 366 ? -15.701 3.401 -5.149 1.00 94.31 366 GLU A CA 1
ATOM 2946 C C . GLU A 1 366 ? -15.392 2.371 -4.056 1.00 94.31 366 GLU A C 1
ATOM 2948 O O . GLU A 1 366 ? -14.615 1.434 -4.276 1.00 94.31 366 GLU A O 1
ATOM 2953 N N . PHE A 1 367 ? -16.010 2.550 -2.891 1.00 94.31 367 PHE A N 1
ATOM 2954 C CA . PHE A 1 367 ? -15.971 1.620 -1.775 1.00 94.31 367 PHE A CA 1
ATOM 2955 C C . PHE A 1 367 ? -17.237 0.776 -1.779 1.00 94.31 367 PHE A C 1
ATOM 2957 O O . PHE A 1 367 ? -18.354 1.294 -1.724 1.00 94.31 367 PHE A O 1
ATOM 2964 N N . LYS A 1 368 ? -17.032 -0.536 -1.845 1.00 93.56 368 LYS A N 1
ATOM 2965 C CA . LYS A 1 368 ? -18.093 -1.526 -1.898 1.00 93.56 368 LYS A CA 1
ATOM 2966 C C . LYS A 1 368 ? -18.459 -2.020 -0.519 1.00 93.56 368 LYS A C 1
ATOM 2968 O O . LYS A 1 368 ? -17.607 -2.139 0.362 1.00 93.56 368 LYS A O 1
ATOM 2973 N N . THR A 1 369 ? -19.730 -2.338 -0.363 1.00 93.56 369 THR A N 1
ATOM 2974 C CA . THR A 1 369 ? -20.299 -2.795 0.899 1.00 93.56 369 THR A CA 1
ATOM 2975 C C . THR A 1 369 ? -20.029 -4.282 1.130 1.00 93.56 369 THR A C 1
ATOM 2977 O O . THR A 1 369 ? -20.351 -5.131 0.298 1.00 93.56 369 THR A O 1
ATOM 2980 N N . HIS A 1 370 ? -19.516 -4.621 2.312 1.00 93.69 370 HIS A N 1
ATOM 2981 C CA . HIS A 1 370 ? -19.319 -5.991 2.781 1.00 93.69 370 HIS A CA 1
ATOM 2982 C C . HIS A 1 370 ? -19.920 -6.175 4.175 1.00 93.69 370 HIS A C 1
ATOM 2984 O O . HIS A 1 370 ? -19.899 -5.267 4.995 1.00 93.69 370 HIS A O 1
ATOM 2990 N N . LEU A 1 371 ? -20.445 -7.363 4.478 1.00 93.25 371 LEU A N 1
ATOM 2991 C CA . LEU A 1 371 ? -20.912 -7.680 5.832 1.00 93.25 371 LEU A CA 1
ATOM 2992 C C . LEU A 1 371 ? -19.716 -7.874 6.768 1.00 93.25 371 LEU A C 1
ATOM 2994 O O . LEU A 1 371 ? -18.867 -8.723 6.489 1.00 93.25 371 LEU A O 1
ATOM 2998 N N . ILE A 1 372 ? -19.697 -7.179 7.909 1.00 94.31 372 ILE A N 1
ATOM 2999 C CA . ILE A 1 372 ? -18.607 -7.281 8.901 1.00 94.31 372 ILE A CA 1
ATOM 3000 C C . ILE A 1 372 ? -18.415 -8.735 9.338 1.00 94.31 372 ILE A C 1
ATOM 3002 O O . ILE A 1 372 ? -17.302 -9.255 9.301 1.00 94.31 372 ILE A O 1
ATOM 3006 N N . ARG A 1 373 ? -19.515 -9.436 9.634 1.00 94.12 373 ARG A N 1
ATOM 3007 C CA . ARG A 1 373 ? -19.484 -10.847 10.042 1.00 94.12 373 ARG A CA 1
ATOM 3008 C C . ARG A 1 373 ? -18.866 -11.806 9.027 1.00 94.12 373 ARG A C 1
ATOM 3010 O O . ARG A 1 373 ? -18.447 -12.877 9.427 1.00 94.12 373 ARG A O 1
ATOM 3017 N N . LYS A 1 374 ? -18.850 -11.450 7.735 1.00 93.69 374 LYS A N 1
ATOM 3018 C CA . LYS A 1 374 ? -18.201 -12.255 6.688 1.00 93.69 374 LYS A CA 1
ATOM 3019 C C . LYS A 1 374 ? -16.701 -11.975 6.605 1.00 93.69 374 LYS A C 1
ATOM 3021 O O . LYS A 1 374 ? -15.940 -12.867 6.268 1.00 93.69 374 LYS A O 1
ATOM 3026 N N . ILE A 1 375 ? -16.285 -10.742 6.895 1.00 93.56 375 ILE A N 1
ATOM 3027 C CA . ILE A 1 375 ? -14.867 -10.358 6.909 1.00 93.56 375 ILE A CA 1
ATOM 3028 C C . ILE A 1 375 ? -14.155 -10.965 8.124 1.00 93.56 375 ILE A C 1
ATOM 3030 O O . ILE A 1 375 ? -13.050 -11.477 7.996 1.00 93.56 375 ILE A O 1
ATOM 3034 N N . PHE A 1 376 ? -14.815 -10.966 9.282 1.00 92.38 376 PHE A N 1
ATOM 3035 C CA . PHE A 1 376 ? -14.276 -11.472 10.548 1.00 92.38 376 PHE A CA 1
ATOM 3036 C C . PHE A 1 376 ? -14.877 -12.837 10.945 1.00 92.38 376 PHE A C 1
ATOM 3038 O O . PHE A 1 376 ? -15.050 -13.118 12.129 1.00 92.38 376 PHE A O 1
ATOM 3045 N N . GLU A 1 377 ? -15.272 -13.662 9.967 1.00 85.25 377 GLU A N 1
ATOM 3046 C CA . GLU A 1 377 ? -15.974 -14.936 10.212 1.00 85.25 377 GLU A CA 1
ATOM 3047 C C . GLU A 1 377 ? -15.079 -15.975 10.898 1.00 85.25 377 GLU A C 1
ATOM 3049 O O . GLU A 1 377 ? -15.504 -16.651 11.836 1.00 85.25 377 GLU A O 1
ATOM 3054 N N . ASN A 1 378 ? -13.834 -16.079 10.432 1.00 83.62 378 ASN A N 1
ATOM 3055 C CA . ASN A 1 378 ? -12.891 -17.089 10.885 1.00 83.62 378 ASN A CA 1
ATOM 3056 C C . ASN A 1 378 ? -12.066 -16.581 12.068 1.00 83.62 378 ASN A C 1
ATOM 3058 O O . ASN A 1 378 ? -11.548 -15.463 12.048 1.00 83.62 378 ASN A O 1
ATOM 3062 N N . ASN A 1 379 ? -11.884 -17.440 13.069 1.00 87.94 379 ASN A N 1
ATOM 3063 C CA . ASN A 1 379 ? -10.890 -17.203 14.109 1.00 87.94 379 ASN A CA 1
ATOM 3064 C C . ASN A 1 379 ? -9.492 -17.246 13.484 1.00 87.94 379 ASN A C 1
ATOM 3066 O O . ASN A 1 379 ? -9.243 -18.031 12.567 1.00 87.94 379 ASN A O 1
ATOM 3070 N N . LYS A 1 380 ? -8.577 -16.429 14.006 1.00 85.88 380 LYS A N 1
ATOM 3071 C CA . LYS A 1 380 ? -7.190 -16.380 13.544 1.00 85.88 380 LYS A CA 1
ATOM 3072 C C . LYS A 1 380 ? -6.260 -16.888 14.634 1.00 85.88 380 LYS A C 1
ATOM 3074 O O . LYS A 1 380 ? -6.265 -16.355 15.742 1.00 85.88 380 LYS A O 1
ATOM 3079 N N . VAL A 1 381 ? -5.451 -17.899 14.324 1.00 85.88 381 VAL A N 1
ATOM 3080 C CA . VAL A 1 381 ? -4.443 -18.428 15.256 1.00 85.88 381 VAL A CA 1
ATOM 3081 C C . VAL A 1 381 ? -3.075 -17.844 14.921 1.00 85.88 381 VAL A C 1
ATOM 3083 O O . VAL A 1 381 ? -2.450 -18.214 13.928 1.00 85.88 381 VAL A O 1
ATOM 3086 N N . LEU A 1 382 ? -2.598 -16.940 15.773 1.00 84.44 382 LEU A N 1
ATOM 3087 C CA . LEU A 1 382 ? -1.266 -16.360 15.670 1.00 84.44 382 LEU A CA 1
ATOM 3088 C C . LEU A 1 382 ? -0.224 -17.289 16.290 1.00 84.44 382 LEU A C 1
ATOM 3090 O O . LEU A 1 382 ? -0.410 -17.788 17.402 1.00 84.44 382 LEU A O 1
ATOM 3094 N N . GLN A 1 383 ? 0.898 -17.465 15.594 1.00 83.69 383 GLN A N 1
ATOM 3095 C CA . GLN A 1 383 ? 2.107 -18.073 16.149 1.00 83.69 383 GLN A CA 1
ATOM 3096 C C . GLN A 1 383 ? 3.126 -16.978 16.451 1.00 83.69 383 GLN A C 1
ATOM 3098 O O . GLN A 1 383 ? 3.632 -16.325 15.539 1.00 83.69 383 GLN A O 1
ATOM 3103 N N . LEU A 1 384 ? 3.396 -16.753 17.737 1.00 83.50 384 LEU A N 1
ATOM 3104 C CA . LEU A 1 384 ? 4.291 -15.695 18.198 1.00 83.50 384 LEU A CA 1
ATOM 3105 C C . LEU A 1 384 ? 5.484 -16.291 18.940 1.00 83.50 384 LEU A C 1
ATOM 3107 O O . LEU A 1 384 ? 5.325 -17.212 19.741 1.00 83.50 384 LEU A O 1
ATOM 3111 N N . ASP A 1 385 ? 6.665 -15.719 18.726 1.00 82.81 385 ASP A N 1
ATOM 3112 C CA . ASP A 1 385 ? 7.804 -15.926 19.620 1.00 82.81 385 ASP A CA 1
ATOM 3113 C C . ASP A 1 385 ? 7.442 -15.382 21.009 1.00 82.81 385 ASP A C 1
ATOM 3115 O O . ASP A 1 385 ? 7.060 -14.212 21.133 1.00 82.81 385 ASP A O 1
ATOM 3119 N N . SER A 1 386 ? 7.554 -16.209 22.052 1.00 82.19 386 SER A N 1
ATOM 3120 C CA . SER A 1 386 ? 7.240 -15.810 23.427 1.00 82.19 386 SER A CA 1
ATOM 3121 C C . SER A 1 386 ? 8.090 -14.643 23.920 1.00 82.19 386 SER A C 1
ATOM 3123 O O . SER A 1 386 ? 7.667 -13.914 24.819 1.00 82.19 386 SER A O 1
ATOM 3125 N N . GLU A 1 387 ? 9.270 -14.454 23.331 1.00 82.06 387 GLU A N 1
ATOM 3126 C CA . GLU A 1 387 ? 10.176 -13.368 23.675 1.00 82.06 387 GLU A CA 1
ATOM 3127 C C . GLU A 1 387 ? 9.949 -12.093 22.857 1.00 82.06 387 GLU A C 1
ATOM 3129 O O . GLU A 1 387 ? 10.490 -11.044 23.229 1.00 82.06 387 GLU A O 1
ATOM 3134 N N . SER A 1 388 ? 9.122 -12.149 21.806 1.00 82.06 388 SER A N 1
ATOM 3135 C CA . SER A 1 388 ? 8.823 -10.989 20.966 1.00 82.06 388 SER A CA 1
ATOM 3136 C C . SER A 1 388 ? 8.115 -9.877 21.750 1.00 82.06 388 SER A C 1
ATOM 3138 O O . SER A 1 388 ? 7.313 -10.165 22.647 1.00 82.06 388 SER A O 1
ATOM 3140 N N . PRO A 1 389 ? 8.321 -8.595 21.381 1.00 79.94 389 PRO A N 1
ATOM 3141 C CA . PRO A 1 389 ? 7.558 -7.485 21.951 1.00 79.94 389 PRO A CA 1
ATOM 3142 C C . PRO A 1 389 ? 6.048 -7.724 21.858 1.00 79.94 389 PRO A C 1
ATOM 3144 O O . PRO A 1 389 ? 5.326 -7.515 22.823 1.00 79.94 389 PRO A O 1
ATOM 3147 N N . ARG A 1 390 ? 5.584 -8.291 20.740 1.00 81.88 390 ARG A N 1
ATOM 3148 C CA . ARG A 1 390 ? 4.173 -8.599 20.491 1.00 81.88 390 ARG A CA 1
ATOM 3149 C C . ARG A 1 390 ? 3.571 -9.600 21.486 1.00 81.88 390 ARG A C 1
ATOM 3151 O O . ARG A 1 390 ? 2.398 -9.485 21.816 1.00 81.88 390 ARG A O 1
ATOM 3158 N N . ALA A 1 391 ? 4.363 -10.553 21.987 1.00 79.44 391 ALA A N 1
ATOM 3159 C CA . ALA A 1 391 ? 3.956 -11.516 23.018 1.00 79.44 391 ALA A CA 1
ATOM 3160 C C . ALA A 1 391 ? 4.131 -10.996 24.465 1.00 79.44 391 ALA A C 1
ATOM 3162 O O . ALA A 1 391 ? 3.704 -11.639 25.436 1.00 79.44 391 ALA A O 1
ATOM 3163 N N . LYS A 1 392 ? 4.810 -9.858 24.640 1.00 79.50 392 LYS A N 1
ATOM 3164 C CA . LYS A 1 392 ? 5.106 -9.250 25.946 1.00 79.50 392 LYS A CA 1
ATOM 3165 C C . LYS A 1 392 ? 4.236 -8.035 26.252 1.00 79.50 392 LYS A C 1
ATOM 3167 O O . LYS A 1 392 ? 3.851 -7.868 27.405 1.00 79.50 392 LYS A O 1
ATOM 3172 N N . ASN A 1 393 ? 3.928 -7.231 25.244 1.00 72.06 393 ASN A N 1
ATOM 3173 C CA . ASN A 1 393 ? 3.080 -6.047 25.340 1.00 72.06 393 ASN A CA 1
ATOM 3174 C C . ASN A 1 393 ? 1.612 -6.439 25.577 1.00 72.06 393 ASN A C 1
ATOM 3176 O O . ASN A 1 393 ? 1.251 -7.607 25.432 1.00 72.06 393 ASN A O 1
ATOM 3180 N N . MET A 1 394 ? 0.763 -5.471 25.940 1.00 76.12 394 MET A N 1
ATOM 3181 C CA . MET A 1 394 ? -0.681 -5.654 26.191 1.00 76.12 394 MET A CA 1
ATOM 3182 C C . MET A 1 394 ? -1.066 -6.529 27.397 1.00 76.12 394 MET A C 1
ATOM 3184 O O . MET A 1 394 ? -2.254 -6.649 27.687 1.00 76.12 394 MET A O 1
ATOM 3188 N N . ARG A 1 395 ? -0.111 -7.114 28.138 1.00 69.00 395 ARG A N 1
ATOM 3189 C CA . ARG A 1 395 ? -0.407 -8.011 29.279 1.00 69.00 395 ARG A CA 1
ATOM 3190 C C . ARG A 1 395 ? -1.252 -7.362 30.378 1.00 69.00 395 ARG A C 1
ATOM 3192 O O . ARG A 1 395 ? -2.002 -8.066 31.045 1.00 69.00 395 ARG A O 1
ATOM 3199 N N . ASP A 1 396 ? -1.146 -6.045 30.525 1.00 71.44 396 ASP A N 1
ATOM 3200 C CA . ASP A 1 396 ? -1.826 -5.284 31.576 1.00 71.44 396 ASP A CA 1
ATOM 3201 C C . ASP A 1 396 ? -3.149 -4.649 31.106 1.00 71.44 396 ASP A C 1
ATOM 3203 O O . ASP A 1 396 ? -3.776 -3.901 31.858 1.00 71.44 396 ASP A O 1
ATOM 3207 N N . PHE A 1 397 ? -3.577 -4.896 29.862 1.00 76.94 397 PHE A N 1
ATOM 3208 C CA . PHE A 1 397 ? -4.818 -4.346 29.320 1.00 76.94 397 PHE A CA 1
ATOM 3209 C C . PHE A 1 397 ? -5.922 -5.411 29.335 1.00 76.94 397 PHE A C 1
ATOM 3211 O O . PHE A 1 397 ? -5.940 -6.329 28.518 1.00 76.94 397 PHE A O 1
ATOM 3218 N N . ASP A 1 398 ? -6.862 -5.291 30.274 1.00 81.38 398 ASP A N 1
ATOM 3219 C CA . ASP A 1 398 ? -8.008 -6.199 30.358 1.00 81.38 398 ASP A CA 1
ATOM 3220 C C . ASP A 1 398 ? -9.079 -5.829 29.323 1.00 81.38 398 ASP A C 1
ATOM 3222 O O . ASP A 1 398 ? -9.794 -4.835 29.471 1.00 81.38 398 ASP A O 1
ATOM 3226 N N . PHE A 1 399 ? -9.202 -6.651 28.278 1.00 82.62 399 PHE A N 1
ATOM 3227 C CA . PHE A 1 399 ? -10.222 -6.508 27.239 1.00 82.62 399 PHE A CA 1
ATOM 3228 C C . PHE A 1 399 ? -11.563 -7.140 27.607 1.00 82.62 399 PHE A C 1
ATOM 3230 O O . PHE A 1 399 ? -12.555 -6.829 26.945 1.00 82.62 399 PHE A O 1
ATOM 3237 N N . GLY A 1 400 ? -11.630 -8.003 28.626 1.00 80.44 400 GLY A N 1
ATOM 3238 C CA . GLY A 1 400 ? -12.854 -8.720 28.995 1.00 80.44 400 GLY A CA 1
ATOM 3239 C C . GLY A 1 400 ? -14.004 -7.763 29.302 1.00 80.44 400 GLY A C 1
ATOM 3240 O O . GLY A 1 400 ? -15.115 -7.956 28.820 1.00 80.44 400 GLY A O 1
ATOM 3241 N N . ASN A 1 401 ? -13.695 -6.662 29.987 1.00 82.62 401 ASN A N 1
ATOM 3242 C CA . ASN A 1 401 ? -14.659 -5.637 30.396 1.00 82.62 401 ASN A CA 1
ATOM 3243 C C . ASN A 1 401 ? -14.834 -4.486 29.384 1.00 82.62 401 ASN A C 1
ATOM 3245 O O . ASN A 1 401 ? -15.490 -3.487 29.674 1.00 82.62 401 ASN A O 1
ATOM 3249 N N . LYS A 1 402 ? -14.219 -4.578 28.200 1.00 90.88 402 LYS A N 1
ATOM 3250 C CA . LYS A 1 402 ? -14.222 -3.506 27.193 1.00 90.88 402 LYS A CA 1
ATOM 3251 C C . LYS A 1 402 ? -15.220 -3.831 26.087 1.00 90.88 402 LYS A C 1
ATOM 3253 O O . LYS A 1 402 ? -14.861 -4.446 25.084 1.00 90.88 402 LYS A O 1
ATOM 3258 N N . GLU A 1 403 ? -16.476 -3.428 26.268 1.00 90.62 403 GLU A N 1
ATOM 3259 C CA . GLU A 1 403 ? -17.562 -3.668 25.295 1.00 90.62 403 GLU A CA 1
ATOM 3260 C C . GLU A 1 403 ? -17.295 -3.021 23.927 1.00 90.62 403 GLU A C 1
ATOM 3262 O O . GLU A 1 403 ? -17.684 -3.557 22.893 1.00 90.62 403 GLU A O 1
ATOM 3267 N N . TRP A 1 404 ? -16.576 -1.895 23.920 1.00 93.38 404 TRP A N 1
ATOM 3268 C CA . TRP A 1 404 ? -16.212 -1.158 22.711 1.00 93.38 404 TRP A CA 1
ATOM 3269 C C . TRP A 1 404 ? -15.172 -1.876 21.838 1.00 93.38 404 TRP A C 1
ATOM 3271 O O . TRP A 1 404 ? -14.953 -1.459 20.704 1.00 93.38 404 TRP A O 1
ATOM 3281 N N . PHE A 1 405 ? -14.519 -2.933 22.333 1.00 95.19 405 PHE A N 1
ATOM 3282 C CA . PHE A 1 405 ? -13.529 -3.715 21.588 1.00 95.19 405 PHE A CA 1
ATOM 3283 C C . PHE A 1 405 ? -14.093 -5.096 21.235 1.00 95.19 405 PHE A C 1
ATOM 3285 O O . PHE A 1 405 ? -14.415 -5.884 22.127 1.00 95.19 405 PHE A O 1
ATOM 3292 N N . ALA A 1 406 ? -14.201 -5.413 19.943 1.00 94.62 406 ALA A N 1
ATOM 3293 C CA . ALA A 1 406 ? -14.969 -6.576 19.482 1.00 94.62 406 ALA A CA 1
ATOM 3294 C C . ALA A 1 406 ? -14.284 -7.937 19.709 1.00 94.62 406 ALA A C 1
ATOM 3296 O O . ALA A 1 406 ? -14.961 -8.961 19.838 1.00 94.62 406 ALA A O 1
ATOM 3297 N N . GLN A 1 407 ? -12.949 -7.974 19.712 1.00 93.75 407 GLN A N 1
ATOM 3298 C CA . GLN A 1 407 ? -12.167 -9.210 19.833 1.00 93.75 407 GLN A CA 1
ATOM 3299 C C . GLN A 1 407 ? -11.889 -9.565 21.295 1.00 93.75 407 GLN A C 1
ATOM 3301 O O . GLN A 1 407 ? -11.894 -8.697 22.166 1.00 93.75 407 GLN A O 1
ATOM 3306 N N . ASN A 1 408 ? -11.665 -10.851 21.571 1.00 91.25 408 ASN A N 1
ATOM 3307 C CA . ASN A 1 408 ? -11.354 -11.362 22.911 1.00 91.25 408 ASN A CA 1
ATOM 3308 C C . ASN A 1 408 ? -10.053 -10.786 23.480 1.00 91.25 408 ASN A C 1
ATOM 3310 O O . ASN A 1 408 ? -9.987 -10.500 24.671 1.00 91.25 408 ASN A O 1
ATOM 3314 N N . GLU A 1 409 ? -9.036 -10.624 22.638 1.00 87.75 409 GLU A N 1
ATOM 3315 C CA . GLU A 1 409 ? -7.710 -10.147 23.019 1.00 87.75 409 GLU A CA 1
ATOM 3316 C C . GLU A 1 409 ? -6.966 -9.567 21.805 1.00 87.75 409 GLU A C 1
ATOM 3318 O O . GLU A 1 409 ? -7.384 -9.740 20.657 1.00 87.75 409 GLU A O 1
ATOM 3323 N N . ILE A 1 410 ? -5.850 -8.886 22.065 1.00 87.88 410 ILE A N 1
ATOM 3324 C CA . ILE A 1 410 ? -4.903 -8.395 21.061 1.00 87.88 410 ILE A CA 1
ATOM 3325 C C . ILE A 1 410 ? -3.477 -8.641 21.553 1.00 87.88 410 ILE A C 1
ATOM 3327 O O . ILE A 1 410 ? -3.164 -8.460 22.728 1.00 87.88 410 ILE A O 1
ATOM 3331 N N . TRP A 1 411 ? -2.609 -9.020 20.621 1.00 83.88 411 TRP A N 1
ATOM 3332 C CA . TRP A 1 411 ? -1.174 -9.159 20.835 1.00 83.88 411 TRP A CA 1
ATOM 3333 C C . TRP A 1 411 ? -0.488 -8.198 19.889 1.00 83.88 411 TRP A C 1
ATOM 3335 O O . TRP A 1 411 ? -0.445 -8.447 18.682 1.00 83.88 411 TRP A O 1
ATOM 3345 N N . GLY A 1 412 ? -0.035 -7.075 20.431 1.00 84.31 412 GLY A N 1
ATOM 3346 C CA . GLY A 1 412 ? 0.277 -5.895 19.642 1.00 84.31 412 GLY A CA 1
ATOM 3347 C C . GLY A 1 412 ? 1.594 -5.221 19.993 1.00 84.31 412 GLY A C 1
ATOM 3348 O O . GLY A 1 412 ? 2.330 -5.654 20.880 1.00 84.31 412 GLY A O 1
ATOM 3349 N N . THR A 1 413 ? 1.924 -4.161 19.273 1.00 89.06 413 THR A N 1
ATOM 3350 C CA . THR A 1 413 ? 3.102 -3.337 19.548 1.00 89.06 413 THR A CA 1
ATOM 3351 C C . THR A 1 413 ? 2.828 -2.313 20.655 1.00 89.06 413 THR A C 1
ATOM 3353 O O . THR A 1 413 ? 1.695 -2.124 21.100 1.00 89.06 413 THR A O 1
ATOM 3356 N N . SER A 1 414 ? 3.882 -1.637 21.117 1.00 90.25 414 SER A N 1
ATOM 3357 C CA . SER A 1 414 ? 3.774 -0.528 22.073 1.00 90.25 414 SER A CA 1
ATOM 3358 C C . SER A 1 414 ? 2.941 0.635 21.532 1.00 90.25 414 SER A C 1
ATOM 3360 O O . SER A 1 414 ? 2.256 1.317 22.292 1.00 90.25 414 SER A O 1
ATOM 3362 N N . GLU A 1 415 ? 2.984 0.863 20.219 1.00 93.25 415 GLU A N 1
ATOM 3363 C CA . GLU A 1 415 ? 2.234 1.921 19.540 1.00 93.25 415 GLU A CA 1
ATOM 3364 C C . GLU A 1 415 ? 0.734 1.617 19.550 1.00 93.25 415 GLU A C 1
ATOM 3366 O O . GLU A 1 415 ? -0.076 2.497 19.841 1.00 93.25 415 GLU A O 1
ATOM 3371 N N . GLU A 1 416 ? 0.367 0.362 19.289 1.00 93.94 416 GLU A N 1
ATOM 3372 C CA . GLU A 1 416 ? -1.017 -0.104 19.369 1.00 93.94 416 GLU A CA 1
ATOM 3373 C C . GLU A 1 416 ? -1.537 -0.040 20.806 1.00 93.94 416 GLU A C 1
ATOM 3375 O O . GLU A 1 416 ? -2.684 0.340 21.025 1.00 93.94 416 GLU A O 1
ATOM 3380 N N . GLU A 1 417 ? -0.697 -0.354 21.798 1.00 92.31 417 GLU A N 1
ATOM 3381 C CA . GLU A 1 417 ? -1.081 -0.252 23.209 1.00 92.31 417 GLU A CA 1
ATOM 3382 C C . GLU A 1 417 ? -1.359 1.203 23.595 1.00 92.31 417 GLU A C 1
ATOM 3384 O O . GLU A 1 417 ? -2.378 1.501 24.221 1.00 92.31 417 GLU A O 1
ATOM 3389 N N . ALA A 1 418 ? -0.485 2.125 23.184 1.00 93.44 418 ALA A N 1
ATOM 3390 C CA . ALA A 1 418 ? -0.680 3.552 23.405 1.00 93.44 418 ALA A CA 1
ATOM 3391 C C . ALA A 1 418 ? -1.983 4.052 22.754 1.00 93.44 418 ALA A C 1
ATOM 3393 O O . ALA A 1 418 ? -2.753 4.768 23.398 1.00 93.44 418 ALA A O 1
ATOM 3394 N N . PHE A 1 419 ? -2.280 3.609 21.529 1.00 96.12 419 PHE A N 1
ATOM 3395 C CA . PHE A 1 419 ? -3.529 3.937 20.844 1.00 96.12 419 PHE A CA 1
ATOM 3396 C C . PHE A 1 419 ? -4.765 3.407 21.582 1.00 96.12 419 PHE A C 1
ATOM 3398 O O . PHE A 1 419 ? -5.739 4.136 21.763 1.00 96.12 419 PHE A O 1
ATOM 3405 N N . LEU A 1 420 ? -4.740 2.155 22.043 1.00 94.88 420 LEU A N 1
ATOM 3406 C CA . LEU A 1 420 ? -5.867 1.572 22.774 1.00 94.88 420 LEU A CA 1
ATOM 3407 C C . LEU A 1 420 ? -6.124 2.287 24.098 1.00 94.88 420 LEU A C 1
ATOM 3409 O O . LEU A 1 420 ? -7.283 2.489 24.453 1.00 94.88 420 LEU A O 1
ATOM 3413 N N . ARG A 1 421 ? -5.071 2.726 24.798 1.00 93.50 421 ARG A N 1
ATOM 3414 C CA . ARG A 1 421 ? -5.204 3.569 25.998 1.00 93.50 421 ARG A CA 1
ATOM 3415 C C . ARG A 1 421 ? -5.847 4.917 25.669 1.00 93.50 421 ARG A C 1
ATOM 3417 O O . ARG A 1 421 ? -6.776 5.316 26.362 1.00 93.50 421 ARG A O 1
ATOM 3424 N N . PHE A 1 422 ? -5.429 5.564 24.579 1.00 95.00 422 PHE A N 1
ATOM 3425 C CA . PHE A 1 422 ? -6.073 6.788 24.091 1.00 95.00 422 PHE A CA 1
ATOM 3426 C C . PHE A 1 422 ? -7.567 6.575 23.789 1.00 95.00 422 PHE A C 1
ATOM 3428 O O . PHE A 1 422 ? -8.404 7.382 24.196 1.00 95.00 422 PHE A O 1
ATOM 3435 N N . ILE A 1 423 ? -7.923 5.484 23.100 1.00 95.25 423 ILE A N 1
ATOM 3436 C CA . ILE A 1 423 ? -9.327 5.172 22.806 1.00 95.25 423 ILE A CA 1
ATOM 3437 C C . ILE A 1 423 ? -10.109 4.930 24.089 1.00 95.25 423 ILE A C 1
ATOM 3439 O O . ILE A 1 423 ? -11.190 5.495 24.216 1.00 95.25 423 ILE A O 1
ATOM 3443 N N . ASP A 1 424 ? -9.569 4.156 25.033 1.00 93.94 424 ASP A N 1
ATOM 3444 C CA . ASP A 1 424 ? -10.223 3.854 26.309 1.00 93.94 424 ASP A CA 1
ATOM 3445 C C . ASP A 1 424 ? -10.588 5.131 27.083 1.00 93.94 424 ASP A C 1
ATOM 3447 O O . ASP A 1 424 ? -11.712 5.265 27.568 1.00 93.94 424 ASP A O 1
ATOM 3451 N N . GLU A 1 425 ? -9.685 6.116 27.108 1.00 92.94 425 GLU A N 1
ATOM 3452 C CA . GLU A 1 425 ? -9.941 7.445 27.678 1.00 92.94 425 GLU A CA 1
ATOM 3453 C C . GLU A 1 425 ? -11.025 8.216 26.902 1.00 92.94 425 GLU A C 1
ATOM 3455 O O . GLU A 1 425 ? -11.861 8.910 27.493 1.00 92.94 425 GLU A O 1
ATOM 3460 N N . ALA A 1 426 ? -11.061 8.075 25.575 1.00 93.56 426 ALA A N 1
ATOM 3461 C CA . ALA A 1 426 ? -12.039 8.735 24.718 1.00 93.56 426 ALA A CA 1
ATOM 3462 C C . ALA A 1 426 ? -13.452 8.123 24.808 1.00 93.56 426 ALA A C 1
ATOM 3464 O O . ALA A 1 426 ? -14.429 8.840 24.566 1.00 93.56 426 ALA A O 1
ATOM 3465 N N . ILE A 1 427 ? -13.606 6.844 25.186 1.00 93.81 427 ILE A N 1
ATOM 3466 C CA . ILE A 1 427 ? -14.897 6.124 25.185 1.00 93.81 427 ILE A CA 1
ATOM 3467 C C . ILE A 1 427 ? -15.990 6.879 25.937 1.00 93.81 427 ILE A C 1
ATOM 3469 O O . ILE A 1 427 ? -17.084 7.056 25.401 1.00 93.81 427 ILE A O 1
ATOM 3473 N N . ALA A 1 428 ? -15.702 7.387 27.138 1.00 91.06 428 ALA A N 1
ATOM 3474 C CA . ALA A 1 428 ? -16.691 8.104 27.946 1.00 91.06 428 ALA A CA 1
ATOM 3475 C C . ALA A 1 428 ? -17.238 9.357 27.234 1.00 91.06 428 ALA A C 1
ATOM 3477 O O . ALA A 1 428 ? -18.379 9.774 27.452 1.00 91.06 428 ALA A O 1
ATOM 3478 N N . LYS A 1 429 ? -16.434 9.975 26.363 1.00 90.81 429 LYS A N 1
ATOM 3479 C CA . LYS A 1 429 ? -16.857 11.093 25.518 1.00 90.81 429 LYS A CA 1
ATOM 3480 C C . LYS A 1 429 ? -17.640 10.609 24.301 1.00 90.81 429 LYS A C 1
ATOM 3482 O O . LYS A 1 429 ? -18.687 11.185 24.010 1.00 90.81 429 LYS A O 1
ATOM 3487 N N . LEU A 1 430 ? -17.183 9.549 23.635 1.00 92.25 430 LEU A N 1
ATOM 3488 C CA . LEU A 1 430 ? -17.878 8.946 22.492 1.00 92.25 430 LEU A CA 1
ATOM 3489 C C . LEU A 1 430 ? -19.293 8.503 22.864 1.00 92.25 430 LEU A C 1
ATOM 3491 O O . LEU A 1 430 ? -20.251 8.840 22.171 1.00 92.25 430 LEU A O 1
ATOM 3495 N N . GLN A 1 431 ? -19.439 7.853 24.018 1.00 92.31 431 GLN A N 1
ATOM 3496 C CA . GLN A 1 431 ? -20.714 7.372 24.547 1.00 92.31 431 GLN A CA 1
ATOM 3497 C C . GLN A 1 431 ? -21.731 8.488 24.792 1.00 92.31 431 GLN A C 1
ATOM 3499 O O . GLN A 1 431 ? -22.914 8.200 24.951 1.00 92.31 431 GLN A O 1
ATOM 3504 N N . LYS A 1 432 ? -21.335 9.768 24.815 1.00 90.38 432 LYS A N 1
ATOM 3505 C CA . LYS A 1 432 ? -22.293 10.882 24.885 1.00 90.38 432 LYS A CA 1
ATOM 3506 C C . LYS A 1 432 ? -23.056 11.046 23.570 1.00 90.38 432 LYS A C 1
ATOM 3508 O O . LYS A 1 432 ? -24.252 11.320 23.618 1.00 90.38 432 LYS A O 1
ATOM 3513 N N . LYS A 1 433 ? -22.393 10.831 22.429 1.00 87.19 433 LYS A N 1
ATOM 3514 C CA . LYS A 1 433 ? -22.913 11.099 21.077 1.00 87.19 433 LYS A CA 1
ATOM 3515 C C . LYS A 1 433 ? -23.330 9.836 20.317 1.00 87.19 433 LYS A C 1
ATOM 3517 O O . LYS A 1 433 ? -24.325 9.868 19.599 1.00 87.19 433 LYS A O 1
ATOM 3522 N N . TYR A 1 434 ? -22.606 8.737 20.493 1.00 90.75 434 TYR A N 1
ATOM 3523 C CA . TYR A 1 434 ? -22.793 7.508 19.722 1.00 90.75 434 TYR A CA 1
ATOM 3524 C C . TYR A 1 434 ? -23.473 6.422 20.560 1.00 90.75 434 TYR A C 1
ATOM 3526 O O . TYR A 1 434 ? -23.245 6.336 21.769 1.00 90.75 434 TYR A O 1
ATOM 3534 N N . GLN A 1 435 ? -24.362 5.648 19.932 1.00 88.44 435 GLN A N 1
ATOM 3535 C CA . GLN A 1 435 ? -25.053 4.513 20.556 1.00 88.44 435 GLN A CA 1
ATOM 3536 C C . GLN A 1 435 ? -24.237 3.224 20.418 1.00 88.44 435 GLN A C 1
ATOM 3538 O O . GLN A 1 435 ? -24.101 2.492 21.391 1.00 88.44 435 GLN A O 1
ATOM 3543 N N . ASP A 1 436 ? -23.652 3.003 19.239 1.00 88.12 436 ASP A N 1
ATOM 3544 C CA . ASP A 1 436 ? -22.789 1.865 18.947 1.00 88.12 436 ASP A CA 1
ATOM 3545 C C . ASP A 1 436 ? -21.360 2.378 18.794 1.00 88.12 436 ASP A C 1
ATOM 3547 O O . ASP A 1 436 ? -21.116 3.338 18.057 1.00 88.12 436 ASP A O 1
ATOM 3551 N N . ILE A 1 437 ? -20.424 1.747 19.501 1.00 93.81 437 ILE A N 1
ATOM 3552 C CA . ILE A 1 437 ? -18.989 2.017 19.412 1.00 93.81 437 ILE A CA 1
ATOM 3553 C C . ILE A 1 437 ? -18.302 0.665 19.302 1.00 93.81 437 ILE A C 1
ATOM 3555 O O . ILE A 1 437 ? -18.369 -0.134 20.233 1.00 93.81 437 ILE A O 1
ATOM 3559 N N . ALA A 1 438 ? -17.654 0.406 18.172 1.00 95.31 438 ALA A N 1
ATOM 3560 C CA . ALA A 1 438 ? -16.969 -0.855 17.933 1.00 95.31 438 ALA A CA 1
ATOM 3561 C C . ALA A 1 438 ? -15.608 -0.619 17.284 1.00 95.31 438 ALA A C 1
ATOM 3563 O O . ALA A 1 438 ? -15.519 -0.213 16.127 1.00 95.31 438 ALA A O 1
ATOM 3564 N N . LEU A 1 439 ? -14.542 -0.911 18.021 1.00 96.88 439 LEU A N 1
ATOM 3565 C CA . LEU A 1 439 ? -13.185 -0.990 17.511 1.00 96.88 439 LEU A CA 1
ATOM 3566 C C . LEU A 1 439 ? -12.854 -2.449 17.185 1.00 96.88 439 LEU A C 1
ATOM 3568 O O . LEU A 1 439 ? -12.988 -3.337 18.033 1.00 96.88 439 LEU A O 1
ATOM 3572 N N . LEU A 1 440 ? -12.405 -2.681 15.955 1.00 96.75 440 LEU A N 1
ATOM 3573 C CA . LEU A 1 440 ? -11.902 -3.966 15.492 1.00 96.75 440 LEU A CA 1
ATOM 3574 C C . LEU A 1 440 ? -10.438 -3.804 15.086 1.00 96.75 440 LEU A C 1
ATOM 3576 O O . LEU A 1 440 ? -10.087 -2.906 14.317 1.00 96.75 440 LEU A O 1
ATOM 3580 N N . ARG A 1 441 ? -9.586 -4.701 15.578 1.00 95.06 441 ARG A N 1
ATOM 3581 C CA . ARG A 1 441 ? -8.227 -4.894 15.081 1.00 95.06 441 ARG A CA 1
ATOM 3582 C C . ARG A 1 441 ? -8.306 -5.690 13.781 1.00 95.06 441 ARG A C 1
ATOM 3584 O O . ARG A 1 441 ? -8.860 -6.790 13.760 1.00 95.06 441 ARG A O 1
ATOM 3591 N N . ASN A 1 442 ? -7.736 -5.151 12.709 1.00 93.12 442 ASN A N 1
ATOM 3592 C CA . ASN A 1 442 ? -7.825 -5.760 11.389 1.00 93.12 442 ASN A CA 1
ATOM 3593 C C . ASN A 1 442 ? -7.028 -7.066 11.291 1.00 93.12 442 ASN A C 1
ATOM 3595 O O . ASN A 1 442 ? -7.528 -7.997 10.694 1.00 93.12 442 ASN A O 1
ATOM 3599 N N . GLU A 1 443 ? -5.812 -7.183 11.842 1.00 89.62 443 GLU A N 1
ATOM 3600 C CA . GLU A 1 443 ? -4.993 -8.419 11.729 1.00 89.62 443 GLU A CA 1
ATOM 3601 C C . GLU A 1 443 ? -4.949 -9.037 10.307 1.00 89.62 443 GLU A C 1
ATOM 3603 O O . GLU A 1 443 ? -4.855 -10.253 10.130 1.00 89.62 443 GLU A O 1
ATOM 3608 N N . GLN A 1 444 ? -5.011 -8.198 9.269 1.00 88.56 444 GLN A N 1
ATOM 3609 C CA . GLN A 1 444 ? -5.111 -8.588 7.858 1.00 88.56 444 GLN A CA 1
ATOM 3610 C C . GLN A 1 444 ? -6.413 -9.294 7.418 1.00 88.56 444 GLN A C 1
ATOM 3612 O O . GLN A 1 444 ? -6.434 -9.914 6.355 1.00 88.56 444 GLN A O 1
ATOM 3617 N N . PHE A 1 445 ? -7.512 -9.178 8.169 1.00 89.94 445 PHE A N 1
ATOM 3618 C CA . PHE A 1 445 ? -8.845 -9.634 7.748 1.00 89.94 445 PHE A CA 1
ATOM 3619 C C . PHE A 1 445 ? -9.330 -8.919 6.477 1.00 89.94 445 PHE A C 1
ATOM 3621 O O . PHE A 1 445 ? -10.023 -9.512 5.652 1.00 89.94 445 PHE A O 1
ATOM 3628 N N . PHE A 1 446 ? -8.948 -7.656 6.281 1.00 93.31 446 PHE A N 1
ATOM 3629 C CA . PHE A 1 446 ? -9.223 -6.903 5.063 1.00 93.31 446 PHE A CA 1
ATOM 3630 C C . PHE A 1 446 ? -8.075 -5.963 4.691 1.00 93.31 446 PHE A C 1
ATOM 3632 O O . PHE A 1 446 ? -7.217 -5.627 5.501 1.00 93.31 446 PHE A O 1
ATOM 3639 N N . LYS A 1 447 ? -8.116 -5.466 3.457 1.00 94.12 447 LYS A N 1
ATOM 3640 C CA . LYS A 1 447 ? -7.205 -4.450 2.926 1.00 94.12 447 LYS A CA 1
ATOM 3641 C C . LYS A 1 447 ? -7.972 -3.400 2.140 1.00 94.12 447 LYS A C 1
ATOM 3643 O O . LYS A 1 447 ? -9.081 -3.650 1.672 1.00 94.12 447 LYS A O 1
ATOM 3648 N N . ILE A 1 448 ? -7.336 -2.255 1.970 1.00 96.06 448 ILE A N 1
ATOM 3649 C CA . ILE A 1 448 ? -7.729 -1.187 1.055 1.00 96.06 448 ILE A CA 1
ATOM 3650 C C . ILE A 1 448 ? -6.565 -0.898 0.106 1.00 96.06 448 ILE A C 1
ATOM 3652 O O . ILE A 1 448 ? -5.442 -1.320 0.355 1.00 96.06 448 ILE A O 1
ATOM 3656 N N . TYR A 1 449 ? -6.816 -0.202 -0.993 1.00 95.00 449 TYR A N 1
ATOM 3657 C CA . TYR A 1 449 ? -5.827 0.061 -2.036 1.00 95.00 449 TYR A CA 1
ATOM 3658 C C . TYR A 1 449 ? -5.620 1.558 -2.229 1.00 95.00 449 TYR A C 1
ATOM 3660 O O . TYR A 1 449 ? -6.592 2.313 -2.288 1.00 95.00 449 TYR A O 1
ATOM 3668 N N . SER A 1 450 ? -4.370 1.985 -2.384 1.00 94.00 450 SER A N 1
ATOM 3669 C CA . SER A 1 450 ? -4.030 3.380 -2.651 1.00 94.00 450 SER A CA 1
ATOM 3670 C C . SER A 1 450 ? -4.669 3.856 -3.954 1.00 94.00 450 SER A C 1
ATOM 3672 O O . SER A 1 450 ? -4.627 3.161 -4.970 1.00 94.00 450 SER A O 1
ATOM 3674 N N . PHE A 1 451 ? -5.254 5.054 -3.962 1.00 92.56 451 PHE A N 1
ATOM 3675 C CA . PHE A 1 451 ? -5.859 5.599 -5.181 1.00 92.56 451 PHE A CA 1
ATOM 3676 C C . PHE A 1 451 ? -4.837 5.841 -6.292 1.00 92.56 451 PHE A C 1
ATOM 3678 O O . PHE A 1 451 ? -5.209 5.840 -7.460 1.00 92.56 451 PHE A O 1
ATOM 3685 N N . ASP A 1 452 ? -3.566 6.023 -5.933 1.00 88.25 452 ASP A N 1
ATOM 3686 C CA . ASP A 1 452 ? -2.517 6.386 -6.876 1.00 88.25 452 ASP A CA 1
ATOM 3687 C C . ASP A 1 452 ? -2.033 5.193 -7.710 1.00 88.25 452 ASP A C 1
ATOM 3689 O O . ASP A 1 452 ? -2.183 5.184 -8.927 1.00 88.25 452 ASP A O 1
ATOM 3693 N N . ASN A 1 453 ? -1.471 4.172 -7.059 1.00 85.94 453 ASN A N 1
ATOM 3694 C CA . ASN A 1 453 ? -0.805 3.033 -7.707 1.00 85.94 453 ASN A CA 1
ATOM 3695 C C . ASN A 1 453 ? -1.429 1.670 -7.342 1.00 85.94 453 ASN A C 1
ATOM 3697 O O . ASN A 1 453 ? -0.944 0.617 -7.766 1.00 85.94 453 ASN A O 1
ATOM 3701 N N . GLY A 1 454 ? -2.523 1.669 -6.572 1.00 89.44 454 GLY A N 1
ATOM 3702 C CA . GLY A 1 454 ? -3.213 0.449 -6.170 1.00 89.44 454 GLY A CA 1
ATOM 3703 C C . GLY A 1 454 ? -2.363 -0.420 -5.252 1.00 89.44 454 GLY A C 1
ATOM 3704 O O . GLY A 1 454 ? -2.532 -1.641 -5.267 1.00 89.44 454 GLY A O 1
ATOM 3705 N N . GLU A 1 455 ? -1.439 0.190 -4.509 1.00 88.69 455 GLU A N 1
ATOM 3706 C CA . GLU A 1 455 ? -0.700 -0.458 -3.433 1.00 88.69 455 GLU A CA 1
ATOM 3707 C C . GLU A 1 455 ? -1.669 -0.810 -2.302 1.00 88.69 455 GLU A C 1
ATOM 3709 O O . GLU A 1 455 ? -2.420 0.048 -1.831 1.00 88.69 455 GLU A O 1
ATOM 3714 N N . PRO A 1 456 ? -1.708 -2.072 -1.879 1.00 90.75 456 PRO A N 1
ATOM 3715 C CA . PRO A 1 456 ? -2.556 -2.506 -0.785 1.00 90.75 456 PRO A CA 1
ATOM 3716 C C . PRO A 1 456 ? -1.999 -2.082 0.562 1.00 90.75 456 PRO A C 1
ATOM 3718 O O . PRO A 1 456 ? -0.807 -2.160 0.851 1.00 90.75 456 PRO A O 1
ATOM 3721 N N . PHE A 1 457 ? -2.925 -1.702 1.417 1.00 93.88 457 PHE A N 1
ATOM 3722 C CA . PHE A 1 457 ? -2.694 -1.273 2.768 1.00 93.88 457 PHE A CA 1
ATOM 3723 C C . PHE A 1 457 ? -3.667 -2.006 3.687 1.00 93.88 457 PHE A C 1
ATOM 3725 O O . PHE A 1 457 ? -4.850 -2.159 3.376 1.00 93.88 457 PHE A O 1
ATOM 3732 N N . TYR A 1 458 ? -3.150 -2.460 4.822 1.00 93.75 458 TYR A N 1
ATOM 3733 C CA . TYR A 1 458 ? -3.899 -3.116 5.880 1.00 93.75 458 TYR A CA 1
ATOM 3734 C C . TYR A 1 458 ? -3.916 -2.170 7.077 1.00 93.75 458 TYR A C 1
ATOM 3736 O O . TYR A 1 458 ? -2.999 -2.256 7.889 1.00 93.75 458 TYR A O 1
ATOM 3744 N N . PRO A 1 459 ? -4.899 -1.253 7.176 1.00 96.62 459 PRO A N 1
ATOM 3745 C CA . PRO A 1 459 ? -5.015 -0.395 8.340 1.00 96.62 459 PRO A CA 1
ATOM 3746 C C . PRO A 1 459 ? -5.092 -1.256 9.585 1.00 96.62 459 PRO A C 1
ATOM 3748 O O . PRO A 1 459 ? -5.838 -2.238 9.613 1.00 96.62 459 PRO A O 1
ATOM 3751 N N . ASP A 1 460 ? -4.330 -0.875 10.589 1.00 96.38 460 ASP A N 1
ATOM 3752 C CA . ASP A 1 460 ? -4.228 -1.587 11.845 1.00 96.38 460 ASP A CA 1
ATOM 3753 C C . ASP A 1 460 ? -5.590 -1.765 12.549 1.00 96.38 460 ASP A C 1
ATOM 3755 O O . ASP A 1 460 ? -5.966 -2.868 12.968 1.00 96.38 460 ASP A O 1
ATOM 3759 N N . PHE A 1 461 ? -6.384 -0.699 12.627 1.00 98.25 461 PHE A N 1
ATOM 3760 C CA . PHE A 1 461 ? -7.707 -0.723 13.243 1.00 98.25 461 PHE A CA 1
ATOM 3761 C C . PHE A 1 461 ? -8.774 -0.100 12.349 1.00 98.25 461 PHE A C 1
ATOM 3763 O O . PHE A 1 461 ? -8.513 0.766 11.510 1.00 98.25 461 PHE A O 1
ATOM 3770 N N . VAL A 1 462 ? -10.013 -0.512 12.597 1.00 97.94 462 VAL A N 1
ATOM 3771 C CA . VAL A 1 462 ? -11.209 0.168 12.111 1.00 97.94 462 VAL A CA 1
ATOM 3772 C C . VAL A 1 462 ? -12.148 0.439 13.282 1.00 97.94 462 VAL A C 1
ATOM 3774 O O . VAL A 1 462 ? -12.474 -0.460 14.059 1.00 97.94 462 VAL A O 1
ATOM 3777 N N . LEU A 1 463 ? -12.553 1.698 13.428 1.00 97.38 463 LEU A N 1
ATOM 3778 C CA . LEU A 1 463 ? -13.519 2.148 14.422 1.00 97.38 463 LEU A CA 1
ATOM 3779 C C . LEU A 1 463 ? -14.850 2.441 13.735 1.00 97.38 463 LEU A C 1
ATOM 3781 O O . LEU A 1 463 ? -14.908 3.217 12.780 1.00 97.38 463 LEU A O 1
ATOM 3785 N N . PHE A 1 464 ? -15.913 1.851 14.262 1.00 95.62 464 PHE A N 1
ATOM 3786 C CA . PHE A 1 464 ? -17.279 2.108 13.847 1.00 95.62 464 PHE A CA 1
ATOM 3787 C C . PHE A 1 464 ? -18.031 2.872 14.923 1.00 95.62 464 PHE A C 1
ATOM 3789 O O . PHE A 1 464 ? -17.958 2.520 16.103 1.00 95.62 464 PHE A O 1
ATOM 3796 N N . LEU A 1 465 ? -18.763 3.899 14.497 1.00 93.31 465 LEU A N 1
ATOM 3797 C CA . LEU A 1 465 ? -19.599 4.711 15.374 1.00 93.31 465 LEU A CA 1
ATOM 3798 C C . LEU A 1 465 ? -20.964 4.937 14.730 1.00 93.31 465 LEU A C 1
ATOM 3800 O O . LEU A 1 465 ? -21.032 5.380 13.585 1.00 93.31 465 LEU A O 1
ATOM 3804 N N . THR A 1 466 ? -22.037 4.706 15.479 1.00 89.38 466 THR A N 1
ATOM 3805 C CA . THR A 1 466 ? -23.407 5.030 15.047 1.00 89.38 466 THR A CA 1
ATOM 3806 C C . THR A 1 466 ? -23.956 6.151 15.917 1.00 89.38 466 THR A C 1
ATOM 3808 O O . THR A 1 466 ? -23.960 6.030 17.145 1.00 89.38 466 THR A O 1
ATOM 3811 N N . GLU A 1 467 ? -24.400 7.261 15.323 1.00 87.56 467 GLU A N 1
ATOM 3812 C CA . GLU A 1 467 ? -24.980 8.376 16.086 1.00 87.56 467 GLU A CA 1
ATOM 3813 C C . GLU A 1 467 ? -26.273 7.972 16.811 1.00 87.56 467 GLU A C 1
ATOM 3815 O O . GLU A 1 467 ? -27.074 7.177 16.321 1.00 87.56 467 GLU A O 1
ATOM 3820 N N . LYS A 1 468 ? -26.493 8.532 18.006 1.00 83.12 468 LYS A N 1
ATOM 3821 C CA . LYS A 1 468 ? -27.744 8.335 18.749 1.00 83.12 468 LYS A CA 1
ATOM 3822 C C . LYS A 1 468 ? -28.905 9.022 18.026 1.00 83.12 468 LYS A C 1
ATOM 3824 O O . LYS A 1 468 ? -28.909 10.244 17.937 1.00 83.12 468 LYS A O 1
ATOM 3829 N N . LYS A 1 469 ? -29.903 8.231 17.606 1.00 64.94 469 LYS A N 1
ATOM 3830 C CA . LYS A 1 469 ? -31.265 8.629 17.170 1.00 64.94 469 LYS A CA 1
ATOM 3831 C C . LYS A 1 469 ? -31.430 10.095 16.723 1.00 64.94 469 LYS A C 1
ATOM 3833 O O . LYS A 1 469 ? -31.987 10.923 17.444 1.00 64.94 469 LYS A O 1
ATOM 3838 N N . THR A 1 470 ? -31.022 10.358 15.492 1.00 60.56 470 THR A N 1
ATOM 3839 C CA . THR A 1 470 ? -31.373 11.517 14.654 1.00 60.56 470 THR A CA 1
ATOM 3840 C C . THR A 1 470 ? -32.455 11.118 13.631 1.00 60.56 470 THR A C 1
ATOM 3842 O O . THR A 1 470 ? -32.749 9.933 13.481 1.00 60.56 470 THR A O 1
ATOM 3845 N N . GLU A 1 471 ? -33.064 12.075 12.910 1.00 60.31 471 GLU A N 1
ATOM 3846 C CA . GLU A 1 471 ? -33.973 11.770 11.775 1.00 60.31 471 GLU A CA 1
ATOM 3847 C C . GLU A 1 471 ? -33.263 10.989 10.646 1.00 60.31 471 GLU A C 1
ATOM 3849 O O . GLU A 1 471 ? -33.902 10.250 9.900 1.00 60.31 471 GLU A O 1
ATOM 3854 N N . GLN A 1 472 ? -31.932 11.106 10.569 1.00 65.06 472 GLN A N 1
ATOM 3855 C CA . GLN A 1 472 ? -31.049 10.384 9.654 1.00 65.06 472 GLN A CA 1
ATOM 3856 C C . GLN A 1 472 ? -29.865 9.797 10.437 1.00 65.06 472 GLN A C 1
ATOM 3858 O O . GLN A 1 472 ? -29.053 10.550 10.972 1.00 65.06 472 GLN A O 1
ATOM 3863 N N . GLU A 1 473 ? -29.764 8.470 10.522 1.00 75.44 473 GLU A N 1
ATOM 3864 C CA . GLU A 1 473 ? -28.726 7.755 11.279 1.00 75.44 473 GLU A CA 1
ATOM 3865 C C . GLU A 1 473 ? -27.384 7.815 10.529 1.00 75.44 473 GLU A C 1
ATOM 3867 O O . GLU A 1 473 ? -27.252 7.267 9.435 1.00 75.44 473 GLU A O 1
ATOM 3872 N N . VAL A 1 474 ? -26.382 8.487 11.105 1.00 83.56 474 VAL A N 1
ATOM 3873 C CA . VAL A 1 474 ? -25.040 8.587 10.509 1.00 83.56 474 VAL A CA 1
ATOM 3874 C C . VAL A 1 474 ? -24.137 7.497 11.083 1.00 83.56 474 VAL A C 1
ATOM 3876 O O . VAL A 1 474 ? -23.958 7.399 12.301 1.00 83.56 474 VAL A O 1
ATOM 3879 N N . MET A 1 475 ? -23.552 6.692 10.198 1.00 86.94 475 MET A N 1
ATOM 3880 C CA . MET A 1 475 ? -22.589 5.644 10.524 1.00 86.94 475 MET A CA 1
ATOM 3881 C C . MET A 1 475 ? -21.195 6.042 10.052 1.00 86.94 475 MET A C 1
ATOM 3883 O O . MET A 1 475 ? -20.973 6.329 8.876 1.00 86.94 475 MET A O 1
ATOM 3887 N N . TYR A 1 476 ? -20.242 6.021 10.970 1.00 92.25 476 TYR A N 1
ATOM 3888 C CA . TYR A 1 476 ? -18.846 6.322 10.704 1.00 92.25 476 TYR A CA 1
ATOM 3889 C C . TYR A 1 476 ? -18.052 5.029 10.598 1.00 92.25 476 TYR A C 1
ATOM 3891 O O . TYR A 1 476 ? -18.194 4.142 11.437 1.00 92.25 476 TYR A O 1
ATOM 3899 N N . GLN A 1 477 ? -17.174 4.967 9.603 1.00 95.56 477 GLN A N 1
ATOM 3900 C CA . GLN A 1 477 ? -16.114 3.978 9.494 1.00 95.56 477 GLN A CA 1
ATOM 3901 C C . GLN A 1 477 ? -14.780 4.712 9.430 1.00 95.56 477 GLN A C 1
ATOM 3903 O O . GLN A 1 477 ? -14.513 5.451 8.482 1.00 95.56 477 GLN A O 1
ATOM 3908 N N . ILE A 1 478 ? -13.942 4.499 10.438 1.00 97.38 478 ILE A N 1
ATOM 3909 C CA . ILE A 1 478 ? -12.704 5.246 10.623 1.00 97.38 478 ILE A CA 1
ATOM 3910 C C . ILE A 1 478 ? -11.530 4.271 10.579 1.00 97.38 478 ILE A C 1
ATOM 3912 O O . ILE A 1 478 ? -11.399 3.421 11.457 1.00 97.38 478 ILE A O 1
ATOM 3916 N N . PHE A 1 479 ? -10.675 4.393 9.566 1.00 98.19 479 PHE A N 1
ATOM 3917 C CA . PHE A 1 479 ? -9.427 3.640 9.456 1.00 98.19 479 PHE A CA 1
ATOM 3918 C C . PHE A 1 479 ? -8.318 4.314 10.266 1.00 98.19 479 PHE A C 1
ATOM 3920 O O . PHE A 1 479 ? -8.140 5.535 10.190 1.00 98.19 479 PHE A O 1
ATOM 3927 N N . ILE A 1 480 ? -7.576 3.519 11.038 1.00 98.25 480 ILE A N 1
ATOM 3928 C CA . ILE A 1 480 ? -6.590 4.014 12.002 1.00 98.25 480 ILE A CA 1
ATOM 3929 C C . ILE A 1 480 ? -5.317 3.168 11.933 1.00 98.25 480 ILE A C 1
ATOM 3931 O O . ILE A 1 480 ? -5.388 1.943 11.885 1.00 98.25 480 ILE A O 1
ATOM 3935 N N . GLU A 1 481 ? -4.166 3.840 11.964 1.00 97.50 481 GLU A N 1
ATOM 3936 C CA . GLU A 1 481 ? -2.832 3.232 11.912 1.00 97.50 481 GLU A CA 1
ATOM 3937 C C . GLU A 1 481 ? -1.919 3.845 12.983 1.00 97.50 481 GLU A C 1
ATOM 3939 O O . GLU A 1 481 ? -1.471 4.987 12.827 1.00 97.50 481 GLU A O 1
ATOM 3944 N N . PRO A 1 482 ? -1.639 3.125 14.080 1.00 96.69 482 PRO A N 1
ATOM 3945 C CA . PRO A 1 482 ? -0.558 3.467 14.993 1.00 96.69 482 PRO A CA 1
ATOM 3946 C C . PRO A 1 482 ? 0.820 3.321 14.342 1.00 96.69 482 PRO A C 1
ATOM 3948 O O . PRO A 1 482 ? 1.096 2.373 13.611 1.00 96.69 482 PRO A O 1
ATOM 3951 N N . LYS A 1 483 ? 1.724 4.265 14.612 1.00 95.62 483 LYS A N 1
ATOM 3952 C CA . LYS A 1 483 ? 3.052 4.288 14.003 1.00 95.62 483 LYS A CA 1
ATOM 3953 C C . LYS A 1 483 ? 4.138 4.775 14.948 1.00 95.62 483 LYS A C 1
ATOM 3955 O O . LYS A 1 483 ? 3.971 5.766 15.655 1.00 95.62 483 LYS A O 1
ATOM 3960 N N . GLY A 1 484 ? 5.263 4.063 14.934 1.00 93.00 484 GLY A N 1
ATOM 3961 C CA . GLY A 1 484 ? 6.396 4.325 15.816 1.00 93.00 484 GLY A CA 1
ATOM 3962 C C . GLY A 1 484 ? 7.334 5.411 15.295 1.00 93.00 484 GLY A C 1
ATOM 3963 O O . GLY A 1 484 ? 7.353 5.728 14.101 1.00 93.00 484 GLY A O 1
ATOM 3964 N N . ASP A 1 485 ? 8.138 5.954 16.205 1.00 92.31 485 ASP A N 1
ATOM 3965 C CA . ASP A 1 485 ? 9.034 7.088 15.957 1.00 92.31 485 ASP A CA 1
ATOM 3966 C C . ASP A 1 485 ? 10.136 6.774 14.933 1.00 92.31 485 ASP A C 1
ATOM 3968 O O . ASP A 1 485 ? 10.636 7.669 14.259 1.00 92.31 485 ASP A O 1
ATOM 3972 N N . GLN A 1 486 ? 10.480 5.495 14.745 1.00 91.00 486 GLN A N 1
ATOM 3973 C CA . GLN A 1 486 ? 11.467 5.044 13.758 1.00 91.00 486 GLN A CA 1
ATOM 3974 C C . GLN A 1 486 ? 11.086 5.364 12.305 1.00 91.00 486 GLN A C 1
ATOM 3976 O O . GLN A 1 486 ? 11.915 5.224 11.406 1.00 91.00 486 GLN A O 1
ATOM 3981 N N . PHE A 1 487 ? 9.829 5.743 12.062 1.00 91.50 487 PHE A N 1
ATOM 3982 C CA . PHE A 1 487 ? 9.335 6.146 10.751 1.00 91.50 487 PHE A CA 1
ATOM 3983 C C . PHE A 1 487 ? 9.207 7.664 10.598 1.00 91.50 487 PHE A C 1
ATOM 3985 O O . PHE A 1 487 ? 8.772 8.109 9.540 1.00 91.50 487 PHE A O 1
ATOM 3992 N N . LEU A 1 488 ? 9.565 8.456 11.611 1.00 91.00 488 LEU A N 1
ATOM 3993 C CA . LEU A 1 488 ? 9.583 9.909 11.489 1.00 91.00 488 LEU A CA 1
ATOM 3994 C C . LEU A 1 488 ? 10.728 10.364 10.571 1.00 91.00 488 LEU A C 1
ATOM 3996 O O . LEU A 1 488 ? 11.790 9.742 10.499 1.00 91.00 488 LEU A O 1
ATOM 4000 N N . ASP A 1 489 ? 10.495 11.451 9.845 1.00 90.56 489 ASP A N 1
ATOM 4001 C CA . ASP A 1 489 ? 11.511 12.150 9.065 1.00 90.56 489 ASP A CA 1
ATOM 4002 C C . ASP A 1 489 ? 12.356 13.098 9.935 1.00 90.56 489 ASP A C 1
ATOM 4004 O O . ASP A 1 489 ? 12.163 13.229 11.144 1.00 90.56 489 ASP A O 1
ATOM 4008 N N . ALA A 1 490 ? 13.321 13.779 9.310 1.00 90.31 490 ALA A N 1
ATOM 4009 C CA . ALA A 1 490 ? 14.220 14.709 9.995 1.00 90.31 490 ALA A CA 1
ATOM 4010 C C . ALA A 1 490 ? 13.496 15.910 10.640 1.00 90.31 490 ALA A C 1
ATOM 4012 O O . ALA A 1 490 ? 14.093 16.620 11.449 1.00 90.31 490 ALA A O 1
ATOM 4013 N N . GLN A 1 491 ? 12.231 16.151 10.286 1.00 89.31 491 GLN A N 1
ATOM 4014 C CA . GLN A 1 491 ? 11.382 17.206 10.832 1.00 89.31 491 GLN A CA 1
ATOM 4015 C C . GLN A 1 491 ? 10.449 16.688 11.940 1.00 89.31 491 GLN A C 1
ATOM 4017 O O . GLN A 1 491 ? 9.584 17.433 12.399 1.00 89.31 491 GLN A O 1
ATOM 4022 N N . ASN A 1 492 ? 10.629 15.443 12.401 1.00 89.12 492 ASN A N 1
ATOM 4023 C CA . ASN A 1 492 ? 9.746 14.760 13.350 1.00 89.12 492 ASN A CA 1
ATOM 4024 C C . ASN A 1 492 ? 8.291 14.683 12.855 1.00 89.12 492 ASN A C 1
ATOM 4026 O O . ASN A 1 492 ? 7.342 14.837 13.626 1.00 89.12 492 ASN A O 1
ATOM 4030 N N . THR A 1 493 ? 8.100 14.454 11.554 1.00 89.69 493 THR A N 1
ATOM 4031 C CA . THR A 1 493 ? 6.786 14.212 10.947 1.00 89.69 493 THR A CA 1
ATOM 4032 C C . THR A 1 493 ? 6.790 12.929 10.117 1.00 89.69 493 THR A C 1
ATOM 4034 O O . THR A 1 493 ? 7.804 12.248 10.005 1.00 89.69 493 THR A O 1
ATOM 4037 N N . PHE A 1 494 ? 5.647 12.569 9.534 1.00 90.75 494 PHE A N 1
ATOM 4038 C CA . PHE A 1 494 ? 5.553 11.436 8.609 1.00 90.75 494 PHE A CA 1
ATOM 4039 C C . PHE A 1 494 ? 5.545 11.862 7.133 1.00 90.75 494 PHE A C 1
ATOM 4041 O O . PHE A 1 494 ? 5.424 10.996 6.266 1.00 90.75 494 PHE A O 1
ATOM 4048 N N . GLU A 1 495 ? 5.667 13.157 6.824 1.00 88.56 495 GLU A N 1
ATOM 4049 C CA . GLU A 1 495 ? 5.454 13.710 5.478 1.00 88.56 495 GLU A CA 1
ATOM 4050 C C . GLU A 1 495 ? 6.510 13.253 4.468 1.00 88.56 495 GLU A C 1
ATOM 4052 O O . GLU A 1 495 ? 6.193 13.004 3.305 1.00 88.56 495 GLU A O 1
ATOM 4057 N N . GLN A 1 496 ? 7.761 13.086 4.896 1.00 88.12 496 GLN A N 1
ATOM 4058 C CA . GLN A 1 496 ? 8.854 12.595 4.047 1.00 88.12 496 GLN A CA 1
ATOM 4059 C C . GLN A 1 496 ? 9.282 11.167 4.409 1.00 88.12 496 GLN A C 1
ATOM 4061 O O . GLN A 1 496 ? 10.326 10.682 3.968 1.00 88.12 496 GLN A O 1
ATOM 4066 N N . SER A 1 497 ? 8.468 10.468 5.200 1.00 88.88 497 SER A N 1
ATOM 4067 C CA . SER A 1 497 ? 8.738 9.088 5.590 1.00 88.88 497 SER A CA 1
ATOM 4068 C C . SER A 1 497 ? 8.504 8.100 4.444 1.00 88.88 497 SER A C 1
ATOM 4070 O O . SER A 1 497 ? 7.681 8.317 3.552 1.00 88.88 497 SER A O 1
ATOM 4072 N N . LYS A 1 498 ? 9.157 6.934 4.519 1.00 85.81 498 LYS A N 1
ATOM 4073 C CA . LYS A 1 498 ? 8.883 5.803 3.609 1.00 85.81 498 LYS A CA 1
ATOM 4074 C C . LYS A 1 498 ? 7.442 5.281 3.716 1.00 85.81 498 LYS A C 1
ATOM 4076 O O . LYS A 1 498 ? 6.959 4.629 2.797 1.00 85.81 498 LYS A O 1
ATOM 4081 N N . GLU A 1 499 ? 6.759 5.578 4.819 1.00 90.06 499 GLU A N 1
ATOM 4082 C CA . GLU A 1 499 ? 5.383 5.161 5.100 1.00 90.06 499 GLU A CA 1
ATOM 4083 C C . GLU A 1 499 ? 4.350 6.243 4.729 1.00 90.06 499 GLU A C 1
ATOM 4085 O O . GLU A 1 499 ? 3.148 6.008 4.860 1.00 90.06 499 GLU A O 1
ATOM 4090 N N . ASN A 1 500 ? 4.785 7.410 4.228 1.00 92.75 500 ASN A N 1
ATOM 4091 C CA . ASN A 1 500 ? 3.913 8.554 3.940 1.00 92.75 500 ASN A CA 1
ATOM 4092 C C . ASN A 1 500 ? 2.758 8.197 2.995 1.00 92.75 500 ASN A C 1
ATOM 4094 O O . ASN A 1 500 ? 1.642 8.680 3.162 1.00 92.75 500 ASN A O 1
ATOM 4098 N N . TRP A 1 501 ? 2.992 7.322 2.015 1.00 93.19 501 TRP A N 1
ATOM 4099 C CA . TRP A 1 501 ? 1.963 6.944 1.045 1.00 93.19 501 TRP A CA 1
ATOM 4100 C C . TRP A 1 501 ? 0.713 6.330 1.705 1.00 93.19 501 TRP A C 1
ATOM 4102 O O . TRP A 1 501 ? -0.398 6.559 1.226 1.00 93.19 501 TRP A O 1
ATOM 4112 N N . LYS A 1 502 ? 0.861 5.623 2.837 1.00 95.31 502 LYS A N 1
ATOM 4113 C CA . LYS A 1 502 ? -0.263 5.070 3.613 1.00 95.31 502 LYS A CA 1
ATOM 4114 C C . LYS A 1 502 ? -1.028 6.170 4.345 1.00 95.31 502 LYS A C 1
ATOM 4116 O O . LYS A 1 502 ? -2.256 6.174 4.325 1.00 95.31 502 LYS A O 1
ATOM 4121 N N . GLN A 1 503 ? -0.321 7.131 4.942 1.00 94.94 503 GLN A N 1
ATOM 4122 C CA . GLN A 1 503 ? -0.965 8.285 5.573 1.00 94.94 503 GLN A CA 1
ATOM 4123 C C . GLN A 1 503 ? -1.698 9.140 4.536 1.00 94.94 503 GLN A C 1
ATOM 4125 O O . GLN A 1 503 ? -2.840 9.533 4.758 1.00 94.94 503 GLN A O 1
ATOM 4130 N N . LYS A 1 504 ? -1.077 9.378 3.377 1.00 95.56 504 LYS A N 1
ATOM 4131 C CA . LYS A 1 504 ? -1.706 10.071 2.252 1.00 95.56 504 LYS A CA 1
ATOM 4132 C C . LYS A 1 504 ? -3.004 9.378 1.837 1.00 95.56 504 LYS A C 1
ATOM 4134 O O . LYS A 1 504 ? -4.021 10.050 1.719 1.00 95.56 504 LYS A O 1
ATOM 4139 N N . LEU A 1 505 ? -2.990 8.049 1.694 1.00 96.25 505 LEU A N 1
ATOM 4140 C CA . LEU A 1 505 ? -4.200 7.280 1.409 1.00 96.25 505 LEU A CA 1
ATOM 4141 C C . LEU A 1 505 ? -5.282 7.519 2.470 1.00 96.25 505 LEU A C 1
ATOM 4143 O O . LEU A 1 505 ? -6.399 7.864 2.103 1.00 96.25 505 LEU A O 1
ATOM 4147 N N . LEU A 1 506 ? -4.962 7.375 3.761 1.00 96.56 506 LEU A N 1
ATOM 4148 C CA . LEU A 1 506 ? -5.924 7.584 4.850 1.00 96.56 506 LEU A CA 1
ATOM 4149 C C . LEU A 1 506 ? -6.590 8.966 4.767 1.00 96.56 506 LEU A C 1
ATOM 4151 O O . LEU A 1 506 ? -7.817 9.061 4.787 1.00 96.56 506 LEU A O 1
ATOM 4155 N N . LEU A 1 507 ? -5.793 10.021 4.599 1.00 94.81 507 LEU A N 1
ATOM 4156 C CA . LEU A 1 507 ? -6.284 11.398 4.523 1.00 94.81 507 LEU A CA 1
ATOM 4157 C C . LEU A 1 507 ? -7.088 11.683 3.243 1.00 94.81 507 LEU A C 1
ATOM 4159 O O . LEU A 1 507 ? -7.962 12.549 3.238 1.00 94.81 507 LEU A O 1
ATOM 4163 N N . GLU A 1 508 ? -6.823 10.964 2.151 1.00 95.12 508 GLU A N 1
ATOM 4164 C CA . GLU A 1 508 ? -7.548 11.125 0.890 1.00 95.12 508 GLU A CA 1
ATOM 4165 C C . GLU A 1 508 ? -8.943 10.485 0.903 1.00 95.12 508 GLU A C 1
ATOM 4167 O O . GLU A 1 508 ? -9.791 10.934 0.126 1.00 95.12 508 GLU A O 1
ATOM 4172 N N . ILE A 1 509 ? -9.194 9.468 1.743 1.00 94.19 509 ILE A N 1
ATOM 4173 C CA . ILE A 1 509 ? -10.449 8.689 1.748 1.00 94.19 509 ILE A CA 1
ATOM 4174 C C . ILE A 1 509 ? -11.665 9.599 1.903 1.00 94.19 509 ILE A C 1
ATOM 4176 O O . ILE A 1 509 ? -12.577 9.523 1.084 1.00 94.19 509 ILE A O 1
ATOM 4180 N N . GLU A 1 510 ? -11.661 10.496 2.888 1.00 90.12 510 GLU A N 1
ATOM 4181 C CA . GLU A 1 510 ? -12.817 11.345 3.198 1.00 90.12 510 GLU A CA 1
ATOM 4182 C C . GLU A 1 510 ? -13.299 12.139 1.974 1.00 90.12 510 GLU A C 1
ATOM 4184 O O . GLU A 1 510 ? -14.482 12.124 1.649 1.00 90.12 510 GLU A O 1
ATOM 4189 N N . ASN A 1 511 ? -12.376 12.767 1.244 1.00 88.62 511 ASN A N 1
ATOM 4190 C CA . ASN A 1 511 ? -12.716 13.689 0.157 1.00 88.62 511 ASN A CA 1
ATOM 4191 C C . ASN A 1 511 ? -12.836 13.017 -1.216 1.00 88.62 511 ASN A C 1
ATOM 4193 O O . ASN A 1 511 ? -13.285 13.644 -2.174 1.00 88.62 511 ASN A O 1
ATOM 4197 N N . ASN A 1 512 ? -12.394 11.764 -1.346 1.00 88.25 512 ASN A N 1
ATOM 4198 C CA . ASN A 1 512 ? -12.318 11.079 -2.635 1.00 88.25 512 ASN A CA 1
ATOM 4199 C C . ASN A 1 512 ? -13.148 9.800 -2.711 1.00 88.25 512 ASN A C 1
ATOM 4201 O O . ASN A 1 512 ? -13.132 9.167 -3.764 1.00 88.25 512 ASN A O 1
ATOM 4205 N N . HIS A 1 513 ? -13.840 9.394 -1.648 1.00 87.25 513 HIS A N 1
ATOM 4206 C CA . HIS A 1 513 ? -14.641 8.177 -1.675 1.00 87.25 513 HIS A CA 1
ATOM 4207 C C . HIS A 1 513 ? -16.027 8.389 -2.295 1.00 87.25 513 HIS A C 1
ATOM 4209 O O . HIS A 1 513 ? -16.620 9.464 -2.269 1.00 87.25 513 HIS A O 1
ATOM 4215 N N . THR A 1 514 ? -16.558 7.299 -2.831 1.00 87.12 514 THR A N 1
ATOM 4216 C CA . THR A 1 514 ? -17.968 7.120 -3.177 1.00 87.12 514 THR A CA 1
ATOM 4217 C C . THR A 1 514 ? -18.401 5.771 -2.626 1.00 87.12 514 THR A C 1
ATOM 4219 O O . THR A 1 514 ? -17.604 4.833 -2.622 1.00 87.12 514 THR A O 1
ATOM 4222 N N . VAL A 1 515 ? -19.634 5.665 -2.141 1.00 86.00 515 VAL A N 1
ATOM 4223 C CA . VAL A 1 515 ? -20.191 4.406 -1.626 1.00 86.00 515 VAL A CA 1
ATOM 4224 C C . VAL A 1 515 ? -21.204 3.829 -2.611 1.00 86.00 515 VAL A C 1
ATOM 4226 O O . VAL A 1 515 ? -21.942 4.573 -3.259 1.00 86.00 515 VAL A O 1
ATOM 4229 N N . ASP A 1 516 ? -21.238 2.503 -2.728 1.00 77.44 516 ASP A N 1
ATOM 4230 C CA . ASP A 1 516 ? -22.175 1.780 -3.600 1.00 77.44 516 ASP A CA 1
ATOM 4231 C C . ASP A 1 516 ? -23.569 1.580 -2.980 1.00 77.44 516 ASP A C 1
ATOM 4233 O O . ASP A 1 516 ? -24.522 1.231 -3.680 1.00 77.44 516 ASP A O 1
ATOM 4237 N N . LEU A 1 517 ? -23.705 1.828 -1.677 1.00 74.19 517 LEU A N 1
ATOM 4238 C CA . LEU A 1 517 ? -24.935 1.627 -0.927 1.00 74.19 517 LEU A CA 1
ATOM 4239 C C . LEU A 1 517 ? -25.647 2.949 -0.647 1.00 74.19 517 LEU A C 1
ATOM 4241 O O . LEU A 1 517 ? -25.074 3.885 -0.094 1.00 74.19 517 LEU A O 1
ATOM 4245 N N . LYS A 1 518 ? -26.943 2.983 -0.964 1.00 71.94 518 LYS A N 1
ATOM 4246 C CA . LYS A 1 518 ? -27.871 4.032 -0.536 1.00 71.94 518 LYS A CA 1
ATOM 4247 C C . LYS A 1 518 ? -28.983 3.379 0.270 1.00 71.94 518 LYS A C 1
ATOM 4249 O O . LYS A 1 518 ? -29.737 2.573 -0.270 1.00 71.94 518 LYS A O 1
ATOM 4254 N N . LEU A 1 519 ? -29.063 3.697 1.556 1.00 65.75 519 LEU A N 1
ATOM 4255 C CA . LEU A 1 519 ? -30.149 3.266 2.432 1.00 65.75 519 LEU A CA 1
ATOM 4256 C C . LEU A 1 519 ? -30.979 4.490 2.819 1.00 65.75 519 LEU A C 1
ATOM 4258 O O . LEU A 1 519 ? -30.425 5.547 3.116 1.00 65.75 519 LEU A O 1
ATOM 4262 N N . GLU A 1 520 ? -32.305 4.351 2.817 1.00 62.84 520 GLU A N 1
ATOM 4263 C CA . GLU A 1 520 ? -33.188 5.418 3.292 1.00 62.84 520 GLU A CA 1
ATOM 4264 C C . GLU A 1 520 ? -32.859 5.761 4.750 1.00 62.84 520 GLU A C 1
ATOM 4266 O O . GLU A 1 520 ? -32.719 4.873 5.594 1.00 62.84 520 GLU A O 1
ATOM 4271 N N . ASN A 1 521 ? -32.729 7.060 5.034 1.00 66.31 521 ASN A N 1
ATOM 4272 C CA . ASN A 1 521 ? -32.448 7.613 6.363 1.00 66.31 521 ASN A CA 1
ATOM 4273 C C . ASN A 1 521 ? -31.137 7.133 7.012 1.00 66.31 521 ASN A C 1
ATOM 4275 O O . ASN A 1 521 ? -31.000 7.224 8.232 1.00 66.31 521 ASN A O 1
ATOM 4279 N N . LYS A 1 522 ? -30.166 6.652 6.223 1.00 72.94 522 LYS A N 1
ATOM 4280 C CA . LYS A 1 522 ? -28.818 6.323 6.706 1.00 72.94 522 LYS A CA 1
ATOM 4281 C C . LYS A 1 522 ? -27.756 7.010 5.864 1.00 72.94 522 LYS A C 1
ATOM 4283 O O . LYS A 1 522 ? -27.794 6.933 4.638 1.00 72.94 522 LYS A O 1
ATOM 4288 N N . ASP A 1 523 ? -26.819 7.667 6.533 1.00 82.06 523 ASP A N 1
ATOM 4289 C CA . ASP A 1 523 ? -25.636 8.260 5.910 1.00 82.06 523 ASP A CA 1
ATOM 4290 C C . ASP A 1 523 ? -24.380 7.510 6.350 1.00 82.06 523 ASP A C 1
ATOM 4292 O O . ASP A 1 523 ? -24.294 7.043 7.487 1.00 82.06 523 ASP A O 1
ATOM 4296 N N . PHE A 1 524 ? -23.404 7.403 5.458 1.00 86.00 524 PHE A N 1
ATOM 4297 C CA . PHE A 1 524 ? -22.161 6.684 5.709 1.00 86.00 524 PHE A CA 1
ATOM 4298 C C . PHE A 1 524 ? -20.977 7.615 5.509 1.00 86.00 524 PHE A C 1
ATOM 4300 O O . PHE A 1 524 ? -20.803 8.191 4.438 1.00 86.00 524 PHE A O 1
ATOM 4307 N N . ARG A 1 525 ? -20.133 7.729 6.534 1.00 89.38 525 ARG A N 1
ATOM 4308 C CA . ARG A 1 525 ? -18.919 8.544 6.498 1.00 89.38 525 ARG A CA 1
ATOM 4309 C C . ARG A 1 525 ? -17.691 7.666 6.618 1.00 89.38 525 ARG A C 1
ATOM 4311 O O . ARG A 1 525 ? -17.450 7.068 7.666 1.00 89.38 525 ARG A O 1
ATOM 4318 N N . LEU A 1 526 ? -16.911 7.605 5.544 1.00 93.75 526 LEU A N 1
ATOM 4319 C CA . LEU A 1 526 ? -15.634 6.903 5.519 1.00 93.75 526 LEU A CA 1
ATOM 4320 C C . LEU A 1 526 ? -14.511 7.903 5.766 1.00 93.75 526 LEU A C 1
ATOM 4322 O O . LEU A 1 526 ? -14.397 8.909 5.069 1.00 93.75 526 LEU A O 1
ATOM 4326 N N . ILE A 1 527 ? -13.676 7.614 6.757 1.00 94.75 527 ILE A N 1
ATOM 4327 C CA . ILE A 1 527 ? -12.626 8.517 7.222 1.00 94.75 527 ILE A CA 1
ATOM 4328 C C . ILE A 1 527 ? -11.342 7.712 7.405 1.00 94.75 527 ILE A C 1
ATOM 4330 O O . ILE A 1 527 ? -11.369 6.585 7.897 1.00 94.75 527 ILE A O 1
ATOM 4334 N N . GLY A 1 528 ? -10.205 8.292 7.037 1.00 96.00 528 GLY A N 1
ATOM 4335 C CA . GLY A 1 528 ? -8.901 7.842 7.508 1.00 96.00 528 GLY A CA 1
ATOM 4336 C C . GLY A 1 528 ? -8.269 8.931 8.365 1.00 96.00 528 GLY A C 1
ATOM 4337 O O . GLY A 1 528 ? -8.255 10.103 7.987 1.00 96.00 528 GLY A O 1
ATOM 4338 N N . LEU A 1 529 ? -7.782 8.554 9.543 1.00 96.06 529 LEU A N 1
ATOM 4339 C CA . LEU A 1 529 ? -7.075 9.481 10.424 1.00 96.06 529 LEU A CA 1
ATOM 4340 C C . LEU A 1 529 ? -5.602 9.605 10.016 1.00 96.06 529 LEU A C 1
ATOM 4342 O O . LEU A 1 529 ? -5.062 8.685 9.396 1.00 96.06 529 LEU A O 1
ATOM 4346 N N . PRO A 1 530 ? -4.920 10.709 10.382 1.00 95.69 530 PRO A N 1
ATOM 4347 C CA . PRO A 1 530 ? -3.460 10.706 10.390 1.00 95.69 530 PRO A CA 1
ATOM 4348 C C . PRO A 1 530 ? -2.943 9.557 11.265 1.00 95.69 530 PRO A C 1
ATOM 4350 O O . PRO A 1 530 ? -3.675 9.019 12.101 1.00 95.69 530 PRO A O 1
ATOM 4353 N N . PHE A 1 531 ? -1.676 9.185 11.096 1.00 97.44 531 PHE A N 1
ATOM 4354 C CA . PHE A 1 531 ? -1.096 8.137 11.931 1.00 97.44 531 PHE A CA 1
ATOM 4355 C C . PHE A 1 531 ? -1.195 8.495 13.413 1.00 97.44 531 PHE A C 1
ATOM 4357 O O . PHE A 1 531 ? -0.892 9.621 13.817 1.00 97.44 531 PHE A O 1
ATOM 4364 N N . TYR A 1 532 ? -1.596 7.523 14.230 1.00 97.44 532 TYR A N 1
ATOM 4365 C CA . TYR A 1 532 ? -1.497 7.675 15.670 1.00 97.44 532 TYR A CA 1
ATOM 4366 C C . TYR A 1 532 ? -0.037 7.492 16.070 1.00 97.44 532 TYR A C 1
ATOM 4368 O O . TYR A 1 532 ? 0.560 6.446 15.838 1.00 97.44 532 TYR A O 1
ATOM 4376 N N . ASN A 1 533 ? 0.542 8.495 16.705 1.00 96.38 533 ASN A N 1
ATOM 4377 C CA . ASN A 1 533 ? 1.874 8.409 17.273 1.00 96.38 533 ASN A CA 1
ATOM 4378 C C . ASN A 1 533 ? 1.862 9.130 18.617 1.00 96.38 533 ASN A C 1
ATOM 4380 O O . ASN A 1 533 ? 1.252 10.189 18.744 1.00 96.38 533 ASN A O 1
ATOM 4384 N N . LYS A 1 534 ? 2.534 8.562 19.622 1.00 92.50 534 LYS A N 1
ATOM 4385 C CA . LYS A 1 534 ? 2.496 9.100 20.985 1.00 92.50 534 LYS A CA 1
ATOM 4386 C C . LYS A 1 534 ? 3.127 10.495 21.086 1.00 92.50 534 LYS A C 1
ATOM 4388 O O . LYS A 1 534 ? 2.604 11.331 21.816 1.00 92.50 534 LYS A O 1
ATOM 4393 N N . GLN A 1 535 ? 4.206 10.770 20.350 1.00 91.50 535 GLN A N 1
ATOM 4394 C CA . GLN A 1 535 ? 4.830 12.099 20.321 1.00 91.50 535 GLN A CA 1
ATOM 4395 C C . GLN A 1 535 ? 3.962 13.126 19.583 1.00 91.50 535 GLN A C 1
ATOM 4397 O O . GLN A 1 535 ? 3.916 14.291 19.964 1.00 91.50 535 GLN A O 1
ATOM 4402 N N . LEU A 1 536 ? 3.235 12.686 18.553 1.00 91.75 536 LEU A N 1
ATOM 4403 C CA . LEU A 1 536 ? 2.339 13.517 17.743 1.00 91.75 536 LEU A CA 1
ATOM 4404 C C . LEU A 1 536 ? 0.862 13.388 18.155 1.00 91.75 536 LEU A C 1
ATOM 4406 O O . LEU A 1 536 ? -0.032 13.696 17.362 1.00 91.75 536 LEU A O 1
ATOM 4410 N N . GLN A 1 537 ? 0.591 12.949 19.390 1.00 92.38 537 GLN A N 1
ATOM 4411 C CA . GLN A 1 537 ? -0.763 12.636 19.851 1.00 92.38 537 GLN A CA 1
ATOM 4412 C C . GLN A 1 537 ? -1.705 13.842 19.748 1.00 92.38 537 GLN A C 1
ATOM 4414 O O . GLN A 1 537 ? -2.891 13.654 19.496 1.00 92.38 537 GLN A O 1
ATOM 4419 N N . GLU A 1 538 ? -1.205 15.071 19.901 1.00 91.25 538 GLU A N 1
ATOM 4420 C CA . GLU A 1 538 ? -2.008 16.294 19.774 1.00 91.25 538 GLU A CA 1
ATOM 4421 C C . GLU A 1 538 ? -2.626 16.428 18.374 1.00 91.25 538 GLU A C 1
ATOM 4423 O O . GLU A 1 538 ? -3.846 16.526 18.260 1.00 91.25 538 GLU A O 1
ATOM 4428 N N . LYS A 1 539 ? -1.823 16.293 17.307 1.00 91.00 539 LYS A N 1
ATOM 4429 C CA . LYS A 1 539 ? -2.309 16.332 15.914 1.00 91.00 539 LYS A CA 1
ATOM 4430 C C . LYS A 1 539 ? -3.347 15.243 15.642 1.00 91.00 539 LYS A C 1
ATOM 4432 O O . LYS A 1 539 ? -4.356 15.484 14.980 1.00 91.00 539 LYS A O 1
ATOM 4437 N N . PHE A 1 540 ? -3.112 14.038 16.165 1.00 94.75 540 PHE A N 1
ATOM 4438 C CA . PHE A 1 540 ? -4.080 12.949 16.058 1.00 94.75 540 PHE A CA 1
ATOM 4439 C C . PHE A 1 540 ? -5.374 13.273 16.810 1.00 94.75 540 PHE A C 1
ATOM 4441 O O . PHE A 1 540 ? -6.459 13.077 16.273 1.00 94.75 540 PHE A O 1
ATOM 4448 N N . SER A 1 541 ? -5.263 13.795 18.033 1.00 93.12 541 SER A N 1
ATOM 4449 C CA . SER A 1 541 ? -6.400 14.153 18.883 1.00 93.12 541 SER A CA 1
ATOM 4450 C C . SER A 1 541 ? -7.247 15.243 18.240 1.00 93.12 541 SER A C 1
ATOM 4452 O O . SER A 1 541 ? -8.465 15.137 18.252 1.00 93.12 541 SER A O 1
ATOM 4454 N N . GLU A 1 542 ? -6.633 16.252 17.623 1.00 92.12 542 GLU A N 1
ATOM 4455 C CA . GLU A 1 542 ? -7.340 17.292 16.872 1.00 92.12 542 GLU A CA 1
ATOM 4456 C C . GLU A 1 542 ? -8.131 16.714 15.697 1.00 92.12 542 GLU A C 1
ATOM 4458 O O . GLU A 1 542 ? -9.316 17.019 15.548 1.00 92.12 542 GLU A O 1
ATOM 4463 N N . ALA A 1 543 ? -7.514 15.843 14.894 1.00 92.19 543 ALA A N 1
ATOM 4464 C CA . ALA A 1 543 ? -8.201 15.173 13.793 1.00 92.19 543 ALA A CA 1
ATOM 4465 C C . ALA A 1 543 ? -9.335 14.269 14.306 1.00 92.19 543 ALA A C 1
ATOM 4467 O O . ALA A 1 543 ? -10.458 14.339 13.807 1.00 92.19 543 ALA A O 1
ATOM 4468 N N . PHE A 1 544 ? -9.069 13.465 15.337 1.00 93.06 544 PHE A N 1
ATOM 4469 C CA . PHE A 1 544 ? -10.051 12.591 15.973 1.00 93.06 544 PHE A CA 1
ATOM 4470 C C . PHE A 1 544 ? -11.239 13.394 16.519 1.00 93.06 544 PHE A C 1
ATOM 4472 O O . PHE A 1 544 ? -12.388 13.077 16.234 1.00 93.06 544 PHE A O 1
ATOM 4479 N N . GLU A 1 545 ? -10.987 14.487 17.236 1.00 89.62 545 GLU A N 1
ATOM 4480 C CA . GLU A 1 545 ? -12.006 15.400 17.763 1.00 89.62 545 GLU A CA 1
ATOM 4481 C C . GLU A 1 545 ? -12.808 16.089 16.659 1.00 89.62 545 GLU A C 1
ATOM 4483 O O . GLU A 1 545 ? -14.023 16.216 16.789 1.00 89.62 545 GLU A O 1
ATOM 4488 N N . ARG A 1 546 ? -12.160 16.509 15.567 1.00 87.38 546 ARG A N 1
ATOM 4489 C CA . ARG A 1 546 ? -12.833 17.132 14.418 1.00 87.38 546 ARG A CA 1
ATOM 4490 C C . ARG A 1 546 ? -13.874 16.199 13.806 1.00 87.38 546 ARG A C 1
ATOM 4492 O O . ARG A 1 546 ? -14.960 16.643 13.448 1.00 87.38 546 ARG A O 1
ATOM 4499 N N . PHE A 1 547 ? -13.545 14.916 13.692 1.00 81.31 547 PHE A N 1
ATOM 4500 C CA . PHE A 1 547 ? -14.424 13.930 13.069 1.00 81.31 547 PHE A CA 1
ATOM 4501 C C . PHE A 1 547 ? -15.447 13.336 14.027 1.00 81.31 547 PHE A C 1
ATOM 4503 O O . PHE A 1 547 ? -16.583 13.064 13.637 1.00 81.31 547 PHE A O 1
ATOM 4510 N N . VAL A 1 548 ? -15.032 13.115 15.271 1.00 76.44 548 VAL A N 1
ATOM 4511 C CA . VAL A 1 548 ? -15.770 12.301 16.227 1.00 76.44 548 VAL A CA 1
ATOM 4512 C C . VAL A 1 548 ? -16.446 13.145 17.309 1.00 76.44 548 VAL A C 1
ATOM 4514 O O . VAL A 1 548 ? -17.503 12.762 17.819 1.00 76.44 548 VAL A O 1
ATOM 4517 N N . GLY A 1 549 ? -15.896 14.307 17.650 1.00 61.59 549 GLY A N 1
ATOM 4518 C CA . GLY A 1 549 ? -16.514 15.239 18.583 1.00 61.59 549 GLY A CA 1
ATOM 4519 C C . GLY A 1 549 ? -17.852 15.766 18.062 1.00 61.59 549 GLY A C 1
ATOM 4520 O O . GLY A 1 549 ? -18.112 15.814 16.858 1.00 61.59 549 GLY A O 1
ATOM 4521 N N . SER A 1 550 ? -18.725 16.209 18.978 1.00 44.47 550 SER A N 1
ATOM 4522 C CA . SER A 1 550 ? -19.711 17.242 18.628 1.00 44.47 550 SER A CA 1
ATOM 4523 C C . SER A 1 550 ? -18.981 18.305 17.819 1.00 44.47 550 SER A C 1
ATOM 4525 O O . SER A 1 550 ? -17.823 18.561 18.172 1.00 44.47 550 SER A O 1
ATOM 4527 N N . PRO A 1 551 ? -19.598 18.944 16.807 1.00 33.78 551 PRO A N 1
ATOM 4528 C CA . PRO A 1 551 ? -18.941 20.066 16.180 1.00 33.78 551 PRO A CA 1
ATOM 4529 C C . PRO A 1 551 ? -18.539 20.970 17.340 1.00 33.78 551 PRO A C 1
ATOM 4531 O O . PRO A 1 551 ? -19.392 21.541 18.032 1.00 33.78 551 PRO A O 1
ATOM 4534 N N . LYS A 1 552 ? -17.223 21.134 17.567 1.00 31.23 552 LYS A N 1
ATOM 4535 C CA . LYS A 1 552 ? -16.791 22.460 17.961 1.00 31.23 552 LYS A CA 1
ATOM 4536 C C . LYS A 1 552 ? -17.572 23.316 16.984 1.00 31.23 552 LYS A C 1
ATOM 4538 O O . LYS A 1 552 ? -17.608 23.025 15.785 1.00 31.23 552 LYS A O 1
ATOM 4543 N N . LYS A 1 553 ? -18.216 24.352 17.490 1.00 31.92 553 LYS A N 1
ATOM 4544 C CA . LYS A 1 553 ? -18.291 25.513 16.640 1.00 31.92 553 LYS A CA 1
ATOM 4545 C C . LYS A 1 553 ? -16.826 25.894 16.313 1.00 31.92 553 LYS A C 1
ATOM 4547 O O . LYS A 1 553 ? -16.336 26.896 16.807 1.00 31.92 553 LYS A O 1
ATOM 4552 N N . GLU A 1 554 ? -16.114 25.138 15.460 1.00 33.91 554 GLU A N 1
ATOM 4553 C CA . GLU A 1 554 ? -15.699 25.735 14.216 1.00 33.91 554 GLU A CA 1
ATOM 4554 C C . GLU A 1 554 ? -16.910 26.566 13.859 1.00 33.91 554 GLU A C 1
ATOM 4556 O O . GLU A 1 554 ? -18.040 26.074 13.753 1.00 33.91 554 GLU A O 1
ATOM 4561 N N . LYS A 1 555 ? -16.721 27.871 13.803 1.00 36.31 555 LYS A N 1
ATOM 4562 C CA . LYS A 1 555 ? -17.506 28.577 12.825 1.00 36.31 555 LYS A CA 1
ATOM 4563 C C . LYS A 1 555 ? -17.209 27.827 11.518 1.00 36.31 555 LYS A C 1
ATOM 4565 O O . LYS A 1 555 ? -16.309 28.204 10.792 1.00 36.31 555 LYS A O 1
ATOM 4570 N N . SER A 1 556 ? -17.917 26.716 11.258 1.00 36.06 556 SER A N 1
ATOM 4571 C CA . SER A 1 556 ? -18.351 26.361 9.936 1.00 36.06 556 SER A CA 1
ATOM 4572 C C . SER A 1 556 ? -18.930 27.681 9.527 1.00 36.06 556 SER A C 1
ATOM 4574 O O . SER A 1 556 ? -19.891 28.152 10.156 1.00 36.06 556 SER A O 1
ATOM 4576 N N . ASP A 1 557 ? -18.192 28.380 8.687 1.00 45.12 557 ASP A N 1
ATOM 4577 C CA . ASP A 1 557 ? -18.621 29.645 8.177 1.00 45.12 557 ASP A CA 1
ATOM 4578 C C . ASP A 1 557 ? -20.054 29.388 7.699 1.00 45.12 557 ASP A C 1
ATOM 4580 O O . ASP A 1 557 ? -20.283 28.803 6.644 1.00 45.12 557 ASP A O 1
ATOM 4584 N N . LEU A 1 558 ? -21.052 29.837 8.474 1.00 49.59 558 LEU A N 1
ATOM 4585 C CA . LEU A 1 558 ? -22.419 30.044 7.988 1.00 49.59 558 LEU A CA 1
ATOM 4586 C C . LEU A 1 558 ? -22.357 30.910 6.715 1.00 49.59 558 LEU A C 1
ATOM 4588 O O . LEU A 1 558 ? -23.298 30.999 5.932 1.00 49.59 558 LEU A O 1
ATOM 4592 N N . PHE A 1 559 ? -21.214 31.564 6.516 1.00 54.72 559 PHE A N 1
ATOM 4593 C CA . PHE A 1 559 ? -20.801 32.217 5.312 1.00 54.72 559 PHE A CA 1
ATOM 4594 C C . PHE A 1 559 ? -20.563 31.303 4.082 1.00 54.72 559 PHE A C 1
ATOM 4596 O O . PHE A 1 559 ? -20.810 31.793 2.994 1.00 54.72 559 PHE A O 1
ATOM 4603 N N . PHE A 1 560 ? -20.200 30.016 4.154 1.00 63.38 560 PHE A N 1
ATOM 4604 C CA . PHE A 1 560 ? -20.015 29.171 2.945 1.00 63.38 560 PHE A CA 1
ATOM 4605 C C . PHE A 1 560 ? -21.029 28.032 2.773 1.00 63.38 560 PHE A C 1
ATOM 4607 O O . PHE A 1 560 ? -21.041 27.395 1.723 1.00 63.38 560 PHE A O 1
ATOM 4614 N N . SER A 1 561 ? -21.923 27.792 3.738 1.00 62.25 561 SER A N 1
ATOM 4615 C CA . SER A 1 561 ? -22.901 26.686 3.676 1.00 62.25 561 SER A CA 1
ATOM 4616 C C . SER A 1 561 ? -23.906 26.763 2.515 1.00 62.25 561 SER A C 1
ATOM 4618 O O . SER A 1 561 ? -24.573 25.786 2.200 1.00 62.25 561 SER A O 1
ATOM 4620 N N . ASP A 1 562 ? -24.062 27.936 1.916 1.00 72.44 562 ASP A N 1
ATOM 4621 C CA . ASP A 1 562 ? -25.021 28.279 0.860 1.00 72.44 562 ASP A CA 1
ATOM 4622 C C . ASP A 1 562 ? -24.321 28.716 -0.442 1.00 72.44 562 ASP A C 1
ATOM 4624 O O . ASP A 1 562 ? -24.950 29.314 -1.321 1.00 72.44 562 ASP A O 1
ATOM 4628 N N . VAL A 1 563 ? -23.017 28.452 -0.563 1.00 81.12 563 VAL A N 1
ATOM 4629 C CA . VAL A 1 563 ? -22.238 28.786 -1.755 1.00 81.12 563 VAL A CA 1
ATOM 4630 C C . VAL A 1 563 ? -22.542 27.788 -2.857 1.00 81.12 563 VAL A C 1
ATOM 4632 O O . VAL A 1 563 ? -22.502 26.577 -2.653 1.00 81.12 563 VAL A O 1
ATOM 4635 N N . ILE A 1 564 ? -22.843 28.311 -4.041 1.00 75.50 564 ILE A N 1
ATOM 4636 C CA . ILE A 1 564 ? -23.221 27.517 -5.209 1.00 75.50 564 ILE A CA 1
ATOM 4637 C C . ILE A 1 564 ? -22.172 27.643 -6.321 1.00 75.50 564 ILE A C 1
ATOM 4639 O O . ILE A 1 564 ? -21.503 28.676 -6.421 1.00 75.50 564 ILE A O 1
ATOM 4643 N N . PRO A 1 565 ? -22.019 26.614 -7.172 1.00 72.81 565 PRO A N 1
ATOM 4644 C CA . PRO A 1 565 ? -20.991 26.603 -8.212 1.00 72.81 565 PRO A CA 1
ATOM 4645 C C . PRO A 1 565 ? -21.242 27.630 -9.327 1.00 72.81 565 PRO A C 1
ATOM 4647 O O . PRO A 1 565 ? -20.285 28.144 -9.899 1.00 72.81 565 PRO A O 1
ATOM 4650 N N . GLU A 1 566 ? -22.500 27.983 -9.613 1.00 74.38 566 GLU A N 1
ATOM 4651 C CA . GLU A 1 566 ? -22.836 28.874 -10.728 1.00 74.38 566 GLU A CA 1
ATOM 4652 C C . GLU A 1 566 ? -24.025 29.795 -10.403 1.00 74.38 566 GLU A C 1
ATOM 4654 O O . GLU A 1 566 ? -25.092 29.339 -9.988 1.00 74.38 566 GLU A O 1
ATOM 4659 N N . ALA A 1 567 ? -23.845 31.107 -10.582 1.00 81.12 567 ALA A N 1
ATOM 4660 C CA . ALA A 1 567 ? -24.878 32.128 -10.404 1.00 81.12 567 ALA A CA 1
ATOM 4661 C C . ALA A 1 567 ? -24.533 33.412 -11.183 1.00 81.12 567 ALA A C 1
ATOM 4663 O O . ALA A 1 567 ? -23.544 33.470 -11.906 1.00 81.12 567 ALA A O 1
ATOM 4664 N N . THR A 1 568 ? -25.354 34.457 -11.032 1.00 75.62 568 THR A N 1
ATOM 4665 C CA . THR A 1 568 ? -25.101 35.791 -11.599 1.00 75.62 568 THR A CA 1
ATOM 4666 C C . THR A 1 568 ? -25.458 36.887 -10.596 1.00 75.62 568 THR A C 1
ATOM 4668 O O . THR A 1 568 ? -26.360 36.720 -9.770 1.00 75.62 568 THR A O 1
ATOM 4671 N N . TYR A 1 569 ? -24.826 38.059 -10.718 1.00 77.06 569 TYR A N 1
ATOM 4672 C CA . TYR A 1 569 ? -25.130 39.238 -9.891 1.00 77.06 569 TYR A CA 1
ATOM 4673 C C . TYR A 1 569 ? -26.613 39.631 -9.906 1.00 77.06 569 TYR A C 1
ATOM 4675 O O . TYR A 1 569 ? -27.175 39.990 -8.871 1.00 77.06 569 TYR A O 1
ATOM 4683 N N . SER A 1 570 ? -27.277 39.512 -11.063 1.00 72.44 570 SER A N 1
ATOM 4684 C CA . SER A 1 570 ? -28.704 39.824 -11.232 1.00 72.44 570 SER A CA 1
ATOM 4685 C C . SER A 1 570 ? -29.627 39.001 -10.326 1.00 72.44 570 SER A C 1
ATOM 4687 O O . SER A 1 570 ? -30.737 39.439 -10.024 1.00 72.44 570 SER A O 1
ATOM 4689 N N . LYS A 1 571 ? -29.159 37.843 -9.844 1.00 75.38 571 LYS A N 1
ATOM 4690 C CA . LYS A 1 571 ? -29.878 36.963 -8.917 1.00 75.38 571 LYS A CA 1
ATOM 4691 C C . LYS A 1 571 ? -29.563 37.241 -7.438 1.00 75.38 571 LYS A C 1
ATOM 4693 O O . LYS A 1 571 ? -30.079 36.538 -6.580 1.00 75.38 571 LYS A O 1
ATOM 4698 N N . GLY A 1 572 ? -28.754 38.260 -7.122 1.00 81.44 572 GLY A N 1
ATOM 4699 C CA . GLY A 1 572 ? -28.401 38.629 -5.743 1.00 81.44 572 GLY A CA 1
ATOM 4700 C C . GLY A 1 572 ? -27.223 37.849 -5.146 1.00 81.44 572 GLY A C 1
ATOM 4701 O O . GLY A 1 572 ? -27.087 37.793 -3.924 1.00 81.44 572 GLY A O 1
ATOM 4702 N N . TYR A 1 573 ? -26.378 37.256 -5.993 1.00 87.50 573 TYR A N 1
ATOM 4703 C CA . TYR A 1 573 ? -25.187 36.512 -5.582 1.00 87.50 573 TYR A CA 1
ATOM 4704 C C . TYR A 1 573 ? -23.922 37.323 -5.859 1.00 87.50 573 TYR A C 1
ATOM 4706 O O . TYR A 1 573 ? -23.839 38.018 -6.872 1.00 87.50 573 TYR A O 1
ATOM 4714 N N . LEU A 1 574 ? -22.930 37.203 -4.980 1.00 91.44 574 LEU A N 1
ATOM 4715 C CA . LEU A 1 574 ? -21.596 37.759 -5.185 1.00 91.44 574 LEU A CA 1
ATOM 4716 C C . LEU A 1 574 ? -20.597 36.656 -5.541 1.00 91.44 574 LEU A C 1
ATOM 4718 O O . LEU A 1 574 ? -20.647 35.585 -4.929 1.00 91.44 574 LEU A O 1
ATOM 4722 N N . PRO A 1 575 ? -19.678 36.899 -6.489 1.00 91.12 575 PRO A N 1
ATOM 4723 C CA . PRO A 1 575 ? -18.628 35.950 -6.798 1.00 91.12 575 PRO A CA 1
ATOM 4724 C C . PRO A 1 575 ? -17.564 35.950 -5.701 1.00 91.12 575 PRO A C 1
ATOM 4726 O O . PRO A 1 575 ? -17.226 36.986 -5.117 1.00 91.12 575 PRO A O 1
ATOM 4729 N N . ILE A 1 576 ? -17.022 34.765 -5.457 1.00 90.94 576 ILE A N 1
ATOM 4730 C CA . ILE A 1 576 ? -15.876 34.538 -4.587 1.00 90.94 576 ILE A CA 1
ATOM 4731 C C . ILE A 1 576 ? -14.643 34.374 -5.472 1.00 90.94 576 ILE A C 1
ATOM 4733 O O . ILE A 1 576 ? -14.616 33.510 -6.354 1.00 90.94 576 ILE A O 1
ATOM 4737 N N . TYR A 1 577 ? -13.619 35.184 -5.222 1.00 89.88 577 TYR A N 1
ATOM 4738 C CA . TYR A 1 577 ? -12.354 35.145 -5.946 1.00 89.88 577 TYR A CA 1
ATOM 4739 C C . TYR A 1 577 ? -11.185 34.786 -5.039 1.00 89.88 577 TYR A C 1
ATOM 4741 O O . TYR A 1 577 ? -11.221 34.957 -3.820 1.00 89.88 577 TYR A O 1
ATOM 4749 N N . ASP A 1 578 ? -10.111 34.328 -5.675 1.00 86.56 578 ASP A N 1
ATOM 4750 C CA . ASP A 1 578 ? -8.791 34.391 -5.071 1.00 86.56 578 ASP A CA 1
ATOM 4751 C C . ASP A 1 578 ? -8.281 35.839 -5.062 1.00 86.56 578 ASP A C 1
ATOM 4753 O O . ASP A 1 578 ? -8.361 36.534 -6.080 1.00 86.56 578 ASP A O 1
ATOM 4757 N N . LEU A 1 579 ? -7.753 36.295 -3.925 1.00 84.62 579 LEU A N 1
ATOM 4758 C CA . LEU A 1 579 ? -7.274 37.668 -3.775 1.00 84.62 579 LEU A CA 1
ATOM 4759 C C . LEU A 1 579 ? -6.116 37.976 -4.743 1.00 84.62 579 LEU A C 1
ATOM 4761 O O . LEU A 1 579 ? -6.071 39.065 -5.320 1.00 84.62 579 LEU A O 1
ATOM 4765 N N . GLN A 1 580 ? -5.237 36.998 -4.991 1.00 84.25 580 GLN A N 1
ATOM 4766 C CA . GLN A 1 580 ? -4.142 37.121 -5.951 1.00 84.25 580 GLN A CA 1
ATOM 4767 C C . GLN A 1 580 ? -4.667 37.244 -7.380 1.00 84.25 580 GLN A C 1
ATOM 4769 O O . GLN A 1 580 ? -4.165 38.064 -8.150 1.00 84.25 580 GLN A O 1
ATOM 4774 N N . ALA A 1 581 ? -5.688 36.461 -7.739 1.00 81.19 581 ALA A N 1
ATOM 4775 C CA . ALA A 1 581 ? -6.275 36.508 -9.076 1.00 81.19 581 ALA A CA 1
ATOM 4776 C C . ALA A 1 581 ? -6.886 37.884 -9.374 1.00 81.19 581 ALA A C 1
ATOM 4778 O O . ALA A 1 581 ? -6.728 38.402 -10.476 1.00 81.19 581 ALA A O 1
ATOM 4779 N N . VAL A 1 582 ? -7.533 38.516 -8.388 1.00 80.81 582 VAL A N 1
ATOM 4780 C CA . VAL A 1 582 ? -8.049 39.883 -8.552 1.00 80.81 582 VAL A CA 1
ATOM 4781 C C . VAL A 1 582 ? -6.909 40.888 -8.673 1.00 80.81 582 VAL A C 1
ATOM 4783 O O . VAL A 1 582 ? -6.935 41.717 -9.581 1.00 80.81 582 VAL A O 1
ATOM 4786 N N . ALA A 1 583 ? -5.894 40.798 -7.812 1.00 81.31 583 ALA A N 1
ATOM 4787 C CA . ALA A 1 583 ? -4.765 41.723 -7.838 1.00 81.31 583 ALA A CA 1
ATOM 4788 C C . ALA A 1 583 ? -3.993 41.685 -9.168 1.00 81.31 583 ALA A C 1
ATOM 4790 O O . ALA A 1 583 ? -3.626 42.734 -9.678 1.00 81.31 583 ALA A O 1
ATOM 4791 N N . THR A 1 584 ? -3.796 40.496 -9.744 1.00 79.44 584 THR A N 1
ATOM 4792 C CA . THR A 1 584 ? -2.997 40.279 -10.969 1.00 79.44 584 THR A CA 1
ATOM 4793 C C . THR A 1 584 ? -3.793 40.402 -12.273 1.00 79.44 584 THR A C 1
ATOM 4795 O O . THR A 1 584 ? -3.203 40.495 -13.354 1.00 79.44 584 THR A O 1
ATOM 4798 N N . SER A 1 585 ? -5.129 40.454 -12.198 1.00 76.75 585 SER A N 1
ATOM 4799 C CA . SER A 1 585 ? -6.023 40.541 -13.365 1.00 76.75 585 SER A CA 1
ATOM 4800 C C . SER A 1 585 ? -5.723 41.720 -14.290 1.00 76.75 585 SER A C 1
ATOM 4802 O O . SER A 1 585 ? -5.839 41.597 -15.511 1.00 76.75 585 SER A O 1
ATOM 4804 N N . PHE A 1 586 ? -5.275 42.842 -13.722 1.00 67.81 586 PHE A N 1
ATOM 4805 C CA . PHE A 1 586 ? -4.877 44.029 -14.469 1.00 67.81 586 PHE A CA 1
ATOM 4806 C C . PHE A 1 586 ? -3.656 43.762 -15.357 1.00 67.81 586 PHE A C 1
ATOM 4808 O O . PHE A 1 586 ? -3.674 44.065 -16.550 1.00 67.81 586 PHE A O 1
ATOM 4815 N N . ARG A 1 587 ? -2.607 43.146 -14.798 1.00 68.00 587 ARG A N 1
ATOM 4816 C CA . ARG A 1 587 ? -1.379 42.821 -15.530 1.00 68.00 587 ARG A CA 1
ATOM 4817 C C . ARG A 1 587 ? -1.600 41.733 -16.576 1.00 68.00 587 ARG A C 1
ATOM 4819 O O . ARG A 1 587 ? -1.020 41.803 -17.657 1.00 68.00 587 ARG A O 1
ATOM 4826 N N . GLU A 1 588 ? -2.405 40.728 -16.250 1.00 71.38 588 GLU A N 1
ATOM 4827 C CA . GLU A 1 588 ? -2.660 39.598 -17.145 1.00 71.38 588 GLU A CA 1
ATOM 4828 C C . GLU A 1 588 ? -3.741 39.873 -18.197 1.00 71.38 588 GLU A C 1
ATOM 4830 O O . GLU A 1 588 ? -3.877 39.078 -19.125 1.00 71.38 588 GLU A O 1
ATOM 4835 N N . GLN A 1 589 ? -4.499 40.971 -18.071 1.00 68.12 589 GLN A N 1
ATOM 4836 C CA . GLN A 1 589 ? -5.682 41.275 -18.890 1.00 68.12 589 GLN A CA 1
ATOM 4837 C C . GLN A 1 589 ? -6.673 40.099 -18.952 1.00 68.12 589 GLN A C 1
ATOM 4839 O O . GLN A 1 589 ? -7.268 39.807 -19.990 1.00 68.12 589 GLN A O 1
ATOM 4844 N N . LYS A 1 590 ? -6.843 39.398 -17.826 1.00 71.56 590 LYS A N 1
ATOM 4845 C CA . LYS A 1 590 ? -7.727 38.234 -17.695 1.00 71.56 590 LYS A CA 1
ATOM 4846 C C . LYS A 1 590 ? -8.765 38.468 -16.616 1.00 71.56 590 LYS A C 1
ATOM 4848 O O . LYS A 1 590 ? -8.474 39.038 -15.570 1.00 71.56 590 LYS A O 1
ATOM 4853 N N . THR A 1 591 ? -9.966 37.951 -16.841 1.00 72.31 591 THR A N 1
ATOM 4854 C CA . THR A 1 591 ? -10.994 37.897 -15.802 1.00 72.31 591 THR A CA 1
ATOM 4855 C C . THR A 1 591 ? -10.597 36.857 -14.743 1.00 72.31 591 THR A C 1
ATOM 4857 O O . THR A 1 591 ? -10.292 35.719 -15.113 1.00 72.31 591 THR A O 1
ATOM 4860 N N . PRO A 1 592 ? -10.600 37.203 -13.441 1.00 81.38 592 PRO A N 1
ATOM 4861 C CA . PRO A 1 592 ? -10.334 36.249 -12.369 1.00 81.38 592 PRO A CA 1
ATOM 4862 C C . PRO A 1 592 ? -11.275 35.042 -12.434 1.00 81.38 592 PRO A C 1
ATOM 4864 O O . PRO A 1 592 ? -12.471 35.184 -12.692 1.00 81.38 592 PRO A O 1
ATOM 4867 N N . THR A 1 593 ? -10.751 33.845 -12.169 1.00 79.06 593 THR A N 1
ATOM 4868 C CA . THR A 1 593 ? -11.574 32.629 -12.097 1.00 79.06 593 THR A CA 1
ATOM 4869 C C . THR A 1 593 ? -12.441 32.651 -10.839 1.00 79.06 593 THR A C 1
ATOM 4871 O O . THR A 1 593 ? -11.934 32.850 -9.734 1.00 79.06 593 THR A O 1
ATOM 4874 N N . ILE A 1 594 ? -13.747 32.436 -11.002 1.00 85.69 594 ILE A N 1
ATOM 4875 C CA . ILE A 1 594 ? -14.714 32.402 -9.899 1.00 85.69 594 ILE A CA 1
ATOM 4876 C C . ILE A 1 594 ? -14.594 31.060 -9.164 1.00 85.69 594 ILE A C 1
ATOM 4878 O O . ILE A 1 594 ? -14.709 30.008 -9.788 1.00 85.69 594 ILE A O 1
ATOM 4882 N N . LYS A 1 595 ? -14.388 31.089 -7.840 1.00 85.44 595 LYS A N 1
ATOM 4883 C CA . LYS A 1 595 ? -14.357 29.886 -6.982 1.00 85.44 595 LYS A CA 1
ATOM 4884 C C . LYS A 1 595 ? -15.752 29.422 -6.549 1.00 85.44 595 LYS A C 1
ATOM 4886 O O . LYS A 1 595 ? -15.925 28.269 -6.172 1.00 85.44 595 LYS A O 1
ATOM 4891 N N . GLY A 1 596 ? -16.737 30.314 -6.592 1.00 86.94 596 GLY A N 1
ATOM 4892 C CA . GLY A 1 596 ? -18.130 30.032 -6.257 1.00 86.94 596 GLY A CA 1
ATOM 4893 C C . GLY A 1 596 ? -18.942 31.315 -6.114 1.00 86.94 596 GLY A C 1
ATOM 4894 O O . GLY A 1 596 ? -18.405 32.419 -6.222 1.00 86.94 596 GLY A O 1
ATOM 4895 N N . TRP A 1 597 ? -20.236 31.172 -5.856 1.00 88.31 597 TRP A N 1
ATOM 4896 C CA . TRP A 1 597 ? -21.174 32.280 -5.708 1.00 88.31 597 TRP A CA 1
ATOM 4897 C C . TRP A 1 597 ? -21.872 32.232 -4.354 1.00 88.31 597 TRP A C 1
ATOM 4899 O O . TRP A 1 597 ? -22.493 31.232 -4.005 1.00 88.31 597 TRP A O 1
ATOM 4909 N N . LYS A 1 598 ? -21.817 33.337 -3.609 1.00 86.94 598 LYS A N 1
ATOM 4910 C CA . LYS A 1 598 ? -22.424 33.483 -2.282 1.00 86.94 598 LYS A CA 1
ATOM 4911 C C . LYS A 1 598 ? -23.716 34.303 -2.370 1.00 86.94 598 LYS A C 1
ATOM 4913 O O . LYS A 1 598 ? -23.652 35.454 -2.816 1.00 86.94 598 LYS A O 1
ATOM 4918 N N . PRO A 1 599 ? -24.882 33.778 -1.951 1.00 87.44 599 PRO A N 1
ATOM 4919 C CA . PRO A 1 599 ? -26.088 34.592 -1.835 1.00 87.44 599 PRO A CA 1
ATOM 4920 C C . PRO A 1 599 ? -25.918 35.664 -0.757 1.00 87.44 599 PRO A C 1
ATOM 4922 O O . PRO A 1 599 ? -25.467 35.392 0.358 1.00 87.44 599 PRO A O 1
ATOM 4925 N N . MET A 1 600 ? -26.327 36.892 -1.073 1.00 83.62 600 MET A N 1
ATOM 4926 C CA . MET A 1 600 ? -26.270 38.008 -0.136 1.00 83.62 600 MET A CA 1
ATOM 4927 C C . MET A 1 600 ? -27.668 38.476 0.252 1.00 83.62 600 MET A C 1
ATOM 4929 O O . MET A 1 600 ? -28.540 38.682 -0.589 1.00 83.62 600 MET A O 1
ATOM 4933 N N . ARG A 1 601 ? -27.873 38.734 1.550 1.00 77.75 601 ARG A N 1
ATOM 4934 C CA . ARG A 1 601 ? -29.137 39.302 2.060 1.00 77.75 601 ARG A CA 1
ATOM 4935 C C . ARG A 1 601 ? -29.402 40.720 1.538 1.00 77.75 601 ARG A C 1
ATOM 4937 O O . ARG A 1 601 ? -30.549 41.151 1.482 1.00 77.75 601 ARG A O 1
ATOM 4944 N N . LYS A 1 602 ? -28.344 41.453 1.180 1.00 80.56 602 LYS A N 1
ATOM 4945 C CA . LYS A 1 602 ? -28.397 42.798 0.589 1.00 80.56 602 LYS A CA 1
ATOM 4946 C C . LYS A 1 602 ? -28.061 42.707 -0.900 1.00 80.56 602 LYS A C 1
ATOM 4948 O O . LYS A 1 602 ? -27.177 41.947 -1.282 1.00 80.56 602 LYS A O 1
ATOM 4953 N N . LYS A 1 603 ? -28.729 43.512 -1.731 1.00 78.06 603 LYS A N 1
ATOM 4954 C CA . LYS A 1 603 ? -28.383 43.636 -3.154 1.00 78.06 603 LYS A CA 1
ATOM 4955 C C . LYS A 1 603 ? -27.158 44.533 -3.323 1.00 78.06 603 LYS A C 1
ATOM 4957 O O . LYS A 1 603 ? -27.127 45.639 -2.787 1.00 78.06 603 LYS A O 1
ATOM 4962 N N . PHE A 1 604 ? -26.197 44.071 -4.113 1.00 85.25 604 PHE A N 1
ATOM 4963 C CA . PHE A 1 604 ? -24.997 44.815 -4.492 1.00 85.25 604 PHE A CA 1
ATOM 4964 C C . PHE A 1 604 ? -25.012 45.114 -5.994 1.00 85.25 604 PHE A C 1
ATOM 4966 O O . PHE A 1 604 ? -25.674 44.419 -6.765 1.00 85.25 604 PHE A O 1
ATOM 4973 N N . LYS A 1 605 ? -24.302 46.170 -6.405 1.00 84.00 605 LYS A N 1
ATOM 4974 C CA . LYS A 1 605 ? -24.060 46.462 -7.825 1.00 84.00 605 LYS A CA 1
ATOM 4975 C C . LYS A 1 605 ? -22.931 45.572 -8.354 1.00 84.00 605 LYS A C 1
ATOM 4977 O O . LYS A 1 605 ? -22.183 44.986 -7.573 1.00 84.00 605 LYS A O 1
ATOM 4982 N N . GLU A 1 606 ? -22.801 45.499 -9.672 1.00 82.81 606 GLU A N 1
ATOM 4983 C CA . GLU A 1 606 ? -21.664 44.839 -10.315 1.00 82.81 606 GLU A CA 1
ATOM 4984 C C . GLU A 1 606 ? -20.333 45.481 -9.876 1.00 82.81 606 GLU A C 1
ATOM 4986 O O . GLU A 1 606 ? -20.266 46.690 -9.632 1.00 82.81 606 GLU A O 1
ATOM 4991 N N . GLY A 1 607 ? -19.296 44.654 -9.714 1.00 85.62 607 GLY A N 1
ATOM 4992 C CA . GLY A 1 607 ? -17.980 45.060 -9.203 1.00 85.62 607 GLY A CA 1
ATOM 4993 C C . GLY A 1 607 ? -17.741 44.761 -7.718 1.00 85.62 607 GLY A C 1
ATOM 4994 O O . GLY A 1 607 ? -16.644 44.999 -7.224 1.00 85.62 607 GLY A O 1
ATOM 4995 N N . TYR A 1 608 ? -18.721 44.227 -6.985 1.00 93.00 608 TYR A N 1
ATOM 4996 C CA . TYR A 1 608 ? -18.509 43.729 -5.619 1.00 93.00 608 TYR A CA 1
ATOM 4997 C C . TYR A 1 608 ? -18.114 42.253 -5.623 1.00 93.00 608 TYR A C 1
ATOM 4999 O O . TYR A 1 608 ? -18.689 41.467 -6.364 1.00 93.00 608 TYR A O 1
ATOM 5007 N N . PHE A 1 609 ? -17.182 41.847 -4.771 1.00 93.56 609 PHE A N 1
ATOM 5008 C CA . PHE A 1 609 ? -16.762 40.450 -4.678 1.00 93.56 609 PHE A CA 1
ATOM 5009 C C . PHE A 1 609 ? -16.269 40.099 -3.279 1.00 93.56 609 PHE A C 1
ATOM 5011 O O . PHE A 1 609 ? -15.998 40.978 -2.460 1.00 93.56 609 PHE A O 1
ATOM 5018 N N . ILE A 1 610 ? -16.158 38.802 -3.017 1.00 93.19 610 ILE A N 1
ATOM 5019 C CA . ILE A 1 610 ? -15.683 38.269 -1.743 1.00 93.19 610 ILE A CA 1
ATOM 5020 C C . ILE A 1 610 ? -14.321 37.613 -1.955 1.00 93.19 610 ILE A C 1
ATOM 5022 O O . ILE A 1 610 ? -14.137 36.857 -2.907 1.00 93.19 610 ILE A O 1
ATOM 5026 N N . ALA A 1 611 ? -13.373 37.888 -1.065 1.00 91.88 611 ALA A N 1
ATOM 5027 C CA . ALA A 1 611 ? -12.071 37.230 -1.051 1.00 91.88 611 ALA A CA 1
ATOM 5028 C C . ALA A 1 611 ? -11.561 37.083 0.386 1.00 91.88 611 ALA A C 1
ATOM 5030 O O . ALA A 1 611 ? -11.898 37.891 1.257 1.00 91.88 611 ALA A O 1
ATOM 5031 N N . GLN A 1 612 ? -10.758 36.048 0.627 1.00 91.06 612 GLN A N 1
ATOM 5032 C CA . GLN A 1 612 ? -10.115 35.833 1.918 1.00 91.06 612 GLN A CA 1
ATOM 5033 C C . GLN A 1 612 ? -8.835 36.663 2.001 1.00 91.06 612 GLN A C 1
ATOM 5035 O O . GLN A 1 612 ? -8.032 36.673 1.066 1.00 91.06 612 GLN A O 1
ATOM 5040 N N . VAL A 1 613 ? -8.651 37.361 3.118 1.00 88.00 613 VAL A N 1
ATOM 5041 C CA . VAL A 1 613 ? -7.423 38.091 3.425 1.00 88.00 613 VAL A CA 1
ATOM 5042 C C . VAL A 1 613 ? -6.501 37.191 4.233 1.00 88.00 613 VAL A C 1
ATOM 5044 O O . VAL A 1 613 ? -6.920 36.605 5.229 1.00 88.00 613 VAL A O 1
ATOM 5047 N N . VAL A 1 614 ? -5.247 37.104 3.800 1.00 84.50 614 VAL A N 1
ATOM 5048 C CA . VAL A 1 614 ? -4.182 36.357 4.475 1.00 84.50 614 VAL A CA 1
ATOM 5049 C C . VAL A 1 614 ? -3.103 37.344 4.907 1.00 84.50 614 VAL A C 1
ATOM 5051 O O . VAL A 1 614 ? -2.709 38.213 4.127 1.00 84.50 614 VAL A O 1
ATOM 5054 N N . GLY A 1 615 ? -2.643 37.209 6.145 1.00 83.75 615 GLY A N 1
ATOM 5055 C CA . GLY A 1 615 ? -1.636 38.055 6.771 1.00 83.75 615 GLY A CA 1
ATOM 5056 C C . GLY A 1 615 ? -2.185 38.943 7.892 1.00 83.75 615 GLY A C 1
ATOM 5057 O O . GLY A 1 615 ? -3.369 39.277 7.958 1.00 83.75 615 GLY A O 1
ATOM 5058 N N . LYS A 1 616 ? -1.287 39.354 8.783 1.00 87.88 616 LYS A N 1
ATOM 5059 C CA . LYS A 1 616 ? -1.536 40.094 10.027 1.00 87.88 616 LYS A CA 1
ATOM 5060 C C . LYS A 1 616 ? -1.260 41.590 9.917 1.00 87.88 616 LYS A C 1
ATOM 5062 O O . LYS A 1 616 ? -1.496 42.338 10.866 1.00 87.88 616 LYS A O 1
ATOM 5067 N N . SER A 1 617 ? -0.777 42.062 8.769 1.00 87.94 617 SER A N 1
ATOM 5068 C CA . SER A 1 617 ? -0.426 43.477 8.560 1.00 87.94 617 SER A CA 1
ATOM 5069 C C . SER A 1 617 ? -1.579 44.481 8.745 1.00 87.94 617 SER A C 1
ATOM 5071 O O . SER A 1 617 ? -1.335 45.669 8.962 1.00 87.94 617 SER A O 1
ATOM 5073 N N . MET A 1 618 ? -2.832 44.031 8.678 1.00 91.88 618 MET A N 1
ATOM 5074 C CA . MET A 1 618 ? -4.023 44.870 8.858 1.00 91.88 618 MET A CA 1
ATOM 5075 C C . MET A 1 618 ? -4.736 44.643 10.198 1.00 91.88 618 MET A C 1
ATOM 5077 O O . MET A 1 618 ? -5.832 45.170 10.395 1.00 91.88 618 MET A O 1
ATOM 5081 N N . GLU A 1 619 ? -4.131 43.907 11.134 1.00 88.75 619 GLU A N 1
ATOM 5082 C CA . GLU A 1 619 ? -4.679 43.765 12.484 1.00 88.75 619 GLU A CA 1
ATOM 5083 C C . GLU A 1 619 ? -4.664 45.110 13.237 1.00 88.75 619 GLU A C 1
ATOM 5085 O O . GLU A 1 619 ? -3.699 45.859 13.179 1.00 88.75 619 GLU A O 1
ATOM 5090 N N . SER A 1 620 ? -5.704 45.497 13.973 1.00 79.25 620 SER A N 1
ATOM 5091 C CA . SER A 1 620 ? -6.928 44.763 14.320 1.00 79.25 620 SER A CA 1
ATOM 5092 C C . SER A 1 620 ? -8.111 44.982 13.364 1.00 79.25 620 SER A C 1
ATOM 5094 O O . SER A 1 620 ? -9.180 44.419 13.594 1.00 79.25 620 SER A O 1
ATOM 5096 N N . THR A 1 621 ? -7.953 45.790 12.311 1.00 87.88 621 THR A N 1
ATOM 5097 C CA . THR A 1 621 ? -9.045 46.141 11.386 1.00 87.88 621 THR A CA 1
ATOM 5098 C C . THR A 1 621 ? -9.506 44.951 10.549 1.00 87.88 621 THR A C 1
ATOM 5100 O O . THR A 1 621 ? -10.705 44.755 10.359 1.00 87.88 621 THR A O 1
ATOM 5103 N N . ILE A 1 622 ? -8.561 44.155 10.047 1.00 90.62 622 ILE A N 1
ATOM 5104 C CA . ILE A 1 622 ? -8.815 42.908 9.325 1.00 90.62 622 ILE A CA 1
ATOM 5105 C C . ILE A 1 622 ? -7.928 41.846 9.968 1.00 90.62 622 ILE A C 1
ATOM 5107 O O . ILE A 1 622 ? -6.705 41.954 9.919 1.00 90.62 622 ILE A O 1
ATOM 5111 N N . SER A 1 623 ? -8.543 40.851 10.606 1.00 89.06 623 SER A N 1
ATOM 5112 C CA . SER A 1 623 ? -7.812 39.715 11.173 1.00 89.06 623 SER A CA 1
ATOM 5113 C C . SER A 1 623 ? -7.357 38.760 10.074 1.00 89.06 623 SER A C 1
ATOM 5115 O O . SER A 1 623 ? -8.064 38.590 9.078 1.00 89.06 623 SER A O 1
ATOM 5117 N N . ASP A 1 624 ? -6.232 38.086 10.295 1.00 86.62 624 ASP A N 1
ATOM 5118 C CA . ASP A 1 624 ? -5.769 37.014 9.413 1.00 86.62 624 ASP A CA 1
ATOM 5119 C C . ASP A 1 624 ? -6.858 35.940 9.207 1.00 86.62 624 ASP A C 1
ATOM 5121 O O . ASP A 1 624 ? -7.566 35.561 10.150 1.00 86.62 624 ASP A O 1
ATOM 5125 N N . GLY A 1 625 ? -7.030 35.504 7.957 1.00 84.06 625 GLY A N 1
ATOM 5126 C CA . GLY A 1 625 ? -8.039 34.534 7.526 1.00 84.06 625 GLY A CA 1
ATOM 5127 C C . GLY A 1 625 ? -9.447 35.095 7.291 1.00 84.06 625 GLY A C 1
ATOM 5128 O O . GLY A 1 625 ? -10.327 34.337 6.884 1.00 84.06 625 GLY A O 1
ATOM 5129 N N . SER A 1 626 ? -9.685 36.395 7.509 1.00 89.00 626 SER A N 1
ATOM 5130 C CA . SER A 1 626 ? -11.023 36.990 7.372 1.00 89.00 626 SER A CA 1
ATOM 5131 C C . SER A 1 626 ? -11.526 36.993 5.927 1.00 89.00 626 SER A C 1
ATOM 5133 O O . SER A 1 626 ? -10.806 37.365 4.999 1.00 89.00 626 SER A O 1
ATOM 5135 N N . TRP A 1 627 ? -12.807 36.680 5.738 1.00 90.81 627 TRP A N 1
ATOM 5136 C CA . TRP A 1 627 ? -13.500 36.865 4.466 1.00 90.81 627 TRP A CA 1
ATOM 5137 C C . TRP A 1 627 ? -14.048 38.278 4.375 1.00 90.81 627 TRP A C 1
ATOM 5139 O O . TRP A 1 627 ? -14.853 38.713 5.202 1.00 90.81 627 TRP A O 1
ATOM 5149 N N . CYS A 1 628 ? -13.608 39.014 3.363 1.00 93.31 628 CYS A N 1
ATOM 5150 C CA . CYS A 1 628 ? -13.900 40.431 3.229 1.00 93.31 628 CYS A CA 1
ATOM 5151 C C . CYS A 1 628 ? -14.684 40.721 1.954 1.00 93.31 628 CYS A C 1
ATOM 5153 O O . CYS A 1 628 ? -14.487 40.094 0.910 1.00 93.31 628 CYS A O 1
ATOM 5155 N N . LEU A 1 629 ? -15.566 41.712 2.054 1.00 94.06 629 LEU A N 1
ATOM 5156 C CA . LEU A 1 629 ? -16.238 42.307 0.916 1.00 94.06 629 LEU A CA 1
ATOM 5157 C C . LEU A 1 629 ? -15.333 43.376 0.306 1.00 94.06 629 LEU A C 1
ATOM 5159 O O . LEU A 1 629 ? -14.913 44.317 0.985 1.00 94.06 629 LEU A O 1
ATOM 5163 N N . PHE A 1 630 ? -15.102 43.264 -0.993 1.00 94.44 630 PHE A N 1
ATOM 5164 C CA . PHE A 1 630 ? -14.359 44.231 -1.782 1.00 94.44 630 PHE A CA 1
ATOM 5165 C C . PHE A 1 630 ? -15.233 44.810 -2.885 1.00 94.44 630 PHE A C 1
ATOM 5167 O O . PHE A 1 630 ? -16.212 44.203 -3.325 1.00 94.44 630 PHE A O 1
ATOM 5174 N N . ARG A 1 631 ? -14.846 45.992 -3.356 1.00 92.50 631 ARG A N 1
ATOM 5175 C CA . ARG A 1 631 ? -15.392 46.625 -4.552 1.00 92.50 631 ARG A CA 1
ATOM 5176 C C . ARG A 1 631 ? -14.251 46.949 -5.505 1.00 92.50 631 ARG A C 1
ATOM 5178 O O . ARG A 1 631 ? -13.310 47.624 -5.099 1.00 92.50 631 ARG A O 1
ATOM 5185 N N . THR A 1 632 ? -14.345 46.513 -6.757 1.00 90.06 632 THR A N 1
ATOM 5186 C CA . THR A 1 632 ? -13.403 46.879 -7.823 1.00 90.06 632 THR A CA 1
ATOM 5187 C C . THR A 1 632 ? -13.256 48.392 -7.898 1.00 90.06 632 THR A C 1
ATOM 5189 O O . THR A 1 632 ? -14.234 49.128 -7.748 1.00 90.06 632 THR A O 1
ATOM 5192 N N . ASP A 1 633 ? -12.037 48.859 -8.118 1.00 86.81 633 ASP A N 1
ATOM 5193 C CA . ASP A 1 633 ? -11.736 50.284 -8.140 1.00 86.81 633 ASP A CA 1
ATOM 5194 C C . ASP A 1 633 ? -12.517 51.026 -9.251 1.00 86.81 633 ASP A C 1
ATOM 5196 O O . ASP A 1 633 ? -12.583 50.567 -10.389 1.00 86.81 633 ASP A O 1
ATOM 5200 N N . GLN A 1 634 ? -13.148 52.161 -8.918 1.00 80.62 634 GLN A N 1
ATOM 5201 C CA . GLN A 1 634 ? -14.025 52.924 -9.835 1.00 80.62 634 GLN A CA 1
ATOM 5202 C C . GLN A 1 634 ? -13.543 54.359 -10.114 1.00 80.62 634 GLN A C 1
ATOM 5204 O O . GLN A 1 634 ? -14.256 55.131 -10.753 1.00 80.62 634 GLN A O 1
ATOM 5209 N N . GLY A 1 635 ? -12.361 54.758 -9.637 1.00 76.00 635 GLY A N 1
ATOM 5210 C CA . GLY A 1 635 ? -11.940 56.165 -9.698 1.00 76.00 635 GLY A CA 1
ATOM 5211 C C . GLY A 1 635 ? -12.204 56.939 -8.400 1.00 76.00 635 GLY A C 1
ATOM 5212 O O . GLY A 1 635 ? -12.909 56.483 -7.504 1.00 76.00 635 GLY A O 1
ATOM 5213 N N . GLY A 1 636 ? -11.637 58.146 -8.289 1.00 81.44 636 GLY A N 1
ATOM 5214 C CA . GLY A 1 636 ? -11.847 59.059 -7.151 1.00 81.44 636 GLY A CA 1
ATOM 5215 C C . GLY A 1 636 ? -10.703 59.111 -6.126 1.00 81.44 636 GLY A C 1
ATOM 5216 O O . GLY A 1 636 ? -9.595 58.636 -6.365 1.00 81.44 636 GLY A O 1
ATOM 5217 N N . SER A 1 637 ? -10.926 59.746 -4.973 1.00 82.38 637 SER A N 1
ATOM 5218 C CA . SER A 1 637 ? -9.922 59.767 -3.898 1.00 82.38 637 SER A CA 1
ATOM 5219 C C . SER A 1 637 ? -9.972 58.469 -3.091 1.00 82.38 637 SER A C 1
ATOM 5221 O O . SER A 1 637 ? -11.021 58.108 -2.554 1.00 82.38 637 SER A O 1
ATOM 5223 N N . ARG A 1 638 ? -8.823 57.790 -2.969 1.00 88.56 638 ARG A N 1
ATOM 5224 C CA . ARG A 1 638 ? -8.641 56.616 -2.096 1.00 88.56 638 ARG A CA 1
ATOM 5225 C C . ARG A 1 638 ? -7.911 56.964 -0.794 1.00 88.56 638 ARG A C 1
ATOM 5227 O O . ARG A 1 638 ? -7.609 56.078 -0.004 1.00 88.56 638 ARG A O 1
ATOM 5234 N N . ASN A 1 639 ? -7.617 58.249 -0.560 1.00 88.06 639 ASN A N 1
ATOM 5235 C CA . ASN A 1 639 ? -6.900 58.683 0.639 1.00 88.06 639 ASN A CA 1
ATOM 5236 C C . ASN A 1 639 ? -7.682 58.302 1.905 1.00 88.06 639 ASN A C 1
ATOM 5238 O O . ASN A 1 639 ? -8.840 58.678 2.064 1.00 88.06 639 ASN A O 1
ATOM 5242 N N . GLY A 1 640 ? -7.030 57.559 2.797 1.00 86.62 640 GLY A N 1
ATOM 5243 C CA . GLY A 1 640 ? -7.592 57.034 4.039 1.00 86.62 640 GLY A CA 1
ATOM 5244 C C . GLY A 1 640 ? -8.321 55.694 3.901 1.00 86.62 640 GLY A C 1
ATOM 5245 O O . GLY A 1 640 ? -8.609 55.078 4.929 1.00 86.62 640 GLY A O 1
ATOM 5246 N N . LYS A 1 641 ? -8.590 55.212 2.680 1.00 92.31 641 LYS A N 1
ATOM 5247 C CA . LYS A 1 641 ? -9.259 53.924 2.443 1.00 92.31 641 LYS A CA 1
ATOM 5248 C C . LYS A 1 641 ? -8.280 52.758 2.522 1.00 92.31 641 LYS A C 1
ATOM 5250 O O . LYS A 1 641 ? -7.092 52.923 2.255 1.00 92.31 641 LYS A O 1
ATOM 5255 N N . ILE A 1 642 ? -8.797 51.578 2.848 1.00 94.50 642 ILE A N 1
ATOM 5256 C CA . ILE A 1 642 ? -8.058 50.318 2.743 1.00 94.50 642 ILE A CA 1
ATOM 5257 C C . ILE A 1 642 ? -8.263 49.777 1.331 1.00 94.50 642 ILE A C 1
ATOM 5259 O O . ILE A 1 642 ? -9.393 49.703 0.846 1.00 94.50 642 ILE A O 1
ATOM 5263 N N . VAL A 1 643 ? -7.171 49.438 0.660 1.00 93.50 643 VAL A N 1
ATOM 5264 C CA . VAL A 1 643 ? -7.178 49.044 -0.749 1.00 93.50 643 VAL A CA 1
ATOM 5265 C C . VAL A 1 643 ? -6.291 47.831 -0.980 1.00 93.50 643 VAL A C 1
ATOM 5267 O O . VAL A 1 643 ? -5.256 47.683 -0.331 1.00 93.50 643 VAL A O 1
ATOM 5270 N N . LEU A 1 644 ? -6.704 46.993 -1.926 1.00 92.62 644 LEU A N 1
ATOM 5271 C CA . LEU A 1 644 ? -5.891 45.953 -2.537 1.00 92.62 644 LEU A CA 1
ATOM 5272 C C . LEU A 1 644 ? -5.097 46.580 -3.682 1.00 92.62 644 LEU A C 1
ATOM 5274 O O . LEU A 1 644 ? -5.685 47.123 -4.622 1.00 92.62 644 LEU A O 1
ATOM 5278 N N . VAL A 1 645 ? -3.774 46.508 -3.600 1.00 89.31 645 VAL A N 1
ATOM 5279 C CA . VAL A 1 645 ? -2.875 47.120 -4.581 1.00 89.31 645 VAL A CA 1
ATOM 5280 C C . VAL A 1 645 ? -1.895 46.096 -5.118 1.00 89.31 645 VAL A C 1
ATOM 5282 O O . VAL A 1 645 ? -1.362 45.290 -4.360 1.00 89.31 645 VAL A O 1
ATOM 5285 N N . GLU A 1 646 ? -1.633 46.161 -6.415 1.00 85.44 646 GLU A N 1
ATOM 5286 C CA . GLU A 1 646 ? -0.565 45.427 -7.087 1.00 85.44 646 GLU A CA 1
ATOM 5287 C C . GLU A 1 646 ? 0.533 46.425 -7.469 1.00 85.44 646 GLU A C 1
ATOM 5289 O O . GLU A 1 646 ? 0.260 47.504 -8.008 1.00 85.44 646 GLU A O 1
ATOM 5294 N N . SER A 1 647 ? 1.794 46.096 -7.187 1.00 80.25 647 SER A N 1
ATOM 5295 C CA . SER A 1 647 ? 2.912 46.923 -7.638 1.00 80.25 647 SER A CA 1
ATOM 5296 C C . SER A 1 647 ? 4.187 46.119 -7.819 1.00 80.25 647 SER A C 1
ATOM 5298 O O . SER A 1 647 ? 4.589 45.352 -6.951 1.00 80.25 647 SER A O 1
ATOM 5300 N N . ARG A 1 648 ? 4.910 46.384 -8.914 1.00 70.62 648 ARG A N 1
ATOM 5301 C CA . ARG A 1 648 ? 6.214 45.747 -9.180 1.00 70.62 648 ARG A CA 1
ATOM 5302 C C . ARG A 1 648 ? 7.307 46.157 -8.189 1.00 70.62 648 ARG A C 1
ATOM 5304 O O . ARG A 1 648 ? 8.341 45.504 -8.128 1.00 70.62 648 ARG A O 1
ATOM 5311 N N . ARG A 1 649 ? 7.102 47.255 -7.454 1.00 69.06 649 ARG A N 1
ATOM 5312 C CA . ARG A 1 649 ? 8.038 47.775 -6.444 1.00 69.06 649 ARG A CA 1
ATOM 5313 C C . ARG A 1 649 ? 7.671 47.359 -5.022 1.00 69.06 649 ARG A C 1
ATOM 5315 O O . ARG A 1 649 ? 8.371 47.744 -4.088 1.00 69.06 649 ARG A O 1
ATOM 5322 N N . VAL A 1 650 ? 6.568 46.632 -4.854 1.00 64.81 650 VAL A N 1
ATOM 5323 C CA . VAL A 1 650 ? 6.075 46.203 -3.550 1.00 64.81 650 VAL A CA 1
ATOM 5324 C C . VAL A 1 650 ? 6.079 44.688 -3.513 1.00 64.81 650 VAL A C 1
ATOM 5326 O O . VAL A 1 650 ? 5.329 44.041 -4.231 1.00 64.81 650 VAL A O 1
ATOM 5329 N N . THR A 1 651 ? 6.917 44.143 -2.643 1.00 68.31 651 THR A N 1
ATOM 5330 C CA . THR A 1 651 ? 6.781 42.774 -2.161 1.00 68.31 651 THR A CA 1
ATOM 5331 C C . THR A 1 651 ? 6.202 42.873 -0.763 1.00 68.31 651 THR A C 1
ATOM 5333 O O . THR A 1 651 ? 6.764 43.568 0.087 1.00 68.31 651 THR A O 1
ATOM 5336 N N . ASP A 1 652 ? 5.059 42.240 -0.538 1.00 67.31 652 ASP A N 1
ATOM 5337 C CA . ASP A 1 652 ? 4.459 42.183 0.782 1.00 67.31 652 ASP A CA 1
ATOM 5338 C C . ASP A 1 652 ? 5.428 41.461 1.742 1.00 67.31 652 ASP A C 1
ATOM 5340 O O . ASP A 1 652 ? 5.840 40.335 1.453 1.00 67.31 652 ASP A O 1
ATOM 5344 N N . PRO A 1 653 ? 5.854 42.098 2.850 1.00 64.31 653 PRO A N 1
ATOM 5345 C CA . PRO A 1 653 ? 6.895 41.540 3.715 1.00 64.31 653 PRO A CA 1
ATOM 5346 C C . PRO A 1 653 ? 6.507 40.223 4.392 1.00 64.31 653 PRO A C 1
ATOM 5348 O O . PRO A 1 653 ? 7.383 39.496 4.850 1.00 64.31 653 PRO A O 1
ATOM 5351 N N . GLU A 1 654 ? 5.208 39.945 4.491 1.00 73.06 654 GLU A N 1
ATOM 5352 C CA . GLU A 1 654 ? 4.661 38.788 5.189 1.00 73.06 654 GLU A CA 1
ATOM 5353 C C . GLU A 1 654 ? 4.412 37.624 4.228 1.00 73.06 654 GLU A C 1
ATOM 5355 O O . GLU A 1 654 ? 4.829 36.499 4.486 1.00 73.06 654 GLU A O 1
ATOM 5360 N N . THR A 1 655 ? 3.779 37.901 3.091 1.00 69.44 655 THR A N 1
ATOM 5361 C CA . THR A 1 655 ? 3.365 36.875 2.120 1.00 69.44 655 THR A CA 1
ATOM 5362 C C . THR A 1 655 ? 4.354 36.690 0.967 1.00 69.44 655 THR A C 1
ATOM 5364 O O . THR A 1 655 ? 4.230 35.739 0.200 1.00 69.44 655 THR A O 1
ATOM 5367 N N . GLN A 1 656 ? 5.338 37.585 0.825 1.00 72.56 656 GLN A N 1
ATOM 5368 C CA . GLN A 1 656 ? 6.280 37.663 -0.302 1.00 72.56 656 GLN A CA 1
ATOM 5369 C C . GLN A 1 656 ? 5.617 37.851 -1.681 1.00 72.56 656 GLN A C 1
ATOM 5371 O O . GLN A 1 656 ? 6.255 37.668 -2.719 1.00 72.56 656 GLN A O 1
ATOM 5376 N N . GLN A 1 657 ? 4.344 38.253 -1.719 1.00 78.12 657 GLN A N 1
ATOM 5377 C CA . GLN A 1 657 ? 3.583 38.454 -2.952 1.00 78.12 657 GLN A CA 1
ATOM 5378 C C . GLN A 1 657 ? 3.732 39.885 -3.490 1.00 78.12 657 GLN A C 1
ATOM 5380 O O . GLN A 1 657 ? 4.020 40.822 -2.749 1.00 78.12 657 GLN A O 1
ATOM 5385 N N . SER A 1 658 ? 3.517 40.081 -4.795 1.00 79.88 658 SER A N 1
ATOM 5386 C CA . SER A 1 658 ? 3.609 41.399 -5.456 1.00 79.88 658 SER A CA 1
ATOM 5387 C C . SER A 1 658 ? 2.345 42.264 -5.328 1.00 79.88 658 SER A C 1
ATOM 5389 O O . SER A 1 658 ? 2.128 43.197 -6.107 1.00 79.88 658 SER A O 1
ATOM 5391 N N . PHE A 1 659 ? 1.479 41.928 -4.375 1.00 88.06 659 PHE A N 1
ATOM 5392 C CA . PHE A 1 659 ? 0.276 42.673 -4.040 1.00 88.06 659 PHE A CA 1
ATOM 5393 C C . PHE A 1 659 ? 0.100 42.716 -2.524 1.00 88.06 659 PHE A C 1
ATOM 5395 O O . PHE A 1 659 ? 0.627 41.874 -1.805 1.00 88.06 659 PHE A O 1
ATOM 5402 N N . THR A 1 660 ? -0.623 43.714 -2.025 1.00 89.12 660 THR A N 1
ATOM 5403 C CA . THR A 1 660 ? -0.849 43.877 -0.587 1.00 89.12 660 THR A CA 1
ATOM 5404 C C . THR A 1 660 ? -2.158 44.611 -0.311 1.00 89.12 660 THR A C 1
ATOM 5406 O O . THR A 1 660 ? -2.671 45.335 -1.168 1.00 89.12 660 THR A O 1
ATOM 5409 N N . ILE A 1 661 ? -2.696 44.447 0.897 1.00 91.94 661 ILE A N 1
ATOM 5410 C CA . ILE A 1 661 ? -3.814 45.247 1.405 1.00 91.94 661 ILE A CA 1
ATOM 5411 C C . ILE A 1 661 ? -3.271 46.215 2.446 1.00 91.94 661 ILE A C 1
ATOM 5413 O O . ILE A 1 661 ? -2.677 45.784 3.435 1.00 91.94 661 ILE A O 1
ATOM 5417 N N . LYS A 1 662 ? -3.452 47.517 2.214 1.00 92.38 662 LYS A N 1
ATOM 5418 C CA . LYS A 1 662 ? -2.966 48.585 3.100 1.00 92.38 662 LYS A CA 1
ATOM 5419 C C . LYS A 1 662 ? -3.874 49.808 3.044 1.00 92.38 662 LYS A C 1
ATOM 5421 O O . LYS A 1 662 ? -4.652 49.991 2.104 1.00 92.38 662 LYS A O 1
ATOM 5426 N N . ARG A 1 663 ? -3.751 50.685 4.038 1.00 93.44 663 ARG A N 1
ATOM 5427 C CA . ARG A 1 663 ? -4.388 52.002 4.029 1.00 93.44 663 ARG A CA 1
ATOM 5428 C C . ARG A 1 663 ? -3.635 52.939 3.093 1.00 93.44 663 ARG A C 1
ATOM 5430 O O . ARG A 1 663 ? -2.444 53.178 3.267 1.00 93.44 663 ARG A O 1
ATOM 5437 N N . TYR A 1 664 ? -4.330 53.481 2.103 1.00 92.81 664 TYR A N 1
ATOM 5438 C CA . TYR A 1 664 ? -3.732 54.301 1.058 1.00 92.81 664 TYR A CA 1
ATOM 5439 C C . TYR A 1 664 ? -3.717 55.780 1.421 1.00 92.81 664 TYR A C 1
ATOM 5441 O O . TYR A 1 664 ? -4.723 56.353 1.842 1.00 92.81 664 TYR A O 1
ATOM 5449 N N . LYS A 1 665 ? -2.585 56.436 1.178 1.00 90.44 665 LYS A N 1
ATOM 5450 C CA . LYS A 1 665 ? -2.448 57.890 1.215 1.00 90.44 665 LYS A CA 1
ATOM 5451 C C . LYS A 1 665 ? -1.564 58.346 0.062 1.00 90.44 665 LYS A C 1
ATOM 5453 O O . LYS A 1 665 ? -0.488 57.807 -0.153 1.00 90.44 665 LYS A O 1
ATOM 5458 N N . SER A 1 666 ? -1.994 59.372 -0.654 1.00 86.94 666 SER A N 1
ATOM 5459 C CA . SER A 1 666 ? -1.245 59.991 -1.741 1.00 86.94 666 SER A CA 1
ATOM 5460 C C . SER A 1 666 ? -1.069 61.483 -1.508 1.00 86.94 666 SER A C 1
ATOM 5462 O O . SER A 1 666 ? -1.992 62.177 -1.073 1.00 86.94 666 SER A O 1
ATOM 5464 N N . GLU A 1 667 ? 0.128 61.962 -1.825 1.00 82.50 667 GLU A N 1
ATOM 5465 C CA . GLU A 1 667 ? 0.483 63.371 -1.926 1.00 82.50 667 GLU A CA 1
ATOM 5466 C C . GLU A 1 667 ? 0.599 63.708 -3.421 1.00 82.50 667 GLU A C 1
ATOM 5468 O O . GLU A 1 667 ? 1.247 62.985 -4.188 1.00 82.50 667 GLU A O 1
ATOM 5473 N N . LYS A 1 668 ? -0.071 64.780 -3.850 1.00 77.50 668 LYS A N 1
ATOM 5474 C CA . LYS A 1 668 ? -0.036 65.271 -5.232 1.00 77.50 668 LYS A CA 1
ATOM 5475 C C . LYS A 1 668 ? 0.601 66.655 -5.254 1.00 77.50 668 LYS A C 1
ATOM 5477 O O . LYS A 1 668 ? 0.299 67.476 -4.389 1.00 77.50 668 LYS A O 1
ATOM 5482 N N . ARG A 1 669 ? 1.452 66.928 -6.245 1.00 68.12 669 ARG A N 1
ATOM 5483 C CA . ARG A 1 669 ? 1.944 68.283 -6.538 1.00 68.12 669 ARG A CA 1
ATOM 5484 C C . ARG A 1 669 ? 1.241 68.780 -7.796 1.00 68.12 669 ARG A C 1
ATOM 5486 O O . ARG A 1 669 ? 1.277 68.104 -8.821 1.00 68.12 669 ARG A O 1
ATOM 5493 N N . GLN A 1 670 ? 0.588 69.930 -7.679 1.00 64.06 670 GLN A N 1
ATOM 5494 C CA . GLN A 1 670 ? -0.091 70.612 -8.775 1.00 64.06 670 GLN A CA 1
ATOM 5495 C C . GLN A 1 670 ? 0.878 71.615 -9.407 1.00 64.06 670 GLN A C 1
ATOM 5497 O O . GLN A 1 670 ? 1.544 72.370 -8.691 1.00 64.06 670 GLN A O 1
ATOM 5502 N N . PHE A 1 671 ? 0.994 71.592 -10.729 1.00 64.00 671 PHE A N 1
ATOM 5503 C CA . PHE A 1 671 ? 1.762 72.568 -11.492 1.00 64.00 671 PHE A CA 1
ATOM 5504 C C . PHE A 1 671 ? 0.865 73.745 -11.904 1.00 64.00 671 PHE A C 1
ATOM 5506 O O . PHE A 1 671 ? -0.361 73.684 -11.807 1.00 64.00 671 PHE A O 1
ATOM 5513 N N . LYS A 1 672 ? 1.482 74.863 -12.313 1.00 55.53 672 LYS A N 1
ATOM 5514 C CA . LYS A 1 672 ? 0.775 76.109 -12.680 1.00 55.53 672 LYS A CA 1
ATOM 5515 C C . LYS A 1 672 ? -0.118 75.974 -13.928 1.00 55.53 672 LYS A C 1
ATOM 5517 O O . LYS A 1 672 ? -0.856 76.902 -14.225 1.00 55.53 672 LYS A O 1
ATOM 5522 N N . ASP A 1 673 ? -0.042 74.851 -14.632 1.00 59.66 673 ASP A N 1
ATOM 5523 C CA . ASP A 1 673 ? -0.737 74.521 -15.881 1.00 59.66 673 ASP A CA 1
ATOM 5524 C C . ASP A 1 673 ? -1.894 73.516 -15.684 1.00 59.66 673 ASP A C 1
ATOM 5526 O O . ASP A 1 673 ? -2.289 72.835 -16.623 1.00 59.66 673 ASP A O 1
ATOM 5530 N N . GLU A 1 674 ? -2.418 73.396 -14.457 1.00 56.28 674 GLU A N 1
ATOM 5531 C CA . GLU A 1 674 ? -3.493 72.467 -14.056 1.00 56.28 674 GLU A CA 1
ATOM 5532 C C . GLU A 1 674 ? -3.150 70.965 -14.136 1.00 56.28 674 GLU A C 1
ATOM 5534 O O . GLU A 1 674 ? -3.975 70.124 -13.768 1.00 56.28 674 GLU A O 1
ATOM 5539 N N . THR A 1 675 ? -1.916 70.596 -14.492 1.00 56.88 675 THR A N 1
ATOM 5540 C CA . THR A 1 675 ? -1.460 69.203 -14.403 1.00 56.88 675 THR A CA 1
ATOM 5541 C C . THR A 1 675 ? -1.047 68.824 -12.976 1.00 56.88 675 THR A C 1
ATOM 5543 O O . THR A 1 675 ? -0.519 69.632 -12.204 1.00 56.88 675 THR A O 1
ATOM 5546 N N . TRP A 1 676 ? -1.305 67.573 -12.579 1.00 61.38 676 TRP A N 1
ATOM 5547 C CA . TRP A 1 676 ? -0.933 67.044 -11.265 1.00 61.38 676 TRP A CA 1
ATOM 5548 C C . TRP A 1 676 ? -0.165 65.729 -11.405 1.00 61.38 676 TRP A C 1
ATOM 5550 O O . TRP A 1 676 ? -0.501 64.894 -12.238 1.00 61.38 676 TRP A O 1
ATOM 5560 N N . ILE A 1 677 ? 0.842 65.520 -10.554 1.00 61.72 677 ILE A N 1
ATOM 5561 C CA . ILE A 1 677 ? 1.568 64.243 -10.455 1.00 61.72 677 ILE A CA 1
ATOM 5562 C C . ILE A 1 677 ? 1.503 63.691 -9.031 1.00 61.72 677 ILE A C 1
ATOM 5564 O O . ILE A 1 677 ? 1.533 64.449 -8.054 1.00 61.72 677 ILE A O 1
ATOM 5568 N N . HIS A 1 678 ? 1.444 62.364 -8.902 1.00 63.53 678 HIS A N 1
ATOM 5569 C CA . HIS A 1 678 ? 1.658 61.683 -7.625 1.00 63.53 678 HIS A CA 1
ATOM 5570 C C . HIS A 1 678 ? 3.132 61.818 -7.221 1.00 63.53 678 HIS A C 1
ATOM 5572 O O . HIS A 1 678 ? 4.004 61.158 -7.784 1.00 63.53 678 HIS A O 1
ATOM 5578 N N . THR A 1 679 ? 3.435 62.661 -6.234 1.00 68.44 679 THR A N 1
ATOM 5579 C CA . THR A 1 679 ? 4.811 62.809 -5.732 1.00 68.44 679 THR A CA 1
ATOM 5580 C C . THR A 1 679 ? 5.185 61.684 -4.776 1.00 68.44 679 THR A C 1
ATOM 5582 O O . THR A 1 679 ? 6.349 61.275 -4.721 1.00 68.44 679 THR A O 1
ATOM 5585 N N . LYS A 1 680 ? 4.205 61.160 -4.030 1.00 82.81 680 LYS A N 1
ATOM 5586 C CA . LYS A 1 680 ? 4.407 60.107 -3.033 1.00 82.81 680 LYS A CA 1
ATOM 5587 C C . LYS A 1 680 ? 3.111 59.347 -2.746 1.00 82.81 680 LYS A C 1
ATOM 5589 O O . LYS A 1 680 ? 2.065 59.961 -2.542 1.00 82.81 680 LYS A O 1
ATOM 5594 N N . ILE A 1 681 ? 3.200 58.023 -2.692 1.00 87.19 681 ILE A N 1
ATOM 5595 C CA . ILE A 1 681 ? 2.156 57.112 -2.214 1.00 87.19 681 ILE A CA 1
ATOM 5596 C C . ILE A 1 681 ? 2.688 56.427 -0.953 1.00 87.19 681 ILE A C 1
ATOM 5598 O O . ILE A 1 681 ? 3.790 55.887 -0.957 1.00 87.19 681 ILE A O 1
ATOM 5602 N N . THR A 1 682 ? 1.908 56.452 0.119 1.00 89.50 682 THR A N 1
ATOM 5603 C CA . THR A 1 682 ? 2.159 55.712 1.355 1.00 89.50 682 THR A CA 1
ATOM 5604 C C . THR A 1 682 ? 1.071 54.656 1.518 1.00 89.50 682 THR A C 1
ATOM 5606 O O . THR A 1 682 ? -0.120 54.973 1.482 1.00 89.50 682 THR A O 1
ATOM 5609 N N . LEU A 1 683 ? 1.493 53.410 1.697 1.00 91.81 683 LEU A N 1
ATOM 5610 C CA . LEU A 1 683 ? 0.657 52.273 2.050 1.00 91.81 683 LEU A CA 1
ATOM 5611 C C . LEU A 1 683 ? 0.955 51.902 3.504 1.00 91.81 683 LEU A C 1
ATOM 5613 O O . LEU A 1 683 ? 2.012 51.339 3.799 1.00 91.81 683 LEU A O 1
ATOM 5617 N N . SER A 1 684 ? 0.037 52.244 4.399 1.00 92.19 684 SER A N 1
ATOM 5618 C CA . SER A 1 684 ? 0.211 52.040 5.835 1.00 92.19 684 SER A CA 1
ATOM 5619 C C . SER A 1 684 ? -0.485 50.762 6.304 1.00 92.19 684 SER A C 1
ATOM 5621 O O . SER A 1 684 ? -1.665 50.572 5.984 1.00 92.19 684 SER A O 1
ATOM 5623 N N . PRO A 1 685 ? 0.209 49.876 7.037 1.00 91.62 685 PRO A N 1
ATOM 5624 C CA . PRO A 1 685 ? -0.444 48.810 7.782 1.00 91.62 685 PRO A CA 1
ATOM 5625 C C . PRO A 1 685 ? -1.235 49.407 8.948 1.00 91.62 685 PRO A C 1
ATOM 5627 O O . PRO A 1 685 ? -0.848 50.432 9.511 1.00 91.62 685 PRO A O 1
ATOM 5630 N N . ASP A 1 686 ? -2.335 48.762 9.326 1.00 90.25 686 ASP A N 1
ATOM 5631 C CA . ASP A 1 686 ? -3.028 49.114 10.571 1.00 90.25 686 ASP A CA 1
ATOM 5632 C C . ASP A 1 686 ? -2.352 48.445 11.788 1.00 90.25 686 ASP A C 1
ATOM 5634 O O . ASP A 1 686 ? -2.443 48.962 12.906 1.00 90.25 686 ASP A O 1
ATOM 5638 N N . ASN A 1 687 ? -1.593 47.361 11.560 1.00 88.50 687 ASN A N 1
ATOM 5639 C CA . ASN A 1 687 ? -0.777 46.714 12.580 1.00 88.50 687 ASN A CA 1
ATOM 5640 C C . ASN A 1 687 ? 0.583 47.418 12.719 1.00 88.50 687 ASN A C 1
ATOM 5642 O O . ASN A 1 687 ? 1.393 47.438 11.790 1.00 88.50 687 ASN A O 1
ATOM 5646 N N . LYS A 1 688 ? 0.852 47.957 13.915 1.00 86.25 688 LYS A N 1
ATOM 5647 C CA . LYS A 1 688 ? 2.056 48.748 14.234 1.00 86.25 688 LYS A CA 1
ATOM 5648 C C . LYS A 1 688 ? 3.367 47.959 14.195 1.00 86.25 688 LYS A C 1
ATOM 5650 O O . LYS A 1 688 ? 4.429 48.577 14.181 1.00 86.25 688 LYS A O 1
ATOM 5655 N N . GLU A 1 689 ? 3.315 46.629 14.194 1.00 86.88 689 GLU A N 1
ATOM 5656 C CA . GLU A 1 689 ? 4.504 45.780 14.037 1.00 86.88 689 GLU A CA 1
ATOM 5657 C C . GLU A 1 689 ? 5.078 45.838 12.611 1.00 86.88 689 GLU A C 1
ATOM 5659 O O . GLU A 1 689 ? 6.249 45.530 12.389 1.00 86.88 689 GLU A O 1
ATOM 5664 N N . PHE A 1 690 ? 4.280 46.298 11.645 1.00 86.94 690 PHE A N 1
ATOM 5665 C CA . PHE A 1 690 ? 4.663 46.425 10.246 1.00 86.94 690 PHE A CA 1
ATOM 5666 C C . PHE A 1 690 ? 4.975 47.886 9.899 1.00 86.94 690 PHE A C 1
ATOM 5668 O O . PHE A 1 690 ? 4.394 48.824 10.442 1.00 86.94 690 PHE A O 1
ATOM 5675 N N . LYS A 1 691 ? 5.914 48.097 8.971 1.00 87.06 691 LYS A N 1
ATOM 5676 C CA . LYS A 1 691 ? 6.336 49.440 8.538 1.00 87.06 691 LYS A CA 1
ATOM 5677 C C . LYS A 1 691 ? 5.540 49.921 7.325 1.00 87.06 691 LYS A C 1
ATOM 5679 O O . LYS A 1 691 ? 5.151 49.124 6.474 1.00 87.06 691 LYS A O 1
ATOM 5684 N N . ASP A 1 692 ? 5.379 51.239 7.221 1.00 89.38 692 ASP A N 1
ATOM 5685 C CA . ASP A 1 692 ? 4.830 51.900 6.034 1.00 89.38 692 ASP A CA 1
ATOM 5686 C C . ASP A 1 692 ? 5.648 51.572 4.776 1.00 89.38 692 ASP A C 1
ATOM 5688 O O . ASP A 1 692 ? 6.879 51.667 4.770 1.00 89.38 692 ASP A O 1
ATOM 5692 N N . ILE A 1 693 ? 4.953 51.290 3.674 1.00 87.75 693 ILE A N 1
ATOM 5693 C CA . ILE A 1 693 ? 5.561 51.170 2.348 1.00 87.75 693 ILE A CA 1
ATOM 5694 C C . ILE A 1 693 ? 5.394 52.515 1.636 1.00 87.75 693 ILE A C 1
ATOM 5696 O O . ILE A 1 693 ? 4.278 52.962 1.368 1.00 87.75 693 ILE A O 1
ATOM 5700 N N . VAL A 1 694 ? 6.511 53.181 1.338 1.00 87.50 694 VAL A N 1
ATOM 5701 C CA . VAL A 1 694 ? 6.527 54.518 0.726 1.00 87.50 694 VAL A CA 1
ATOM 5702 C C . VAL A 1 694 ? 7.079 54.440 -0.691 1.00 87.50 694 VAL A C 1
ATOM 5704 O O . VAL A 1 694 ? 8.259 54.165 -0.898 1.00 87.50 694 VAL A O 1
ATOM 5707 N N . LEU A 1 695 ? 6.241 54.763 -1.670 1.00 84.62 695 LEU A N 1
ATOM 5708 C CA . LEU A 1 695 ? 6.588 54.814 -3.083 1.00 84.62 695 LEU A CA 1
ATOM 5709 C C . LEU A 1 695 ? 6.687 56.276 -3.539 1.00 84.62 695 LEU A C 1
ATOM 5711 O O . LEU A 1 695 ? 5.757 57.059 -3.353 1.00 84.62 695 LEU A O 1
ATOM 5715 N N . LYS A 1 696 ? 7.817 56.663 -4.138 1.00 82.19 696 LYS A N 1
ATOM 5716 C CA . LYS A 1 696 ? 8.056 58.014 -4.680 1.00 82.19 696 LYS A CA 1
ATOM 5717 C C . LYS A 1 696 ? 8.194 57.949 -6.200 1.00 82.19 696 LYS A C 1
ATOM 5719 O O . LYS A 1 696 ? 8.791 56.999 -6.702 1.00 82.19 696 LYS A O 1
ATOM 5724 N N . ASN A 1 697 ? 7.707 58.974 -6.904 1.00 73.69 697 ASN A N 1
ATOM 5725 C CA . ASN A 1 697 ? 7.795 59.100 -8.370 1.00 73.69 697 ASN A CA 1
ATOM 5726 C C . ASN A 1 697 ? 7.273 57.858 -9.125 1.00 73.69 697 ASN A C 1
ATOM 5728 O O . ASN A 1 697 ? 7.963 57.304 -9.980 1.00 73.69 697 ASN A O 1
ATOM 5732 N N . VAL A 1 698 ? 6.082 57.384 -8.755 1.00 70.12 698 VAL A N 1
ATOM 5733 C CA . VAL A 1 698 ? 5.476 56.166 -9.315 1.00 70.12 698 VAL A CA 1
ATOM 5734 C C . VAL A 1 698 ? 4.902 56.462 -10.700 1.00 70.12 698 VAL A C 1
ATOM 5736 O O . VAL A 1 698 ? 4.128 57.408 -10.844 1.00 70.12 698 VAL A O 1
ATOM 5739 N N . ARG A 1 699 ? 5.280 55.670 -11.710 1.00 67.44 699 ARG A N 1
ATOM 5740 C CA . ARG A 1 699 ? 4.669 55.722 -13.049 1.00 67.44 699 ARG A CA 1
ATOM 5741 C C . ARG A 1 699 ? 3.329 54.982 -13.045 1.00 67.44 699 ARG A C 1
ATOM 5743 O O . ARG A 1 699 ? 3.162 54.028 -12.288 1.00 67.44 699 ARG A O 1
ATOM 5750 N N . GLU A 1 700 ? 2.383 55.413 -13.879 1.00 62.84 700 GLU A N 1
ATOM 5751 C CA . GLU A 1 700 ? 1.018 54.853 -13.912 1.00 62.84 700 GLU A CA 1
ATOM 5752 C C . GLU A 1 700 ? 0.968 53.353 -14.257 1.00 62.84 700 GLU A C 1
ATOM 5754 O O . GLU A 1 700 ? 0.039 52.665 -13.851 1.00 62.84 700 GLU A O 1
ATOM 5759 N N . ASP A 1 701 ? 1.981 52.815 -14.941 1.00 67.75 701 ASP A N 1
ATOM 5760 C CA . ASP A 1 701 ? 2.082 51.403 -15.332 1.00 67.75 701 ASP A CA 1
ATOM 5761 C C . ASP A 1 701 ? 2.716 50.488 -14.260 1.00 67.75 701 ASP A C 1
ATOM 5763 O O . ASP A 1 701 ? 2.764 49.265 -14.424 1.00 67.75 701 ASP A O 1
ATOM 5767 N N . GLU A 1 702 ? 3.211 51.054 -13.154 1.00 72.31 702 GLU A N 1
ATOM 5768 C CA . GLU A 1 702 ? 3.941 50.325 -12.103 1.00 72.31 702 GLU A CA 1
ATOM 5769 C C . GLU A 1 702 ? 3.125 50.069 -10.824 1.00 72.31 702 GLU A C 1
ATOM 5771 O O . GLU A 1 702 ? 3.572 49.326 -9.935 1.00 72.31 702 GLU A O 1
ATOM 5776 N N . PHE A 1 703 ? 1.956 50.698 -10.703 1.00 82.69 703 PHE A N 1
ATOM 5777 C CA . PHE A 1 703 ? 1.111 50.641 -9.517 1.00 82.69 703 PHE A CA 1
ATOM 5778 C C . PHE A 1 703 ? -0.363 50.668 -9.901 1.00 82.69 703 PHE A C 1
ATOM 5780 O O . PHE A 1 703 ? -0.827 51.606 -10.546 1.00 82.69 703 PHE A O 1
ATOM 5787 N N . HIS A 1 704 ? -1.106 49.669 -9.440 1.00 86.31 704 HIS A N 1
ATOM 5788 C CA . HIS A 1 704 ? -2.527 49.544 -9.708 1.00 86.31 704 HIS A CA 1
ATOM 5789 C C . HIS A 1 704 ? -3.300 49.292 -8.414 1.00 86.31 704 HIS A C 1
ATOM 5791 O O . HIS A 1 704 ? -2.910 48.472 -7.583 1.00 86.31 704 HIS A O 1
ATOM 5797 N N . ILE A 1 705 ? -4.414 50.003 -8.243 1.00 88.69 705 ILE A N 1
ATOM 5798 C CA . ILE A 1 705 ? -5.382 49.727 -7.183 1.00 88.69 705 ILE A CA 1
ATOM 5799 C C . ILE A 1 705 ? -6.434 48.803 -7.785 1.00 88.69 705 ILE A C 1
ATOM 5801 O O . ILE A 1 705 ? -7.241 49.246 -8.592 1.00 88.69 705 ILE A O 1
ATOM 5805 N N . ALA A 1 706 ? -6.428 47.533 -7.388 1.00 88.31 706 ALA A N 1
ATOM 5806 C CA . ALA A 1 706 ? -7.354 46.541 -7.927 1.00 88.31 706 ALA A CA 1
ATOM 5807 C C . ALA A 1 706 ? -8.751 46.664 -7.294 1.00 88.31 706 ALA A C 1
ATOM 5809 O O . ALA A 1 706 ? -9.775 46.544 -7.971 1.00 88.31 706 ALA A O 1
ATOM 5810 N N . ALA A 1 707 ? -8.812 46.918 -5.982 1.00 92.81 707 ALA A N 1
ATOM 5811 C CA . ALA A 1 707 ? -10.076 47.001 -5.258 1.00 92.81 707 ALA A CA 1
ATOM 5812 C C . ALA A 1 707 ? -9.989 47.826 -3.967 1.00 92.81 707 ALA A C 1
ATOM 5814 O O . ALA A 1 707 ? -8.935 47.959 -3.349 1.00 92.81 707 ALA A O 1
ATOM 5815 N N . GLU A 1 708 ? -11.134 48.334 -3.525 1.00 93.62 708 GLU A N 1
ATOM 5816 C CA . GLU A 1 708 ? -11.344 48.957 -2.221 1.00 93.62 708 GLU A CA 1
ATOM 5817 C C . GLU A 1 708 ? -11.972 47.942 -1.255 1.00 93.62 708 GLU A C 1
ATOM 5819 O O . GLU A 1 708 ? -12.942 47.262 -1.599 1.00 93.62 708 GLU A O 1
ATOM 5824 N N . PHE A 1 709 ? -11.444 47.853 -0.035 1.00 94.56 709 PHE A N 1
ATOM 5825 C CA . PHE A 1 709 ? -12.058 47.087 1.050 1.00 94.56 709 PHE A CA 1
ATOM 5826 C C . PHE A 1 709 ? -13.324 47.797 1.551 1.00 94.56 709 PHE A C 1
ATOM 5828 O O . PHE A 1 709 ? -13.332 49.020 1.721 1.00 94.56 709 PHE A O 1
ATOM 5835 N N . VAL A 1 710 ? -14.386 47.026 1.794 1.00 93.69 710 VAL A N 1
ATOM 5836 C CA . VAL A 1 710 ? -15.691 47.532 2.243 1.00 93.69 710 VAL A CA 1
ATOM 5837 C C . VAL A 1 710 ? -15.960 47.135 3.692 1.00 93.69 710 VAL A C 1
ATOM 5839 O O . VAL A 1 710 ? -16.140 48.013 4.532 1.00 93.69 710 VAL A O 1
ATOM 5842 N N . GLU A 1 711 ? -15.993 45.834 3.988 1.00 93.06 711 GLU A N 1
ATOM 5843 C CA . GLU A 1 711 ? -16.262 45.309 5.333 1.00 93.06 711 GLU A CA 1
ATOM 5844 C C . GLU A 1 711 ? -15.756 43.866 5.502 1.00 93.06 711 GLU A C 1
ATOM 5846 O O . GLU A 1 711 ? -15.550 43.146 4.522 1.00 93.06 711 GLU A O 1
ATOM 5851 N N . VAL A 1 712 ? -15.578 43.432 6.755 1.00 91.50 712 VAL A N 1
ATOM 5852 C CA . VAL A 1 712 ? -15.349 42.020 7.100 1.00 91.50 712 VAL A CA 1
ATOM 5853 C C . VAL A 1 712 ? -16.702 41.314 7.202 1.00 91.50 712 VAL A C 1
ATOM 5855 O O . VAL A 1 712 ? -17.586 41.780 7.918 1.00 91.50 712 VAL A O 1
ATOM 5858 N N . LEU A 1 713 ? -16.864 40.195 6.497 1.00 86.12 713 LEU A N 1
ATOM 5859 C CA . LEU A 1 713 ? -18.105 39.418 6.461 1.00 86.12 713 LEU A CA 1
ATOM 5860 C C . LEU A 1 713 ? -18.089 38.251 7.451 1.00 86.12 713 LEU A C 1
ATOM 5862 O O . LEU A 1 713 ? -19.083 38.011 8.139 1.00 86.12 713 LEU A O 1
ATOM 5866 N N . SER A 1 714 ? -16.970 37.532 7.528 1.00 81.50 714 SER A N 1
ATOM 5867 C CA . SER A 1 714 ? -16.754 36.455 8.494 1.00 81.50 714 SER A CA 1
ATOM 5868 C C . SER A 1 714 ? -15.265 36.265 8.796 1.00 81.50 714 SER A C 1
ATOM 5870 O O . SER A 1 714 ? -14.406 36.868 8.148 1.00 81.50 714 SER A O 1
ATOM 5872 N N . ARG A 1 715 ? -14.983 35.468 9.828 1.00 65.81 715 ARG A N 1
ATOM 5873 C CA . ARG A 1 715 ? -13.646 35.042 10.240 1.00 65.81 715 ARG A CA 1
ATOM 5874 C C . ARG A 1 715 ? -13.651 33.542 10.413 1.00 65.81 715 ARG A C 1
ATOM 5876 O O . ARG A 1 715 ? -14.591 33.095 11.122 1.00 65.81 715 ARG A O 1
#

Radius of gyration: 36.84 Å; chains: 1; bounding box: 84×125×78 Å

Foldseek 3Di:
DPLVPDDLVNLVVLCPDPDPVSVVVVVVCVVVVNDSRNVSVVSSVLPPPVQEEEQPDPPPNVVVQVLQQVVVDPPRSHDYYDYDPPLDPRGQLQEAQEAADPDDDAQDDDPDGHPVLLVVLVSVVSNQHFDQDDDLADPGSRDQDCPFFPPDPCCSRRHHHYHYDDDPVSVVSSLVSNCVVVVDFPDKDKDKKAFDPVLCPDPCQVFNKDWFWDKDFQQQPVAAFLVVLVLDDPQPDPVQAAEDDAPVVVPVVPDDDDDDPDDDQDKDKDKDQLCVLDPVLLLVLLVVDPCSDFSNVSSLHVPQPDNSCQCCPCRHSNVDMHIYMDHPVCVVPPDNVRSNVSSNSSCVSSSVSSVVSRQRIFIDLEIEIDNPCVLRVDITMTIDRCPDQLVVPPPPPCCVPPSLEGINGGRDHPLVVVVVVVVVVCVVQLVVFFPHKHKYQQPVSDWHAHRRRRRIDGQRIWIWTWTDDDQAIEIEIEGAAGDEQVQADPVSHNCPGPCNSVQVRQQVSQVRHDYPDDDPRYHYGYGYFGYRYPVCNVNRVVRCCCVRNDDPPPCPVPQCPQWAADDDLVVQKAFEFELLQLQCCVVVVDDTDTPTITHDPDRDDPQKHKYFDADDLQPPQAHHRFIFIKGFDDDDDQQQFWFKKAFPPDQPPTPRDRIDTFRWHFDWDADPVRDIDGQKIWGHGNDPVDDIDIDGPDDPVGMDGSITTDHTDGD

Sequence (715 aa):
KLIAGLNEKAIQQQAKSNDDTLQKAFLFFKEQKISLSNLVAEIKNDFAPEKCLTVDDDKDLEQKQILLNSLEDLNNGIRAVFATEKLNEGWDVLNLFDIVRLYNSRDAKGNKPGKTTVQEAQLIGRGARYYPFTIADFTDPYRRKYDTDAQNELRILEQLYYHSVTNPRYIQELESVLVREGIMPSRTVQKEIRIKDDFKHSEFWKKGYIFLNSRKQNLGKDVFALSDAKAVFDYNAEVNIFQLPTREAIEKDLFVAGTGVGEKAKTEIKEFKLTALGRHVIRTALMKTPSGQFNELSKIFGNIESAKDFISNEKYLGGIKIKVKGISEQVENLLQTEKLSIAGFVIDKVLKIASKEKKEYYGAKEFKTHLIRKIFENNKVLQLDSESPRAKNMRDFDFGNKEWFAQNEIWGTSEEEAFLRFIDEAIAKLQKKYQDIALLRNEQFFKIYSFDNGEPFYPDFVLFLTEKKTEQEVMYQIFIEPKGDQFLDAQNTFEQSKENWKQKLLLEIENNHTVDLKLENKDFRLIGLPFYNKQLQEKFSEAFERFVGSPKKEKSDLFFSDVIPEATYSKGYLPIYDLQAVATSFREQKTPTIKGWKPMRKKFKEGYFIAQVVGKSMESTISDGSWCLFRTDQGGSRNGKIVLVESRRVTDPETQQSFTIKRYKSEKRQFKDETWIHTKITLSPDNKEFKDIVLKNVREDEFHIAAEFVEVLSR

Secondary structure (DSSP, 8-state):
-TTTT--HHHHHHHTT---HHHHHHHHHHHHTT--HHHHHHHHHHHT-GGGEEE-S-STTHHHHHHHHTTTTSTT----EEE-SS--SSS---TT-SEEE--------BTTBPPHHHHHHHHHHHHTT------BTTBS-TTS---SSBTT-GGGGGG--EEE----HHHHHHHHHHHHHTTSS-SSEEEEEE-B-HHHHTSHHHHH-EEEEEEEEE---TT--STTTTT----TTSGGGSEEPPPGGGTTTTTS-----------EEEEEEEGGGG-HHHHHHHHHHSGGGSHHHHHHHSTT---HHHHHH-TTTGGG-EEEEEEEHHHHHS--HHHHHHHHHHHHHHHHHHHHHH--SEEEEEEEEEEEHHHHT-S-EEEEEETTSHHHHTTTT---TT-TTB-BS-----HHHHHHHHHHHHHHHHHHHHEEEEEEEE-TTS--EE-TTT--EE--SEEEEEEESS-SSEEEEEEEE-B--GGG--TTSSSTTSTTHHHHHHHHHHHHH-EES--BTTEEEEEEEPPPB-STTHHHHHHHHHHHHSS-------TTTTT-BSS--GGGTEEEEE-HHHHHHHHHHT-PPPEEEEEE-SS---TTEEEEE--SSTTTTTS-TT-EEEEEE--SS--TT-EEEEEETT---TTT--SEEEEEEEEEEEE-TTS-EEEEEEEEE-SSTTSPPEEEES--TTSEEEEEEEEEEEE-

=== Feature glossary ===
Annotated list of the representations used here:

Nearest PDB structures. The Foldseek neighbor list gives the closest experimentally determined structures in the PDB, ranked by structural alignment. TM-score near 1 means near-identical fold; near 0.3 means only rough topology match. This is how one finds what a novel AlphaFold prediction most resembles in the solved-structure universe.

Foldseek 3Di. Foldseek's 3Di representation compresses backbone geometry into a per-residue letter drawn from a learned twenty-state alphabet. It captures the tertiary interaction pattern around each residue — which residues are packed against it in space, regardless of where they are in sequence.

Radius of gyration, Cα contacts, bounding box. Radius of gyration (Rg) is the root-mean-square distance of Cα atoms from their centroid — a single number for overall size and compactness. A globular domain of N residues has Rg ≈ 2.2·N^0.38 Å; an extended or disordered chain has a much larger Rg. The Cα contact count is the number of residue pairs whose Cα atoms are within 8 Å and are more than four positions apart in sequence — a standard proxy fo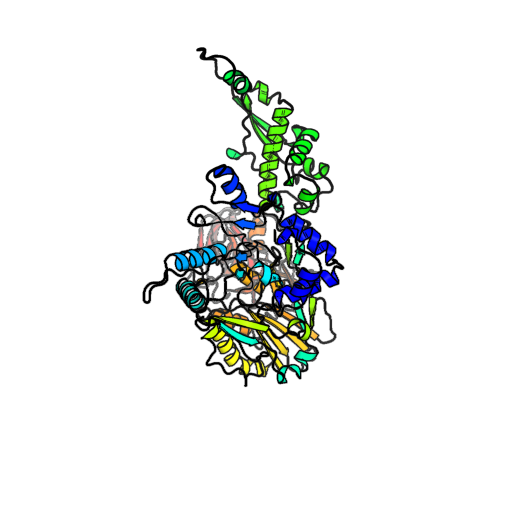r tertiary packing density. The bounding box is the smallest axis-aligned box enclosing all Cα atoms.

InterPro / GO / CATH / organism. The annotation block draws on four external resources. InterPro: which protein families and domains the sequence belongs to. GO: standardized terms for what the protein does, what process it participates in, and where in the cell it acts. CATH: which structural fold it has in the CATH hierarchy. Organism: the species of origin.

mmCIF coordinates. The mmCIF block holds the 3D Cartesian coordinates of each backbone atom (N, Cα, C, O) in ångströms. mmCIF is the PDB's canonical archive format — a tagged-loop text representation of the atomic model.

pLDDT. pLDDT is the predicted lDDT-Cα score: AlphaFold's confidence that the local environment of each residue (all inter-atomic distances within 15 Å) is correctly placed. It is a per-residue number between 0 and 100, with higher meaning more reliable.

Backbone torsions (φ/ψ). φ (phi) and ψ (psi) are the two rotatable backbone dihedrals per residue: φ is the C(i-1)–N–Cα–C torsion, ψ is the N–Cα–C–N(i+1) torsion, both in degrees on (−180°, 180°]. α-helical residues cluster near (−60°, −45°); β-strand residues near (−120°, +130°). A Ramachandran plot is simply a scatter of (φ, ψ) for every residue.

B-factor. For experimental (PDB) structures, the B-factor (temperature factor) quantifies the positional spread of each atom in the crystal — a combination of thermal vibration and static disorder — in units of Å². High B-factors mark flexible loops or poorly resolved regions; low B-factors mark the rigid, well-ordered core.

Secondary structure (3-state, P-SEA). SS3 is a coarse helix/strand/coil call (letters a/b/c) made by the P-SEA algorithm from inter-Cα distances and dihedrals. It is less detailed than DSSP but needs only Cα positions.

Predicted aligned error. Predicted aligned error is AlphaFold's pairwise confidence. Unlike pLDDT (per-residue), PAE is per-residue-pair and captures whether two parts of the structure are correctly placed relative to each other. Units are ångströms of expected positional error.

Solvent-accessible surface area. Solvent-accessible surface area (SASA) is the area in Å² traced out by the centre of a 1.4 Å probe sphere (a water molecule) rolled over the protein's van der Waals surface (Shrake–Rupley / Lee–Richards construction). Buried residues have near-zero SASA; fully exposed residues can exceed 200 Å². The total SASA scales roughly with the number of surface residues.

Secondary structure (8-state, DSSP). The SS8 string is DSSP's per-residue secondary-structure call. α-helix (H) means an i→i+4 H-bond ladder; β-strand (E) means the residue participates in a β-sheet; 3₁₀ (G) and π (I) are tighter and wider helices; T/S are turns/bends; '-' is loop.

Rendered structure images. Structure images are PyMOL renders from six orthogonal camera directions. Cartoon representation draws helices as coils and strands as arrows; sticks shows the backbone as bonds; surface shows the solvent-excluded envelope. Rainbow coloring maps sequence position to hue (blue→red, N→C); chain coloring assigns a distinct color per polypeptide.

Sequence. The amino-acid sequence is the protein's primary structure: the linear order of residues from the N-terminus to the C-terminus, written in one-letter code. Everything else here — the 3D coordinates, the secondary structure, the domain annotations — is ultimately a consequence of this string.

Contact-map, Ramachandran, and PAE plots. Three diagnostic plots accompany the record. The Cα contact map visualizes the tertiary structure as a 2D adjacency matrix (8 Å cutoff, sequence-local contacts suppressed). The Ramachandran plot shows the distribution of backbone (φ, ψ) torsions, with points in the α and β basins reflecting secondary structure content. The PAE plot shows AlphaFold's inter-residue confidence as a color matrix.